Protein AF-A0A2A2JCQ8-F1 (afdb_monomer)

Radius of gyration: 40.43 Å; Cα contacts (8 Å, |Δi|>4): 822; chains: 1; bounding box: 128×100×104 Å

Sequence (746 aa):
MPPSSDPVNDPFYQKLFRLFSHFADVLPEGTLRPSQGEFLLDELLREAGRPTTSKKVSFPDDVSFRELLNLLEVLFPDRLELEPAAERVFERIIGHLIRKGFILYRQMYRKRGCLPQKKVSWSPGWCTIEPGTLTLYPLAKNSKHFQIPLNKEVAIEYCGYLDGRFICTVRNGNNRIDLAHFDDLAIKAFIRDIQLASEKSTREELAAYDLKRSMKNRHVDREVAQRQALEKEKQKLEKELESERQNLRDEEIVRGLATRMLEEEKQKSEQMEKVLYELQMKLEGRSSRREFRGEGDDGNEEDTEIEETLEEIPENEMDKEHQREEELRNYAYHLESSSYDADDEDGRSSPLVSQSVGMSIVQVQRTPSPSVGDESESFDFDDSRCSSRNRSISECYFAVKGAAVILPHSQSPPVGTRDSFSASEIQEHLPLMIKLLRQNDSLNMAVCLQTNVPEHIRYLVIVTTNQATEGNDKDARTLLIGMDYFEGNISIGVVLPLLWCSEVKLTGDGGVVVYGSARTPKKADNTLLFRPTSVQTMWFVFQFLHRELERTIREMTGRKMKEPSLATEHYMDRINSPVILCAQWQQSPLDEDEDYGLGADVVRQQGSPGENLSMQSEIRRELRHVMQSLDLEQVTSRDIKEALTQELGNVDAYKEFIEIEMLVILGQMEKPSQIFDYLYLGNEWNASNYDELMSNEVGYILNMTREVDNFFPQQFCYRKYLVSDEPSTQLLSHWNETTEFIKLAK

Secondary structure (DSSP, 8-state):
------TTT-HHHHHHHHHHHHHHTTSTTSPBPHHHHHHHHHHHHHHTTPPP-TTT-PPPSSB-HHHHHHHHHHH-S-HHHHHHHHHHHHHHHTS---EEEEEEEEEE---SSSSPPP-PPPEEEEEEEETTEEEEEESSTTPPPEEEE--TT-EEEEEEEETTEEEEEEEETTEEEEEEESSHHHHHHHHHHHHHHHHS-SHHHHHHHHHHHHT---SHHHHHHHHHHHHHHHHHHHHHHHHHHHHHHHHHHHHHHHHHHHHHHHHHHHHHHHHHHHHHHHHHHHHHHHSS-------------------PPPTTSHHHHHHHHHHHHHHHHHHTTS----------------PPP--EEEEEEPPPP--------------S----S----EEEEEEETTEEEEPPTT-PPP----------HHHHHHHHHHHHS-TTEEEEEEEEE--SSTTEEEEEEEEEE----TT-----EEEEEEEEEETTEEEEEEEEEGGGEEEEEE-TTS-EEEEEPTT-TT-S--EEEE-BSSHHHHHHHHHHHHHHHHHHHHHHTTS--PPPPHHHHHHHTT--S-HHHHHHTT--TTSS-TT----TTTTTS---HHHHHHHHHHHHHHHHHHHHHS-TTT--HHHHHHHHHHHHS--GGGHHHHHHHHHHHHHHH---EEEETTEEE--HHHHH-HHHHHHTT--EEEE--SS---S-TTTSEEEE----S-TT---GGGHHHHHHHHHHH-

pLDDT: mean 71.88, std 20.27, range [24.94, 95.56]

InterPro domains:
  IPR014876 DEK, C-terminal [PF08766] (616-666)
  IPR029021 Protein-tyrosine phosphatase-like [G3DSA:3.90.190.10] (665-746)
  IPR029021 Protein-tyrosine phosphatase-like [SSF52799] (661-744)
  IPR043587 Protein phosphatase Slingshot-like [PTHR45864] (359-746)
  IPR043588 Slingshot, N-terminal [PF23040] (429-587)

Mean predicted aligned error: 22.68 Å

Nearest PDB structures (foldseek):
  4d3p-assembly1_A  TM=9.490E-01  e=2.621E-03  Homo sapiens
  6apx-assembly1_A  TM=7.250E-01  e=1.379E-03  Escherichia coli K-12
  2ela-assembly1_A  TM=5.278E-01  e=2.419E-02  Homo sapiens
  8ym2-assembly1_A  TM=4.773E-01  e=2.419E-02  Mus musculus
  1rj2-assembly4_J  TM=4.193E-01  e=1.405E-02  Mus musculus

Organism: NCBI:txid2018661

Solvent-accessible surface area (backbone atoms only — not comparable to full-atom values): 44816 Å² total; per-residue (Å²): 133,85,95,83,70,62,68,84,73,36,73,68,49,47,50,53,48,52,56,48,46,73,61,7,74,78,38,99,82,62,30,26,48,37,50,38,51,51,42,53,50,35,53,36,31,47,61,56,74,41,81,58,71,87,80,81,78,84,64,54,83,66,37,43,71,66,58,56,47,55,49,47,50,67,76,39,81,48,63,85,52,46,53,62,14,50,50,53,51,39,36,35,67,76,62,42,36,74,45,75,48,82,37,33,34,31,70,57,74,84,72,92,62,102,64,82,77,77,86,62,69,78,38,60,25,41,37,38,34,31,43,21,33,38,37,36,38,48,72,54,91,92,53,75,64,48,75,43,73,30,46,83,74,52,46,75,44,78,70,49,78,55,96,86,25,30,35,35,38,43,33,42,90,88,48,38,36,38,38,34,27,83,45,64,67,60,42,54,51,51,51,55,49,52,49,50,18,16,74,22,39,42,66,66,52,40,49,54,49,53,53,56,54,26,69,46,81,72,74,57,70,63,58,51,53,51,48,56,52,50,52,54,50,48,56,50,51,54,54,51,52,53,51,51,52,51,51,52,52,54,50,51,51,50,52,58,46,52,54,50,52,53,50,52,52,48,53,51,50,55,51,50,52,52,51,52,51,53,52,50,52,52,50,54,53,50,57,67,61,69,77,72,76,81,87,85,84,89,81,90,84,86,90,81,90,81,90,85,83,87,81,84,84,73,87,76,57,63,67,58,48,57,58,49,52,54,53,51,52,59,52,52,62,62,64,69,76,76,76,86,84,86,84,90,79,89,86,84,89,76,80,88,72,86,76,74,82,78,74,41,83,46,79,45,72,57,77,82,77,89,78,83,84,84,93,76,90,78,92,82,92,77,95,77,90,86,92,84,83,84,74,76,58,61,50,43,26,48,36,43,79,50,37,35,36,54,55,78,95,80,71,85,79,78,94,72,84,94,74,92,67,84,80,40,71,55,71,72,46,47,65,59,55,56,70,75,48,58,94,65,44,45,70,50,37,37,34,37,34,66,70,94,50,83,83,46,49,37,30,49,33,35,32,40,40,53,65,86,54,93,90,53,93,82,63,64,44,53,34,40,34,34,33,41,35,43,90,94,43,77,32,33,42,46,71,45,55,50,85,48,45,73,49,72,45,78,44,84,59,46,28,43,35,39,35,40,49,88,84,55,97,83,59,88,78,56,47,39,64,43,41,40,57,11,43,52,54,32,49,53,53,49,57,50,52,47,53,54,45,51,52,51,50,60,70,42,69,90,53,79,89,74,76,83,50,76,68,55,53,58,52,59,76,50,56,65,40,58,67,75,61,31,50,64,56,62,47,58,92,64,74,85,54,76,79,62,70,89,50,82,54,72,75,64,66,65,55,58,79,65,53,52,53,51,51,51,50,50,49,53,53,50,52,51,52,52,60,72,75,49,65,45,68,74,33,35,46,51,55,55,49,53,56,47,32,71,77,73,38,92,52,78,92,43,32,71,57,50,55,53,48,48,55,52,48,54,56,62,67,56,73,57,48,71,79,46,102,88,39,72,51,61,56,67,51,47,67,63,32,65,68,61,35,56,75,68,66,60,58,63,46,80,40,75,37,61,83,62,76,79,74,53,75,88,81,37,52,74,48,80,40,83,37,67,101,47,96,84,54,78,60,72,84,48,46,67,63,54,51,51,51,54,59,71,71,100

Structure (mmCIF, N/CA/C/O backbone):
data_AF-A0A2A2JCQ8-F1
#
_entry.id   AF-A0A2A2JCQ8-F1
#
loop_
_atom_site.group_PDB
_atom_site.id
_atom_site.type_symbol
_atom_site.label_atom_id
_atom_site.label_alt_id
_atom_site.label_comp_id
_atom_site.label_asym_id
_atom_site.label_entity_id
_atom_site.label_seq_id
_atom_site.pdbx_PDB_ins_code
_atom_site.Cartn_x
_atom_site.Cartn_y
_atom_site.Cartn_z
_atom_site.occupancy
_atom_site.B_iso_or_equiv
_atom_site.auth_seq_id
_atom_site.auth_comp_id
_atom_site.auth_asym_id
_atom_site.auth_atom_id
_atom_site.pdbx_PDB_model_num
ATOM 1 N N . MET A 1 1 ? 33.258 11.830 4.762 1.00 34.09 1 MET A N 1
ATOM 2 C CA . MET A 1 1 ? 34.483 11.263 4.145 1.00 34.09 1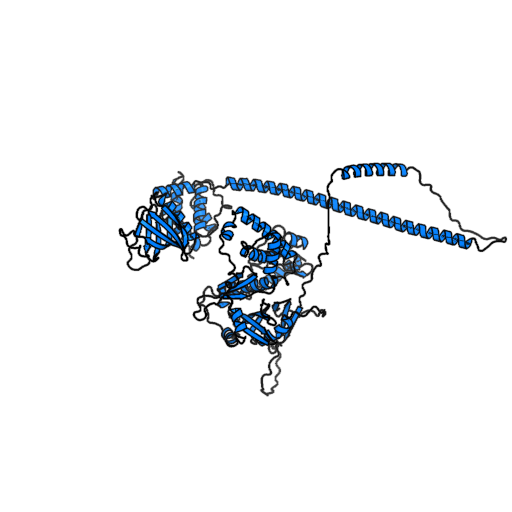 MET A CA 1
ATOM 3 C C . MET A 1 1 ? 35.393 12.410 3.701 1.00 34.09 1 MET A C 1
ATOM 5 O O . MET A 1 1 ? 34.854 13.492 3.496 1.00 34.09 1 MET A O 1
ATOM 9 N N . PRO A 1 2 ? 36.730 12.241 3.646 1.00 33.53 2 PRO A N 1
ATOM 10 C CA . PRO A 1 2 ? 37.662 13.352 3.433 1.00 33.53 2 PRO A CA 1
ATOM 11 C C . PRO A 1 2 ? 37.569 13.918 2.000 1.00 33.53 2 PRO A C 1
ATOM 13 O O . PRO A 1 2 ? 37.212 13.175 1.086 1.00 33.53 2 PRO A O 1
ATOM 16 N N . PRO A 1 3 ? 37.897 15.207 1.786 1.00 47.75 3 PRO A N 1
ATOM 17 C CA . PRO A 1 3 ? 37.820 15.859 0.486 1.00 47.75 3 PRO A CA 1
ATOM 18 C C . PRO A 1 3 ? 39.156 15.697 -0.247 1.00 47.75 3 PRO A C 1
ATOM 20 O O . PRO A 1 3 ? 40.089 16.461 -0.014 1.00 47.75 3 PRO A O 1
ATOM 23 N N . SER A 1 4 ? 39.295 14.690 -1.109 1.00 43.53 4 SER A N 1
ATOM 24 C CA . SER A 1 4 ? 40.471 14.600 -1.986 1.00 43.53 4 SER A CA 1
ATOM 25 C C . SER A 1 4 ? 40.246 13.676 -3.181 1.00 43.53 4 SER A C 1
ATOM 27 O O . SER A 1 4 ? 40.698 12.533 -3.201 1.00 43.53 4 SER A O 1
ATOM 29 N N . SER A 1 5 ? 39.591 14.190 -4.209 1.00 40.66 5 SER A N 1
ATOM 30 C CA . SER A 1 5 ? 39.789 13.730 -5.581 1.00 40.66 5 SER A CA 1
ATOM 31 C C . SER A 1 5 ? 39.313 14.849 -6.488 1.00 40.66 5 SER A C 1
ATOM 33 O O . SER A 1 5 ? 38.158 15.257 -6.389 1.00 40.66 5 SER A O 1
ATOM 35 N N . ASP A 1 6 ? 40.200 15.371 -7.331 1.00 50.09 6 ASP A N 1
ATOM 36 C CA . ASP A 1 6 ? 39.801 16.246 -8.430 1.00 50.09 6 ASP A CA 1
ATOM 37 C C . ASP A 1 6 ? 38.574 15.633 -9.130 1.00 50.09 6 ASP A C 1
ATOM 39 O O . ASP A 1 6 ? 38.663 14.476 -9.557 1.00 50.09 6 ASP A O 1
ATOM 43 N N . PRO A 1 7 ? 37.448 16.355 -9.287 1.00 53.78 7 PRO A N 1
ATOM 44 C CA . PRO A 1 7 ? 36.262 15.829 -9.971 1.00 53.78 7 PRO A CA 1
ATOM 45 C C . PRO A 1 7 ? 36.564 15.415 -11.422 1.00 53.78 7 PRO A C 1
ATOM 47 O O . PRO A 1 7 ? 35.850 14.611 -12.009 1.00 53.78 7 PRO A O 1
ATOM 50 N N . VAL A 1 8 ? 37.676 15.905 -11.981 1.00 56.22 8 VAL A N 1
ATOM 51 C CA . VAL A 1 8 ? 38.207 15.545 -13.303 1.00 56.22 8 VAL A CA 1
ATOM 52 C C . VAL A 1 8 ? 38.775 14.113 -13.352 1.00 56.22 8 VAL A C 1
ATOM 54 O O . VAL A 1 8 ? 38.764 13.481 -14.409 1.00 56.22 8 VAL A O 1
ATOM 57 N N . ASN A 1 9 ? 39.246 13.567 -12.226 1.00 62.19 9 ASN A N 1
ATOM 58 C CA . ASN A 1 9 ? 39.871 12.240 -12.150 1.00 62.19 9 ASN A CA 1
ATOM 59 C C . ASN A 1 9 ? 38.950 11.143 -11.595 1.00 62.19 9 ASN A C 1
ATOM 61 O O . ASN A 1 9 ? 39.367 9.987 -11.538 1.00 62.19 9 ASN A O 1
ATOM 65 N N . ASP A 1 10 ? 37.717 11.470 -11.206 1.00 80.19 10 ASP A N 1
ATOM 66 C CA . ASP A 1 10 ? 36.746 10.466 -10.771 1.00 80.19 10 ASP A CA 1
ATOM 67 C C . ASP A 1 10 ? 36.183 9.704 -11.992 1.00 80.19 10 ASP A C 1
ATOM 69 O O . ASP A 1 10 ? 35.574 10.324 -12.876 1.00 80.19 10 ASP A O 1
ATOM 73 N N . PRO A 1 11 ? 36.339 8.366 -12.069 1.00 80.75 11 PRO A N 1
ATOM 74 C CA . PRO A 1 11 ? 35.802 7.561 -13.167 1.00 80.75 11 PRO A CA 1
ATOM 75 C C . PRO A 1 11 ? 34.294 7.739 -13.385 1.00 80.75 11 PRO A C 1
ATOM 77 O O . PRO A 1 11 ? 33.818 7.613 -14.515 1.00 80.75 11 PRO A O 1
ATOM 80 N N . PHE A 1 12 ? 33.541 8.041 -12.325 1.00 84.56 12 PHE A N 1
ATOM 81 C CA . PHE A 1 12 ? 32.106 8.302 -12.399 1.00 84.56 12 PHE A CA 1
ATOM 82 C C . PHE A 1 12 ? 31.804 9.610 -13.146 1.00 84.56 12 PHE A C 1
ATOM 84 O O . PHE A 1 12 ? 31.069 9.601 -14.138 1.00 84.56 12 PHE A O 1
ATOM 91 N N . TYR A 1 13 ? 32.437 10.719 -12.749 1.00 82.62 13 TYR A N 1
ATOM 92 C CA . TYR A 1 13 ? 32.251 12.012 -13.415 1.00 82.62 13 TYR A CA 1
ATOM 93 C C . TYR A 1 13 ? 32.769 11.998 -14.855 1.00 82.62 13 TYR A C 1
ATOM 95 O O . TYR A 1 13 ? 32.162 12.615 -15.726 1.00 82.62 13 TYR A O 1
ATOM 103 N N . GLN A 1 14 ? 33.815 11.221 -15.153 1.00 84.06 14 GLN A N 1
ATOM 104 C CA . GLN A 1 14 ? 34.277 11.015 -16.530 1.00 84.06 14 GLN A CA 1
ATOM 105 C C . GLN A 1 14 ? 33.241 10.298 -17.408 1.00 84.06 14 GLN A C 1
ATOM 107 O O . GLN A 1 14 ? 33.081 10.650 -18.579 1.00 84.06 14 GLN A O 1
ATOM 112 N N . LYS A 1 15 ? 32.521 9.300 -16.874 1.00 86.38 15 LYS A N 1
ATOM 113 C CA . LYS A 1 15 ? 31.432 8.620 -17.598 1.00 86.38 15 LYS A CA 1
ATOM 114 C C . LYS A 1 15 ? 30.254 9.567 -17.846 1.00 86.38 15 LYS A C 1
ATOM 116 O O . LYS A 1 15 ? 29.764 9.627 -18.973 1.00 86.38 15 LYS A O 1
ATOM 121 N N . LEU A 1 16 ? 29.847 10.338 -16.835 1.00 86.56 16 LEU A N 1
ATOM 122 C CA . LEU A 1 16 ? 28.797 11.356 -16.973 1.00 86.56 16 LEU A CA 1
ATOM 123 C C . LEU A 1 16 ? 29.179 12.448 -17.976 1.00 86.56 16 LEU A C 1
ATOM 125 O O . LEU A 1 16 ? 28.362 12.828 -18.809 1.00 86.56 16 LEU A O 1
ATOM 129 N N . PHE A 1 17 ? 30.430 12.907 -17.948 1.00 87.50 17 PHE A N 1
ATOM 130 C CA . PHE A 1 17 ? 30.921 13.893 -18.903 1.00 87.50 17 PHE A CA 1
ATOM 131 C C . PHE A 1 17 ? 30.901 13.351 -20.334 1.00 87.50 17 PHE A C 1
ATOM 133 O O . PHE A 1 17 ? 30.440 14.031 -21.238 1.00 87.50 17 PHE A O 1
ATOM 140 N N . ARG A 1 18 ? 31.303 12.093 -20.553 1.00 86.69 18 ARG A N 1
ATOM 141 C CA . ARG A 1 18 ? 31.193 11.454 -21.877 1.00 86.69 18 ARG A CA 1
ATOM 142 C C . ARG A 1 18 ? 29.747 11.326 -22.356 1.00 86.69 18 ARG A C 1
ATOM 144 O O . ARG A 1 18 ? 29.497 11.497 -23.546 1.00 86.69 18 ARG A O 1
ATOM 151 N N . LEU A 1 19 ? 28.814 11.022 -21.452 1.00 88.19 19 LEU A N 1
ATOM 152 C CA . LEU A 1 19 ? 27.385 10.983 -21.764 1.00 88.19 19 LEU A CA 1
ATOM 153 C C . LEU A 1 19 ? 26.870 12.372 -22.172 1.00 88.19 19 LEU A C 1
ATOM 155 O O . LEU A 1 19 ? 26.129 12.486 -23.143 1.00 88.19 19 LEU A O 1
ATOM 159 N N . PHE A 1 20 ? 27.307 13.416 -21.465 1.00 88.75 20 PHE A N 1
ATOM 160 C CA . PHE A 1 20 ? 27.012 14.808 -21.795 1.00 88.75 20 PHE A CA 1
ATOM 161 C C . PHE A 1 20 ? 27.590 15.198 -23.164 1.00 88.75 20 PHE A C 1
ATOM 163 O O . PHE A 1 20 ? 26.840 15.617 -24.044 1.00 88.75 20 PHE A O 1
ATOM 170 N N . SER A 1 21 ? 28.893 14.990 -23.386 1.00 86.88 21 SER A N 1
ATOM 171 C CA . SER A 1 21 ? 29.575 15.335 -24.641 1.00 86.88 21 SER A CA 1
ATOM 172 C C . SER A 1 21 ? 28.934 14.663 -25.852 1.00 86.88 21 SER A C 1
ATOM 174 O O . SER A 1 21 ? 28.749 15.309 -26.874 1.00 86.88 21 SER A O 1
ATOM 176 N N . HIS A 1 22 ? 28.488 13.409 -25.713 1.00 87.00 22 HIS A N 1
ATOM 177 C CA . HIS A 1 22 ? 27.842 12.672 -26.801 1.00 87.00 22 HIS A CA 1
ATOM 178 C C . HIS A 1 22 ? 26.631 13.396 -27.413 1.00 87.00 22 HIS A C 1
ATOM 180 O O . HIS A 1 22 ? 26.388 13.275 -28.611 1.00 87.00 22 HIS A O 1
ATOM 186 N N . PHE A 1 23 ? 25.878 14.152 -26.609 1.00 85.69 23 PHE A N 1
ATOM 187 C CA . PHE A 1 23 ? 24.748 14.951 -27.091 1.00 85.69 23 PHE A CA 1
ATOM 188 C C . PHE A 1 23 ? 25.095 16.435 -27.285 1.00 85.69 23 PHE A C 1
ATOM 190 O O . PHE A 1 23 ? 24.426 17.100 -28.079 1.00 85.69 23 PHE A O 1
ATOM 197 N N . ALA A 1 24 ? 26.118 16.940 -26.589 1.00 81.94 24 ALA A N 1
ATOM 198 C CA . ALA A 1 24 ? 26.556 18.335 -26.644 1.00 81.94 24 ALA A CA 1
ATOM 199 C C . ALA A 1 24 ? 27.366 18.666 -27.906 1.00 81.94 24 ALA A C 1
ATOM 201 O O . ALA A 1 24 ? 27.336 19.805 -28.362 1.00 81.94 24 ALA A O 1
ATOM 202 N N . ASP A 1 25 ? 27.994 17.667 -28.539 1.00 68.94 25 ASP A N 1
ATOM 203 C CA . ASP A 1 25 ? 28.722 17.804 -29.815 1.00 68.94 25 ASP A CA 1
ATOM 204 C C . ASP A 1 25 ? 27.829 18.288 -30.987 1.00 68.94 25 ASP A C 1
ATOM 206 O O . ASP A 1 25 ? 28.308 18.558 -32.089 1.00 68.94 25 ASP A O 1
ATOM 210 N N . VAL A 1 26 ? 26.514 18.398 -30.766 1.00 66.44 26 VAL A N 1
ATOM 211 C CA . VAL A 1 26 ? 25.518 18.907 -31.719 1.00 66.44 26 VAL A CA 1
ATOM 212 C C . VAL A 1 26 ? 25.473 20.440 -31.743 1.00 66.44 26 VAL A C 1
ATOM 214 O O . VAL A 1 26 ? 25.108 21.019 -32.770 1.00 66.44 26 VAL A O 1
ATOM 217 N N . LEU A 1 27 ? 25.817 21.107 -30.636 1.00 66.56 27 LEU A N 1
ATOM 218 C CA . LEU A 1 27 ? 25.865 22.567 -30.544 1.00 66.56 27 LEU A CA 1
ATOM 219 C C . LEU A 1 27 ? 27.318 23.064 -30.659 1.00 66.56 27 LEU A C 1
ATOM 221 O O . LEU A 1 27 ? 28.212 22.478 -30.050 1.00 66.56 27 LEU A O 1
ATOM 225 N N . PRO A 1 28 ? 27.582 24.170 -31.387 1.00 62.62 28 PRO A N 1
ATOM 226 C CA . PRO A 1 28 ? 28.941 24.701 -31.560 1.00 62.62 28 PRO A CA 1
ATOM 227 C C . PRO A 1 28 ? 29.623 25.105 -30.245 1.00 62.62 28 PRO A C 1
ATOM 229 O O . PRO A 1 28 ? 30.847 25.192 -30.189 1.00 62.62 28 PRO A O 1
ATOM 232 N N . GLU A 1 29 ? 28.828 25.374 -29.209 1.00 67.06 29 GLU A N 1
ATOM 233 C CA . GLU A 1 29 ? 29.270 25.879 -27.907 1.00 67.06 29 GLU A CA 1
ATOM 234 C C . GLU A 1 29 ? 29.592 24.762 -26.898 1.00 67.06 29 GLU A C 1
ATOM 236 O O . GLU A 1 29 ? 30.098 25.039 -25.812 1.00 67.06 29 GLU A O 1
ATOM 241 N N . GLY A 1 30 ? 29.341 23.491 -27.247 1.00 72.69 30 GLY A N 1
ATOM 242 C CA . GLY A 1 30 ? 29.553 22.354 -26.345 1.00 72.69 30 GLY A CA 1
ATOM 243 C C . GLY A 1 30 ? 28.546 22.282 -25.188 1.00 72.69 30 GLY A C 1
ATOM 244 O O . GLY A 1 30 ? 28.854 21.712 -24.139 1.00 72.69 30 GLY A O 1
ATOM 245 N N . THR A 1 31 ? 27.359 22.865 -25.366 1.00 82.19 31 THR A N 1
ATOM 246 C CA . THR A 1 31 ? 26.221 22.860 -24.431 1.00 82.19 31 THR A CA 1
ATOM 247 C C . THR A 1 31 ? 25.132 21.883 -24.890 1.00 82.19 31 THR A C 1
ATOM 249 O O . THR A 1 31 ? 25.139 21.409 -26.027 1.00 82.19 31 THR A O 1
ATOM 252 N N . LEU A 1 32 ? 24.192 21.538 -24.004 1.00 83.75 32 LEU A N 1
ATOM 253 C CA . LEU A 1 32 ? 22.993 20.770 -24.358 1.00 83.75 32 LEU A CA 1
ATOM 254 C C . LEU A 1 32 ? 21.788 21.692 -24.543 1.00 83.75 32 LEU A C 1
ATOM 256 O O . LEU A 1 32 ? 21.608 22.637 -23.779 1.00 83.75 32 LEU A O 1
ATOM 260 N N . ARG A 1 33 ? 20.899 21.344 -25.481 1.00 83.69 33 ARG A N 1
ATOM 261 C CA . ARG A 1 33 ? 19.555 21.939 -25.535 1.00 83.69 33 ARG A CA 1
ATOM 262 C C . ARG A 1 33 ? 18.746 21.539 -24.292 1.00 83.69 33 ARG A C 1
ATOM 264 O O . ARG A 1 33 ? 18.935 20.420 -23.800 1.00 83.69 33 ARG A O 1
ATOM 271 N N . PRO A 1 34 ? 17.752 22.340 -23.871 1.00 80.69 34 PRO A N 1
ATOM 272 C CA . PRO A 1 34 ? 16.884 22.014 -22.738 1.00 80.69 34 PRO A CA 1
ATOM 273 C C . PRO A 1 34 ? 16.252 20.621 -22.861 1.00 80.69 34 PRO A C 1
ATOM 275 O O . PRO A 1 34 ? 16.351 19.812 -21.945 1.00 80.69 34 PRO A O 1
ATOM 278 N N . SER A 1 35 ? 15.728 20.277 -24.045 1.00 80.25 35 SER A N 1
ATOM 279 C CA . SER A 1 35 ? 15.111 18.968 -24.313 1.00 80.25 35 SER A CA 1
ATOM 280 C C . SER A 1 35 ? 16.086 17.790 -24.169 1.00 80.25 35 SER A C 1
ATOM 282 O O . SER A 1 35 ? 15.687 16.684 -23.811 1.00 80.25 35 SER A O 1
ATOM 284 N N . GLN A 1 36 ? 17.375 18.010 -24.453 1.00 85.44 36 GLN A N 1
ATOM 285 C CA . GLN A 1 36 ? 18.416 16.991 -24.313 1.00 85.44 36 GLN A CA 1
ATOM 286 C C . GLN A 1 36 ? 18.820 16.821 -22.843 1.00 85.44 36 GLN A C 1
ATOM 288 O O . GLN A 1 36 ? 19.046 15.691 -22.407 1.00 85.44 36 GLN A O 1
ATOM 293 N N . GLY A 1 37 ? 18.864 17.919 -22.078 1.00 84.75 37 GLY A N 1
ATOM 294 C CA . GLY A 1 37 ? 19.037 17.895 -20.624 1.00 84.75 37 GLY A CA 1
ATOM 295 C C . GLY A 1 37 ? 17.893 17.157 -19.924 1.00 84.75 37 GLY A C 1
ATOM 296 O O . GLY A 1 37 ? 18.143 16.245 -19.137 1.00 84.75 37 GLY A O 1
ATOM 297 N N . GLU A 1 38 ? 16.645 17.470 -20.286 1.00 82.62 38 GLU A N 1
ATOM 298 C CA . GLU A 1 38 ? 15.445 16.767 -19.807 1.00 82.62 38 GLU A CA 1
ATOM 299 C C . GLU A 1 38 ? 15.474 15.282 -20.167 1.00 82.62 38 GLU A C 1
ATOM 301 O O . GLU A 1 38 ? 15.212 14.432 -19.318 1.00 82.62 38 GLU A O 1
ATOM 306 N N . PHE A 1 39 ? 15.848 14.951 -21.406 1.00 86.12 39 PHE A N 1
ATOM 307 C CA . PHE A 1 39 ? 15.978 13.566 -21.844 1.00 86.12 39 PHE A CA 1
ATOM 308 C C . PHE A 1 39 ? 16.982 12.787 -20.988 1.00 86.12 39 PHE A C 1
ATOM 310 O O . PHE A 1 39 ? 16.655 11.706 -20.505 1.00 86.12 39 PHE A O 1
ATOM 317 N N . LEU A 1 40 ? 18.190 13.321 -20.781 1.00 87.44 40 LEU A N 1
ATOM 318 C CA . LEU A 1 40 ? 19.208 12.662 -19.958 1.00 87.44 40 LEU A CA 1
ATOM 319 C C . LEU A 1 40 ? 18.754 12.506 -18.505 1.00 87.44 40 LEU A C 1
ATOM 321 O O . LEU A 1 40 ? 18.961 11.447 -17.910 1.00 87.44 40 LEU A O 1
ATOM 325 N N . LEU A 1 41 ? 18.110 13.533 -17.951 1.00 87.06 41 LEU A N 1
ATOM 326 C CA . LEU A 1 41 ? 17.580 13.501 -16.595 1.00 87.06 41 LEU A CA 1
ATOM 327 C C . LEU A 1 41 ? 16.494 12.427 -16.432 1.00 87.06 41 LEU A C 1
ATOM 329 O O . LEU A 1 41 ? 16.546 11.637 -15.490 1.00 87.06 41 LEU A O 1
ATOM 333 N N . ASP A 1 42 ? 15.552 12.347 -17.370 1.00 84.69 42 ASP A N 1
ATOM 334 C CA . ASP A 1 42 ? 14.490 11.338 -17.373 1.00 84.69 42 ASP A CA 1
ATOM 335 C C . ASP A 1 42 ? 15.035 9.912 -17.513 1.00 84.69 42 ASP A C 1
ATOM 337 O O . ASP A 1 42 ? 14.509 8.980 -16.902 1.00 84.69 42 ASP A O 1
ATOM 341 N N . GLU A 1 43 ? 16.076 9.712 -18.325 1.00 85.88 43 GLU A N 1
ATOM 342 C CA . GLU A 1 43 ? 16.727 8.407 -18.471 1.00 85.88 43 GLU A CA 1
ATOM 343 C C . GLU A 1 43 ? 17.421 7.991 -17.161 1.00 85.88 43 GLU A C 1
ATOM 345 O O . GLU A 1 43 ? 17.265 6.847 -16.734 1.00 85.88 43 GLU A O 1
ATOM 350 N N . LEU A 1 44 ? 18.099 8.918 -16.472 1.00 87.31 44 LEU A N 1
ATOM 351 C CA . LEU A 1 44 ? 18.732 8.668 -15.170 1.00 87.31 44 LEU A CA 1
ATOM 352 C C . LEU A 1 44 ? 17.707 8.381 -14.064 1.00 87.31 44 LEU A C 1
ATOM 354 O O . LEU A 1 44 ? 17.853 7.405 -13.330 1.00 87.31 44 LEU A O 1
ATOM 358 N N . LEU A 1 45 ? 16.649 9.191 -13.960 1.00 83.75 45 LEU A N 1
ATOM 359 C CA . LEU A 1 45 ? 15.577 8.994 -12.979 1.00 83.75 45 LEU A CA 1
ATOM 360 C C . LEU A 1 45 ? 14.873 7.653 -13.177 1.00 83.75 45 LEU A C 1
ATOM 362 O O . LEU A 1 45 ? 14.645 6.930 -12.207 1.00 83.75 45 LEU A O 1
ATOM 366 N N . ARG A 1 46 ? 14.588 7.288 -14.432 1.00 83.94 46 ARG A N 1
ATOM 367 C CA . ARG A 1 46 ? 13.951 6.010 -14.751 1.00 83.94 46 ARG A CA 1
ATOM 368 C C . ARG A 1 46 ? 14.825 4.824 -14.352 1.00 83.94 46 ARG A C 1
ATOM 370 O O . ARG A 1 46 ? 14.313 3.877 -13.763 1.00 83.94 46 ARG A O 1
ATOM 377 N N . GLU A 1 47 ? 16.127 4.871 -14.633 1.00 83.12 47 GLU A N 1
ATOM 378 C CA . GLU A 1 47 ? 17.052 3.813 -14.206 1.00 83.12 47 GLU A CA 1
ATOM 379 C C . GLU A 1 47 ? 17.272 3.796 -12.687 1.00 83.12 47 GLU A C 1
ATOM 381 O O . GLU A 1 47 ? 17.619 2.753 -12.139 1.00 83.12 47 GLU A O 1
ATOM 386 N N . ALA A 1 48 ? 17.036 4.902 -11.984 1.00 81.12 48 ALA A N 1
ATOM 387 C CA . ALA A 1 48 ? 17.016 4.945 -10.522 1.00 81.12 48 ALA A CA 1
ATOM 388 C C . ALA A 1 48 ? 15.675 4.482 -9.910 1.00 81.12 48 ALA A C 1
ATOM 390 O O . ALA A 1 48 ? 15.533 4.483 -8.691 1.00 81.12 48 ALA A O 1
ATOM 391 N N . GLY A 1 49 ? 14.684 4.095 -10.726 1.00 74.75 49 GLY A N 1
ATOM 392 C CA . GLY A 1 49 ? 13.352 3.696 -10.255 1.00 74.75 49 GLY A CA 1
ATOM 393 C C . GLY A 1 49 ? 12.495 4.862 -9.748 1.00 74.75 49 GLY A C 1
ATOM 394 O O . GLY A 1 49 ? 11.501 4.640 -9.062 1.00 74.75 49 GLY A O 1
ATOM 395 N N . ARG A 1 50 ? 12.872 6.103 -10.072 1.00 75.69 50 ARG A N 1
ATOM 396 C CA . ARG A 1 50 ? 12.158 7.320 -9.675 1.00 75.69 50 ARG A CA 1
ATOM 397 C C . ARG A 1 50 ? 11.188 7.761 -10.778 1.00 75.69 50 ARG A C 1
ATOM 399 O O . ARG A 1 50 ? 11.467 7.552 -11.962 1.00 75.69 50 ARG A O 1
ATOM 406 N N . PRO A 1 51 ? 10.053 8.393 -10.428 1.00 67.81 51 PRO A N 1
ATOM 407 C CA . PRO A 1 51 ? 9.154 8.960 -11.425 1.00 67.81 51 PRO A CA 1
ATOM 408 C C . PRO A 1 51 ? 9.885 10.041 -12.236 1.00 67.81 51 PRO A C 1
ATOM 410 O O . PRO A 1 51 ? 10.553 10.908 -11.674 1.00 67.81 51 PRO A O 1
ATOM 413 N N . THR A 1 52 ? 9.758 9.987 -13.564 1.00 64.19 52 THR A N 1
ATOM 414 C CA . THR A 1 52 ? 10.326 10.987 -14.483 1.00 64.19 52 THR A CA 1
ATOM 415 C C . THR A 1 52 ? 9.787 12.377 -14.145 1.00 64.19 52 THR A C 1
ATOM 417 O O . THR A 1 52 ? 8.575 12.538 -13.959 1.00 64.19 52 THR A O 1
ATOM 420 N N . THR A 1 53 ? 10.660 13.382 -14.059 1.00 56.91 53 THR A N 1
ATOM 421 C CA . THR A 1 53 ? 10.324 14.744 -13.616 1.00 56.91 53 THR A CA 1
ATOM 422 C C . THR A 1 53 ? 9.628 15.538 -14.718 1.00 56.91 53 THR A C 1
ATOM 424 O O . THR A 1 53 ? 10.111 16.575 -15.152 1.00 56.91 53 THR A O 1
ATOM 427 N N . SER A 1 54 ? 8.440 15.113 -15.136 1.00 50.28 54 SER A N 1
ATOM 428 C CA . SER A 1 54 ? 7.633 15.814 -16.148 1.00 50.28 54 SER A CA 1
ATOM 429 C C . SER A 1 54 ? 7.034 17.153 -15.676 1.00 50.28 54 SER A C 1
ATOM 431 O O . SER A 1 54 ? 6.205 17.724 -16.378 1.00 50.28 54 SER A O 1
ATOM 433 N N . LYS A 1 55 ? 7.370 17.652 -14.472 1.00 53.94 55 LYS A N 1
ATOM 434 C CA . LYS A 1 55 ? 6.610 18.748 -13.834 1.00 53.94 55 LYS A CA 1
ATOM 435 C C . LYS A 1 55 ? 7.394 19.831 -13.074 1.00 53.94 55 LYS A C 1
ATOM 437 O O . LYS A 1 55 ? 6.735 20.751 -12.602 1.00 53.94 55 LYS A O 1
ATOM 442 N N . LYS A 1 56 ? 8.725 19.775 -12.888 1.00 52.72 56 LYS A N 1
ATOM 443 C CA . LYS A 1 56 ? 9.393 20.730 -11.957 1.00 52.72 56 LYS A CA 1
ATOM 444 C C . LYS A 1 56 ? 10.755 21.314 -12.347 1.00 52.72 56 LYS A C 1
ATOM 446 O O . LYS A 1 56 ? 11.180 22.242 -11.667 1.00 52.72 56 LYS A O 1
ATOM 451 N N . VAL A 1 57 ? 11.433 20.836 -13.391 1.00 60.69 57 VAL A N 1
ATOM 452 C CA . VAL A 1 57 ? 12.781 21.328 -13.722 1.00 60.69 57 VAL A CA 1
ATOM 453 C C . VAL A 1 57 ? 12.805 21.885 -15.139 1.00 60.69 57 VAL A C 1
ATOM 455 O O . VAL A 1 57 ? 12.786 21.124 -16.096 1.00 60.69 57 VAL A O 1
ATOM 458 N N . SER A 1 58 ? 12.831 23.214 -15.254 1.00 62.19 58 SER A N 1
ATOM 459 C CA . SER A 1 58 ? 13.096 23.910 -16.516 1.00 62.19 58 SER A CA 1
ATOM 460 C C . SER A 1 58 ? 14.595 24.138 -16.628 1.00 62.19 58 SER A C 1
ATOM 462 O O . SER A 1 58 ? 15.190 24.769 -15.754 1.00 62.19 58 SER A O 1
ATOM 464 N N . PHE A 1 59 ? 15.198 23.641 -17.700 1.00 70.25 59 PHE A N 1
ATOM 465 C CA . PHE A 1 59 ? 16.577 23.966 -18.034 1.00 70.25 59 PHE A CA 1
ATOM 466 C C . PHE A 1 59 ? 16.658 25.338 -18.738 1.00 70.25 59 PHE A C 1
ATOM 468 O O . PHE A 1 59 ? 15.714 25.702 -19.443 1.00 70.25 59 PHE A O 1
ATOM 475 N N . PRO A 1 60 ? 17.743 26.113 -18.545 1.00 68.69 60 PRO A N 1
ATOM 476 C CA . PRO A 1 60 ? 18.023 27.313 -19.338 1.00 68.69 60 PRO A CA 1
ATOM 477 C C . PRO A 1 60 ? 18.324 26.954 -20.803 1.00 68.69 60 PRO A C 1
ATOM 479 O O . PRO A 1 60 ? 18.644 25.802 -21.092 1.00 68.69 60 PRO A O 1
ATOM 482 N N . ASP A 1 61 ? 18.236 27.940 -21.707 1.00 67.00 61 ASP A N 1
ATOM 483 C CA . ASP A 1 61 ? 18.354 27.759 -23.168 1.00 67.00 61 ASP A CA 1
ATOM 484 C C . ASP A 1 61 ? 19.624 27.005 -23.609 1.00 67.00 61 ASP A C 1
ATOM 486 O O . ASP A 1 61 ? 19.578 26.264 -24.591 1.00 67.00 61 ASP A O 1
ATOM 490 N N . ASP A 1 62 ? 20.711 27.120 -22.840 1.00 76.62 62 ASP A N 1
ATOM 491 C CA . ASP A 1 62 ? 21.949 26.364 -23.010 1.00 76.62 62 ASP A CA 1
ATOM 492 C C . ASP A 1 62 ? 22.376 25.737 -21.678 1.00 76.62 62 ASP A C 1
ATOM 494 O O . ASP A 1 62 ? 22.693 26.439 -20.719 1.00 76.62 62 ASP A O 1
ATOM 498 N N . VAL A 1 63 ? 22.400 24.404 -21.613 1.00 80.31 63 VAL A N 1
ATOM 499 C CA . VAL A 1 63 ? 22.742 23.665 -20.390 1.00 80.31 63 VAL A CA 1
ATOM 500 C C . VAL A 1 63 ? 24.208 23.265 -20.414 1.00 80.31 63 VAL A C 1
ATOM 502 O O . VAL A 1 63 ? 24.638 22.439 -21.226 1.00 80.31 63 VAL A O 1
ATOM 505 N N . SER A 1 64 ? 24.982 23.809 -19.481 1.00 85.50 64 SER A N 1
ATOM 506 C CA . SER A 1 64 ? 26.363 23.396 -19.247 1.00 85.50 64 SER A CA 1
ATOM 507 C C . SER A 1 64 ? 26.440 22.099 -18.430 1.00 85.50 64 SER A C 1
ATOM 509 O O . SER A 1 64 ? 25.546 21.762 -17.648 1.00 85.50 64 SER A O 1
ATOM 511 N N . PHE A 1 65 ? 27.562 21.378 -18.538 1.00 85.38 65 PHE A N 1
ATOM 512 C CA . PHE A 1 65 ? 27.787 20.168 -17.736 1.00 85.38 65 PHE A CA 1
ATOM 513 C C . PHE A 1 65 ? 27.712 20.445 -16.227 1.00 85.38 65 PHE A C 1
ATOM 515 O O . PHE A 1 65 ? 27.228 19.615 -15.463 1.00 85.38 65 PHE A O 1
ATOM 522 N N . ARG A 1 66 ? 28.155 21.633 -15.797 1.00 82.94 66 ARG A N 1
ATOM 523 C CA . ARG A 1 66 ? 28.141 22.039 -14.388 1.00 82.94 66 ARG A CA 1
ATOM 524 C C . ARG A 1 66 ? 26.721 22.237 -13.859 1.00 82.94 66 ARG A C 1
ATOM 526 O O . ARG A 1 66 ? 26.445 21.854 -12.730 1.00 82.94 66 ARG A O 1
ATOM 533 N N . GLU A 1 67 ? 25.827 22.810 -14.658 1.00 82.19 67 GLU A N 1
ATOM 534 C CA . GLU A 1 67 ? 24.421 22.993 -14.274 1.00 82.19 67 GLU A CA 1
ATOM 535 C C . GLU A 1 67 ? 23.685 21.659 -14.194 1.00 82.19 67 GLU A C 1
ATOM 537 O O . GLU A 1 67 ? 22.970 21.418 -13.221 1.00 82.19 67 GLU A O 1
ATOM 542 N N . LEU A 1 68 ? 23.923 20.764 -15.159 1.00 84.44 68 LEU A N 1
ATOM 543 C CA . LEU A 1 68 ? 23.399 19.401 -15.104 1.00 84.44 68 LEU A CA 1
ATOM 544 C C . LEU A 1 68 ? 23.905 18.667 -13.854 1.00 84.44 68 LEU A C 1
ATOM 546 O O . LEU A 1 68 ? 23.123 18.008 -13.175 1.00 84.44 68 LEU A O 1
ATOM 550 N N . LEU A 1 69 ? 25.191 18.804 -13.523 1.00 84.94 69 LEU A N 1
ATOM 551 C CA . LEU A 1 69 ? 25.784 18.155 -12.357 1.00 84.94 69 LEU A CA 1
ATOM 552 C C . LEU A 1 69 ? 25.197 18.674 -11.041 1.00 84.94 69 LEU A C 1
ATOM 554 O O . LEU A 1 69 ? 24.770 17.870 -10.221 1.00 84.94 69 LEU A O 1
ATOM 558 N N . ASN A 1 70 ? 25.101 19.995 -10.873 1.00 83.50 70 ASN A N 1
ATOM 559 C CA . ASN A 1 70 ? 24.498 20.600 -9.683 1.00 83.50 70 ASN A CA 1
ATOM 560 C C . ASN A 1 70 ? 23.049 20.127 -9.489 1.00 83.50 70 ASN A C 1
ATOM 562 O O . ASN A 1 70 ? 22.622 19.840 -8.374 1.00 83.50 70 ASN A O 1
ATOM 566 N N . LEU A 1 71 ? 22.282 20.029 -10.578 1.00 83.56 71 LEU A N 1
ATOM 567 C CA . LEU A 1 71 ? 20.916 19.524 -10.524 1.00 83.56 71 LEU A CA 1
ATOM 568 C C . LEU A 1 71 ? 20.874 18.046 -10.111 1.00 83.56 71 LEU A C 1
ATOM 570 O O . LEU A 1 71 ? 20.041 17.664 -9.291 1.00 83.56 71 LEU A O 1
ATOM 574 N N . LEU A 1 72 ? 21.764 17.216 -10.658 1.00 83.56 72 LEU A N 1
ATOM 575 C CA . LEU A 1 72 ? 21.862 15.808 -10.278 1.00 83.56 72 LEU A CA 1
ATOM 576 C C . LEU A 1 72 ? 22.279 15.642 -8.813 1.00 83.56 72 LEU A C 1
ATOM 578 O O . LEU A 1 72 ? 21.734 14.769 -8.153 1.00 83.56 72 LEU A O 1
ATOM 582 N N . GLU A 1 73 ? 23.156 16.491 -8.278 1.00 81.81 73 GLU A N 1
ATOM 583 C CA . GLU A 1 73 ? 23.521 16.486 -6.852 1.00 81.81 73 GLU A CA 1
ATOM 584 C C . GLU A 1 73 ? 22.338 16.858 -5.942 1.00 81.81 73 GLU A C 1
ATOM 586 O O . GLU A 1 73 ? 22.182 16.290 -4.862 1.00 81.81 73 GLU A O 1
ATOM 591 N N . VAL A 1 74 ? 21.464 17.771 -6.381 1.00 82.50 74 VAL A N 1
ATOM 592 C CA . VAL A 1 74 ? 20.237 18.126 -5.643 1.00 82.50 74 VAL A CA 1
ATOM 593 C C . VAL A 1 74 ? 19.205 17.000 -5.704 1.00 82.50 74 VAL A C 1
ATOM 595 O O . VAL A 1 74 ? 18.565 16.682 -4.702 1.00 82.50 74 VAL A O 1
ATOM 598 N N . LEU A 1 75 ? 19.015 16.400 -6.881 1.00 80.25 75 LEU A N 1
ATOM 599 C CA . LEU A 1 75 ? 18.020 15.346 -7.077 1.00 80.25 75 LEU A CA 1
ATOM 600 C C . LEU A 1 75 ? 18.473 14.012 -6.479 1.00 80.25 75 LEU A C 1
ATOM 602 O O . LEU A 1 75 ? 17.639 13.260 -5.977 1.00 80.25 75 LEU A O 1
ATOM 606 N N . PHE A 1 76 ? 19.770 13.727 -6.487 1.00 82.12 76 PHE A N 1
ATOM 607 C CA . PHE A 1 76 ? 20.374 12.515 -5.948 1.00 82.12 76 PHE A CA 1
ATOM 608 C C . PHE A 1 76 ? 21.359 12.872 -4.826 1.00 82.12 76 PHE A C 1
ATOM 610 O O . PHE A 1 76 ? 22.569 12.906 -5.053 1.00 82.12 76 PHE A O 1
ATOM 617 N N . PRO A 1 77 ? 20.858 13.109 -3.598 1.00 75.62 77 PRO A N 1
ATOM 618 C CA . PRO A 1 77 ? 21.710 13.444 -2.459 1.00 75.62 77 PRO A CA 1
ATOM 619 C C . PRO A 1 77 ? 22.636 12.290 -2.038 1.00 75.62 77 PRO A C 1
ATOM 621 O O . PRO A 1 77 ? 23.644 12.532 -1.376 1.00 75.62 77 PRO A O 1
ATOM 624 N N . ASP A 1 78 ? 22.321 11.046 -2.427 1.00 77.69 78 ASP A N 1
ATOM 625 C CA . ASP A 1 78 ? 23.183 9.878 -2.230 1.00 77.69 78 ASP A CA 1
ATOM 626 C C . ASP A 1 78 ? 23.790 9.393 -3.559 1.00 77.69 78 ASP A C 1
ATOM 628 O O . ASP A 1 78 ? 23.091 8.999 -4.500 1.00 77.69 78 ASP A O 1
ATOM 632 N N . ARG A 1 79 ? 25.127 9.364 -3.614 1.00 78.75 79 ARG A N 1
ATOM 633 C CA . ARG A 1 79 ? 25.903 8.861 -4.756 1.00 78.75 79 ARG A CA 1
ATOM 634 C C . ARG A 1 79 ? 25.640 7.377 -5.028 1.00 78.75 79 ARG A C 1
ATOM 636 O O . ARG A 1 79 ? 25.723 6.961 -6.183 1.00 78.75 79 ARG A O 1
ATOM 643 N N . LEU A 1 80 ? 25.291 6.594 -4.002 1.00 80.19 80 LEU A N 1
ATOM 644 C CA . LEU A 1 80 ? 24.990 5.165 -4.139 1.00 80.19 80 LEU A CA 1
ATOM 645 C C . LEU A 1 80 ? 23.775 4.892 -5.038 1.00 80.19 80 LEU A C 1
ATOM 647 O O . LEU A 1 80 ? 23.656 3.791 -5.574 1.00 80.19 80 LEU A O 1
ATOM 651 N N . GLU A 1 81 ? 22.907 5.883 -5.245 1.00 80.69 81 GLU A N 1
ATOM 652 C CA . GLU A 1 81 ? 21.755 5.774 -6.142 1.00 80.69 81 GLU A CA 1
ATOM 653 C C . GLU A 1 81 ? 22.062 6.264 -7.563 1.00 80.69 81 GLU A C 1
ATOM 655 O O . GLU A 1 81 ? 21.649 5.641 -8.545 1.00 80.69 81 GLU A O 1
ATOM 660 N N . LEU A 1 82 ? 22.808 7.366 -7.686 1.00 85.31 82 LEU A N 1
ATOM 661 C CA . LEU A 1 82 ? 23.117 7.977 -8.980 1.00 85.31 82 LEU A CA 1
ATOM 662 C C . LEU A 1 82 ? 24.142 7.166 -9.781 1.00 85.31 82 LEU A C 1
ATOM 664 O O . LEU A 1 82 ? 24.022 7.053 -11.000 1.00 85.31 82 LEU A O 1
ATOM 668 N N . GLU A 1 83 ? 25.148 6.593 -9.119 1.00 86.50 83 GLU A N 1
ATOM 669 C CA . GLU A 1 83 ? 26.255 5.903 -9.788 1.00 86.50 83 GLU A CA 1
ATOM 670 C C . GLU A 1 83 ? 25.810 4.656 -10.584 1.00 86.50 83 GLU A C 1
ATOM 672 O O . GLU A 1 83 ? 26.134 4.579 -11.775 1.00 86.50 83 GLU A O 1
ATOM 677 N N . PRO A 1 84 ? 24.983 3.739 -10.038 1.00 86.06 84 PRO A N 1
ATOM 678 C CA . PRO A 1 84 ? 24.449 2.610 -10.804 1.00 86.06 84 PRO A CA 1
ATOM 679 C C . PRO A 1 84 ? 23.516 3.029 -11.950 1.00 86.06 84 PRO A C 1
ATOM 681 O O . PRO A 1 84 ? 23.510 2.399 -13.010 1.00 86.06 84 PRO A O 1
ATOM 684 N N . ALA A 1 85 ? 22.719 4.085 -11.758 1.00 86.12 85 ALA A N 1
ATOM 685 C CA . ALA A 1 85 ? 21.824 4.603 -12.791 1.00 86.12 85 ALA A CA 1
ATOM 686 C C . ALA A 1 85 ? 22.617 5.219 -13.954 1.00 86.12 85 ALA A C 1
ATOM 688 O O . ALA A 1 85 ? 22.388 4.872 -15.115 1.00 86.12 85 ALA A O 1
ATOM 689 N N . ALA A 1 86 ? 23.610 6.055 -13.645 1.00 87.88 86 ALA A N 1
ATOM 690 C CA . ALA A 1 86 ? 24.512 6.641 -14.629 1.00 87.88 86 ALA A CA 1
ATOM 691 C C . ALA A 1 86 ? 25.296 5.575 -15.399 1.00 87.88 86 ALA A C 1
ATOM 693 O O . ALA A 1 86 ? 25.467 5.698 -16.610 1.00 87.88 86 ALA A O 1
ATOM 694 N N . GLU A 1 87 ? 25.732 4.505 -14.731 1.00 89.12 87 GLU A N 1
ATOM 695 C CA . GLU A 1 87 ? 26.412 3.394 -15.392 1.00 89.12 87 GLU A CA 1
ATOM 696 C C . GLU A 1 87 ? 25.501 2.658 -16.383 1.00 89.12 87 GLU A C 1
ATOM 698 O O . GLU A 1 87 ? 25.917 2.401 -17.514 1.00 89.12 87 GLU A O 1
ATOM 703 N N . ARG A 1 88 ? 24.240 2.390 -16.019 1.00 86.62 88 ARG A N 1
ATOM 704 C CA . ARG A 1 88 ? 23.263 1.768 -16.930 1.00 86.62 88 ARG A CA 1
ATOM 705 C C . ARG A 1 88 ? 22.952 2.643 -18.141 1.00 86.62 88 ARG A C 1
ATOM 707 O O . ARG A 1 88 ? 22.955 2.146 -19.268 1.00 86.62 88 ARG A O 1
ATOM 714 N N . VAL A 1 89 ? 22.738 3.943 -17.933 1.00 89.12 89 VAL A N 1
ATOM 715 C CA . VAL A 1 89 ? 22.502 4.889 -19.036 1.00 89.12 89 VAL A CA 1
ATOM 716 C C . VAL A 1 89 ? 23.742 4.998 -19.929 1.00 89.12 89 VAL A C 1
ATOM 718 O O . VAL A 1 89 ? 23.626 4.975 -21.154 1.00 89.12 89 VAL A O 1
ATOM 721 N N . PHE A 1 90 ? 24.941 5.036 -19.343 1.00 91.06 90 PHE A N 1
ATOM 722 C CA . PHE A 1 90 ? 26.198 5.049 -20.089 1.00 91.06 90 PHE A CA 1
ATOM 723 C C . PHE A 1 90 ? 26.372 3.787 -20.947 1.00 91.06 90 PHE A C 1
ATOM 725 O O . PHE A 1 90 ? 26.682 3.889 -22.134 1.00 91.06 90 PHE A O 1
ATOM 732 N N . GLU A 1 91 ? 26.136 2.595 -20.392 1.00 89.00 91 GLU A N 1
ATOM 733 C CA . GLU A 1 91 ? 26.176 1.342 -21.155 1.00 89.00 91 GLU A CA 1
ATOM 734 C C . GLU A 1 91 ? 25.155 1.331 -22.303 1.00 89.00 91 GLU A C 1
ATOM 736 O O . GLU A 1 91 ? 25.457 0.830 -23.387 1.00 89.00 91 GLU A O 1
ATOM 741 N N . ARG A 1 92 ? 23.968 1.917 -22.104 1.00 89.19 92 ARG A N 1
ATOM 742 C CA . ARG A 1 92 ? 22.918 1.962 -23.127 1.00 89.19 92 ARG A CA 1
ATOM 743 C C . ARG A 1 92 ? 23.216 2.933 -24.262 1.00 89.19 92 ARG A C 1
ATOM 745 O O . ARG A 1 92 ? 23.022 2.570 -25.423 1.00 89.19 92 ARG A O 1
ATOM 752 N N . ILE A 1 93 ? 23.634 4.151 -23.933 1.00 88.88 93 ILE A N 1
ATOM 753 C CA . ILE A 1 93 ? 23.834 5.230 -24.907 1.00 88.88 93 ILE A CA 1
ATOM 754 C C . ILE A 1 93 ? 25.221 5.132 -25.548 1.00 88.88 93 ILE A C 1
ATOM 756 O O . ILE A 1 93 ? 25.338 5.103 -26.766 1.00 88.88 93 ILE A O 1
ATOM 760 N N . ILE A 1 94 ? 26.278 5.010 -24.740 1.00 87.81 94 ILE A N 1
ATOM 761 C CA . ILE A 1 94 ? 27.666 4.973 -25.228 1.00 87.81 94 ILE A CA 1
ATOM 762 C C . ILE A 1 94 ? 28.105 3.537 -25.523 1.00 87.81 94 ILE A C 1
ATOM 764 O O . ILE A 1 94 ? 28.737 3.262 -26.545 1.00 87.81 94 ILE A O 1
ATOM 768 N N . GLY A 1 95 ? 27.755 2.593 -24.647 1.00 86.12 95 GLY A N 1
ATOM 769 C CA . GLY A 1 95 ? 28.062 1.172 -24.839 1.00 86.12 95 GLY A CA 1
ATOM 770 C C . GLY A 1 95 ? 27.199 0.485 -25.905 1.00 86.12 95 GLY A C 1
ATOM 771 O O . GLY A 1 95 ? 27.544 -0.612 -26.336 1.00 86.12 95 GLY A O 1
ATOM 772 N N . HIS A 1 96 ? 26.121 1.135 -26.368 1.00 88.44 96 HIS A N 1
ATOM 773 C CA . HIS A 1 96 ? 25.131 0.591 -27.307 1.00 88.44 96 HIS A CA 1
ATOM 774 C C . HIS A 1 96 ? 24.513 -0.741 -26.842 1.00 88.44 96 HIS A C 1
ATOM 776 O O . HIS A 1 96 ? 24.074 -1.549 -27.659 1.00 88.44 96 HIS A O 1
ATOM 782 N N . LEU A 1 97 ? 24.477 -0.988 -25.530 1.00 89.62 97 LEU A N 1
ATOM 783 C CA . LEU A 1 97 ? 23.871 -2.178 -24.951 1.00 89.62 97 LEU A CA 1
ATOM 784 C C . LEU A 1 97 ? 22.396 -1.901 -24.661 1.00 89.62 97 LEU A C 1
ATOM 786 O O . LEU A 1 97 ? 22.066 -1.194 -23.714 1.00 89.62 97 LEU A O 1
ATOM 790 N N . ILE A 1 98 ? 21.493 -2.463 -25.461 1.00 88.50 98 ILE A N 1
ATOM 791 C CA . ILE A 1 98 ? 20.058 -2.179 -25.341 1.00 88.50 98 ILE A CA 1
ATOM 792 C C . ILE A 1 98 ? 19.497 -2.763 -24.041 1.00 88.50 98 ILE A C 1
ATOM 794 O O . ILE A 1 98 ? 18.778 -2.078 -23.317 1.00 88.50 98 ILE A O 1
ATOM 798 N N . ARG A 1 99 ? 19.849 -4.016 -23.729 1.00 89.12 99 ARG A N 1
ATOM 799 C CA . ARG A 1 99 ? 19.445 -4.692 -22.489 1.00 89.12 99 ARG A CA 1
ATOM 800 C C . ARG A 1 99 ? 20.432 -5.790 -22.114 1.00 89.12 99 ARG A C 1
ATOM 802 O O . ARG A 1 99 ? 20.944 -6.498 -22.980 1.00 89.12 99 ARG A O 1
ATOM 809 N N . LYS A 1 100 ? 20.616 -5.993 -20.808 1.00 90.75 100 LYS A N 1
ATOM 810 C CA . LYS A 1 100 ? 21.197 -7.208 -20.224 1.00 90.75 100 LYS A CA 1
ATOM 811 C C . LYS A 1 100 ? 20.291 -7.746 -19.118 1.00 90.75 100 LYS A C 1
ATOM 813 O O . LYS A 1 100 ? 19.714 -6.957 -18.376 1.00 90.75 100 LYS A O 1
ATOM 818 N N . GLY A 1 101 ? 20.151 -9.063 -19.000 1.00 90.00 101 GLY A N 1
ATOM 819 C CA . GLY A 1 101 ? 19.349 -9.650 -17.926 1.00 90.00 101 GLY A CA 1
ATOM 820 C C . GLY A 1 101 ? 19.170 -11.158 -18.022 1.00 90.00 101 GLY A C 1
ATOM 821 O O . GLY A 1 101 ? 19.538 -11.789 -19.012 1.00 90.00 101 GLY A O 1
ATOM 822 N N . PHE A 1 102 ? 18.593 -11.734 -16.974 1.00 91.94 102 PHE A N 1
ATOM 823 C CA . PHE A 1 102 ? 18.266 -13.153 -16.919 1.00 91.94 102 PHE A CA 1
ATOM 824 C C . PHE A 1 102 ? 17.082 -13.489 -17.832 1.00 91.94 102 PHE A C 1
ATOM 826 O O . PHE A 1 102 ? 16.097 -12.753 -17.880 1.00 91.94 102 PHE A O 1
ATOM 833 N N . ILE A 1 103 ? 17.160 -14.623 -18.528 1.00 92.31 103 ILE A N 1
ATOM 834 C CA . ILE A 1 103 ? 16.048 -15.159 -19.311 1.00 92.31 103 ILE A CA 1
ATOM 835 C C . ILE A 1 103 ? 16.129 -16.685 -19.393 1.00 92.31 103 ILE A C 1
ATOM 837 O O . ILE A 1 103 ? 17.212 -17.280 -19.389 1.00 92.31 103 ILE A O 1
ATOM 841 N N . LEU A 1 104 ? 14.976 -17.340 -19.494 1.00 90.81 104 LEU A N 1
ATOM 842 C CA . LEU A 1 104 ? 14.911 -18.749 -19.861 1.00 90.81 104 LEU A CA 1
ATOM 843 C C . LEU A 1 104 ? 14.838 -18.855 -21.376 1.00 90.81 104 LEU A C 1
ATOM 845 O O . LEU A 1 104 ? 14.152 -18.073 -22.027 1.00 90.81 104 LEU A O 1
ATOM 849 N N . TYR A 1 105 ? 15.520 -19.832 -21.954 1.00 89.62 105 TYR A N 1
ATOM 850 C CA . TYR A 1 105 ? 15.465 -20.048 -23.391 1.00 89.62 105 TYR A CA 1
ATOM 851 C C . TYR A 1 105 ? 15.429 -21.535 -23.738 1.00 89.62 105 TYR A C 1
ATOM 853 O O . TYR A 1 105 ? 15.881 -22.393 -22.975 1.00 89.62 105 TYR A O 1
ATOM 861 N N . ARG A 1 106 ? 14.901 -21.848 -24.920 1.00 86.44 106 ARG A N 1
ATOM 862 C CA . ARG A 1 106 ? 15.023 -23.167 -25.546 1.00 86.44 106 ARG A CA 1
ATOM 863 C C . ARG A 1 106 ? 15.180 -23.013 -27.053 1.00 86.44 106 ARG A C 1
ATOM 865 O O . ARG A 1 106 ? 14.451 -22.264 -27.700 1.00 86.44 106 ARG A O 1
ATOM 872 N N . GLN A 1 107 ? 16.141 -23.734 -27.620 1.00 77.00 107 GLN A N 1
ATOM 873 C CA . GLN A 1 107 ? 16.394 -23.711 -29.057 1.00 77.00 107 GLN A CA 1
ATOM 874 C C . GLN A 1 107 ? 15.605 -24.821 -29.751 1.00 77.00 107 GLN A C 1
ATOM 876 O O . GLN A 1 107 ? 15.699 -25.989 -29.374 1.00 77.00 107 GLN A O 1
ATOM 881 N N . MET A 1 108 ? 14.851 -24.468 -30.792 1.00 67.38 108 MET A N 1
ATOM 882 C CA . MET A 1 108 ? 14.074 -25.429 -31.570 1.00 67.38 108 MET A CA 1
ATOM 883 C C . MET A 1 108 ? 14.832 -25.801 -32.847 1.00 67.38 108 MET A C 1
ATOM 885 O O . MET A 1 108 ? 14.942 -24.997 -33.770 1.00 67.38 108 MET A O 1
ATOM 889 N N . TYR A 1 109 ? 15.332 -27.036 -32.939 1.00 59.31 109 TYR A N 1
ATOM 890 C CA . TYR A 1 109 ? 15.938 -27.547 -34.174 1.00 59.31 109 TYR A CA 1
ATOM 891 C C . TYR A 1 109 ? 14.886 -28.255 -35.039 1.00 59.31 109 TYR A C 1
ATOM 893 O O . TYR A 1 109 ? 14.247 -29.217 -34.606 1.00 59.31 109 TYR A O 1
ATOM 901 N N . ARG A 1 110 ? 14.740 -27.847 -36.306 1.00 50.69 110 ARG A N 1
ATOM 902 C CA . ARG A 1 110 ? 14.051 -28.671 -37.314 1.00 50.69 110 ARG A CA 1
ATOM 903 C C . ARG A 1 110 ? 14.966 -29.837 -37.707 1.00 50.69 110 ARG A C 1
ATOM 905 O O . ARG A 1 110 ? 15.905 -29.653 -38.477 1.00 50.69 110 ARG A O 1
ATOM 912 N N . LYS A 1 111 ? 14.690 -31.054 -37.225 1.00 44.44 111 LYS A N 1
ATOM 913 C CA . LYS A 1 111 ? 15.229 -32.267 -37.866 1.00 44.44 111 LYS A CA 1
ATOM 914 C C . LYS A 1 111 ? 14.572 -32.406 -39.244 1.00 44.44 111 LYS A C 1
ATOM 916 O O . LYS A 1 111 ? 13.349 -32.410 -39.335 1.00 44.44 111 LYS A O 1
ATOM 921 N N . ARG A 1 112 ? 15.362 -32.544 -40.315 1.00 45.28 112 ARG A N 1
ATOM 922 C CA . ARG A 1 112 ? 14.850 -33.066 -41.594 1.00 45.28 112 ARG A CA 1
ATOM 923 C C . ARG A 1 112 ? 14.615 -34.568 -41.402 1.00 45.28 112 ARG A C 1
ATOM 925 O O . ARG A 1 112 ? 15.580 -35.322 -41.341 1.00 45.28 112 ARG A O 1
ATOM 932 N N . GLY A 1 113 ? 13.365 -34.987 -41.217 1.00 52.12 113 GLY A N 1
ATOM 933 C CA . GLY A 1 113 ? 12.986 -36.398 -41.082 1.00 52.12 113 GLY A CA 1
ATOM 934 C C . GLY A 1 113 ? 11.675 -36.601 -40.318 1.00 52.12 113 GLY A C 1
ATOM 935 O O . GLY A 1 113 ? 11.280 -35.755 -39.523 1.00 52.12 113 GLY A O 1
ATOM 936 N N . CYS A 1 114 ? 11.021 -37.740 -40.549 1.00 48.12 114 CYS A N 1
ATOM 937 C CA . CYS A 1 114 ? 9.668 -38.083 -40.089 1.00 48.12 114 CYS A CA 1
ATOM 938 C C . CYS A 1 114 ? 9.551 -38.425 -38.584 1.00 48.12 114 CYS A C 1
ATOM 940 O O . CYS A 1 114 ? 8.646 -39.158 -38.196 1.00 48.12 114 CYS A O 1
ATOM 942 N N . LEU A 1 115 ? 10.471 -37.954 -37.733 1.00 45.94 115 LEU A N 1
ATOM 943 C CA . LEU A 1 115 ? 10.473 -38.237 -36.290 1.00 45.94 115 LEU A CA 1
ATOM 944 C C . LEU A 1 115 ? 10.065 -36.992 -35.484 1.00 45.94 115 LEU A C 1
ATOM 946 O O . LEU A 1 115 ? 10.517 -35.892 -35.814 1.00 45.94 115 LEU A O 1
ATOM 950 N N . PRO A 1 116 ? 9.261 -37.146 -34.413 1.00 45.78 116 PRO A N 1
ATOM 951 C CA . PRO A 1 116 ? 8.764 -36.027 -33.619 1.00 45.78 116 PRO A CA 1
ATOM 952 C C . PRO A 1 116 ? 9.907 -35.220 -32.983 1.00 45.78 116 PRO A C 1
ATOM 954 O O . PRO A 1 116 ? 10.931 -35.768 -32.560 1.00 45.78 116 PRO A O 1
ATOM 957 N N . GLN A 1 117 ? 9.731 -33.895 -32.938 1.00 51.38 117 GLN A N 1
ATOM 958 C CA . GLN A 1 117 ? 10.677 -32.951 -32.339 1.00 51.38 117 GLN A CA 1
ATOM 959 C C . GLN A 1 117 ? 10.979 -33.352 -30.886 1.00 51.38 117 GLN A C 1
ATOM 961 O O . GLN A 1 117 ? 10.073 -33.520 -30.073 1.00 51.38 117 GLN A O 1
ATOM 966 N N . LYS A 1 118 ? 12.264 -33.500 -30.543 1.00 46.53 118 LYS A N 1
ATOM 967 C CA . LYS A 1 118 ? 12.696 -33.729 -29.156 1.00 46.53 118 LYS A CA 1
ATOM 968 C C . LYS A 1 118 ? 12.290 -32.493 -28.339 1.00 46.53 118 LYS A C 1
ATOM 970 O O . LYS A 1 118 ? 12.745 -31.402 -28.672 1.00 46.53 118 LYS A O 1
ATOM 975 N N . LYS A 1 119 ? 11.452 -32.645 -27.302 1.00 48.38 119 LYS A N 1
ATOM 976 C CA . LYS A 1 119 ? 11.164 -31.583 -26.315 1.00 48.38 119 LYS A CA 1
ATOM 977 C C . LYS A 1 119 ? 12.498 -31.103 -25.732 1.00 48.38 119 LYS A C 1
ATOM 979 O O . LYS A 1 119 ? 13.134 -31.834 -24.978 1.00 48.38 119 LYS A O 1
ATOM 984 N N . VAL A 1 120 ? 12.949 -29.915 -26.130 1.00 63.53 120 VAL A N 1
ATOM 985 C CA . VAL A 1 120 ? 14.138 -29.275 -25.555 1.00 63.53 120 VAL A CA 1
ATOM 986 C C . VAL A 1 120 ? 13.703 -28.601 -24.259 1.00 63.53 120 VAL A C 1
ATOM 988 O O . VAL A 1 120 ? 12.789 -27.776 -24.264 1.00 63.53 120 VAL A O 1
ATOM 991 N N . SER A 1 121 ? 14.310 -29.006 -23.145 1.00 73.56 121 SER A N 1
ATOM 992 C CA . SER A 1 121 ? 14.055 -28.434 -21.823 1.00 73.56 121 SER A CA 1
ATOM 993 C C . SER A 1 121 ? 14.494 -26.971 -21.770 1.00 73.56 121 SER A C 1
ATOM 995 O O . SER A 1 121 ? 15.529 -26.606 -22.333 1.00 73.56 121 SER A O 1
ATOM 997 N N . TRP A 1 122 ? 13.725 -26.144 -21.063 1.00 85.38 122 TRP A N 1
ATOM 998 C CA . TRP A 1 122 ? 14.099 -24.764 -20.767 1.00 85.38 122 TRP A CA 1
ATOM 999 C C . TRP A 1 122 ? 15.450 -24.706 -20.063 1.00 85.38 122 TRP A C 1
ATOM 1001 O O . TRP A 1 122 ? 15.705 -25.470 -19.132 1.00 85.38 122 TRP A O 1
ATOM 1011 N N . SER A 1 123 ? 16.307 -23.799 -20.516 1.00 84.94 123 SER A N 1
ATOM 1012 C CA . SER A 1 123 ? 17.634 -23.581 -19.952 1.00 84.94 123 SER A CA 1
ATOM 1013 C C . SER A 1 123 ? 17.758 -22.137 -19.461 1.00 84.94 123 SER A C 1
ATOM 1015 O O . SER A 1 123 ? 17.373 -21.220 -20.188 1.00 84.94 123 SER A O 1
ATOM 1017 N N . PRO A 1 124 ? 18.282 -21.904 -18.246 1.00 90.38 124 PRO A N 1
ATOM 1018 C CA . PRO A 1 124 ? 18.576 -20.561 -17.767 1.00 90.38 124 PRO A CA 1
ATOM 1019 C C . PRO A 1 124 ? 19.799 -19.980 -18.477 1.00 90.38 124 PRO A C 1
ATOM 1021 O O . PRO A 1 124 ? 20.811 -20.662 -18.688 1.00 90.38 124 PRO A O 1
ATOM 1024 N N . GLY A 1 125 ? 19.713 -18.702 -18.831 1.00 89.44 125 GLY A N 1
ATOM 1025 C CA . GLY A 1 125 ? 20.795 -17.963 -19.462 1.00 89.44 125 GLY A CA 1
ATOM 1026 C C . GLY A 1 125 ? 20.787 -16.488 -19.090 1.00 89.44 125 GLY A C 1
ATOM 1027 O O . GLY A 1 125 ? 19.775 -15.928 -18.674 1.00 89.44 125 GLY A O 1
ATOM 1028 N N . TRP A 1 126 ? 21.940 -15.857 -19.258 1.00 91.06 126 TRP A N 1
ATOM 1029 C CA . TRP A 1 126 ? 22.049 -14.408 -19.290 1.00 91.06 126 TRP A CA 1
ATOM 1030 C C . TRP A 1 126 ? 21.936 -13.941 -20.741 1.00 91.06 126 TRP A C 1
ATOM 1032 O O . TRP A 1 126 ? 22.597 -14.495 -21.614 1.00 91.06 126 TRP A O 1
ATOM 1042 N N . CYS A 1 127 ? 21.094 -12.954 -21.016 1.00 92.38 127 CYS A N 1
ATOM 1043 C CA . CYS A 1 127 ? 20.883 -12.390 -22.344 1.00 92.38 127 CYS A CA 1
ATOM 1044 C C . CYS A 1 127 ? 21.499 -11.000 -22.420 1.00 92.38 127 CYS A C 1
ATOM 1046 O O . CYS A 1 127 ? 21.291 -10.191 -21.516 1.00 92.38 127 CYS A O 1
ATOM 1048 N N . THR A 1 128 ? 22.193 -10.705 -23.515 1.00 92.56 128 THR A N 1
ATOM 1049 C CA . THR A 1 128 ? 22.578 -9.347 -23.902 1.00 92.56 128 THR A CA 1
ATOM 1050 C C . THR A 1 128 ? 22.024 -9.037 -25.287 1.00 92.56 128 THR A C 1
ATOM 1052 O O . THR A 1 128 ? 22.063 -9.871 -26.193 1.00 92.56 128 THR A O 1
ATOM 1055 N N . ILE A 1 129 ? 21.452 -7.846 -25.435 1.00 92.12 129 ILE A N 1
ATOM 1056 C CA . ILE A 1 129 ? 20.874 -7.358 -26.684 1.00 92.12 129 ILE A CA 1
ATOM 1057 C C . ILE A 1 129 ? 21.692 -6.154 -27.129 1.00 92.12 129 ILE A C 1
ATOM 1059 O O . ILE A 1 129 ? 21.743 -5.137 -26.437 1.00 92.12 129 ILE A O 1
ATOM 1063 N N . GLU A 1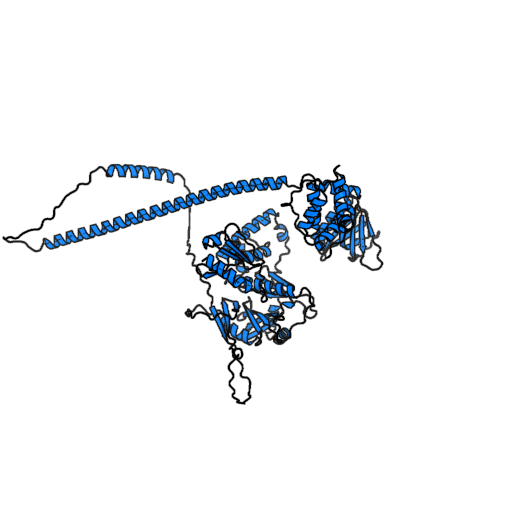 130 ? 22.307 -6.282 -28.293 1.00 92.38 130 GLU A N 1
ATOM 1064 C CA . GLU A 1 130 ? 23.064 -5.244 -28.983 1.00 92.38 130 GLU A CA 1
ATOM 1065 C C . GLU A 1 130 ? 22.405 -4.975 -30.348 1.00 92.38 130 GLU A C 1
ATOM 1067 O O . GLU A 1 130 ? 21.647 -5.820 -30.840 1.00 92.38 130 GLU A O 1
ATOM 1072 N N . PRO A 1 131 ? 22.678 -3.826 -30.994 1.00 90.69 131 PRO A N 1
ATOM 1073 C CA . PRO A 1 131 ? 22.249 -3.564 -32.362 1.00 90.69 131 PRO A CA 1
ATOM 1074 C C . PRO A 1 131 ? 22.529 -4.757 -33.273 1.00 90.69 131 PRO A C 1
ATOM 1076 O O . PRO A 1 131 ? 23.669 -5.209 -33.404 1.00 90.69 131 PRO A O 1
ATOM 1079 N N . GLY A 1 132 ? 21.468 -5.304 -33.859 1.00 86.44 132 GLY A N 1
ATOM 1080 C CA . GLY A 1 132 ? 21.562 -6.400 -34.811 1.00 86.44 132 GLY A CA 1
ATOM 1081 C C . GLY A 1 132 ? 21.992 -7.756 -34.241 1.00 86.44 132 GLY A C 1
ATOM 1082 O O . GLY A 1 132 ? 22.154 -8.695 -35.021 1.00 86.44 132 GLY A O 1
ATOM 1083 N N . THR A 1 133 ? 22.174 -7.909 -32.922 1.00 90.50 133 THR A N 1
ATOM 1084 C CA . THR A 1 133 ? 22.617 -9.179 -32.318 1.00 90.50 133 THR A CA 1
ATOM 1085 C C . THR A 1 133 ? 22.009 -9.418 -30.936 1.00 90.50 133 THR A C 1
ATOM 1087 O O . THR A 1 133 ? 22.112 -8.596 -30.032 1.00 90.50 133 THR A O 1
ATOM 1090 N N . LEU A 1 134 ? 21.449 -10.609 -30.734 1.00 91.19 134 LEU A N 1
ATOM 1091 C CA . LEU A 1 134 ? 21.064 -11.130 -29.425 1.00 91.19 134 LEU A CA 1
ATOM 1092 C C . LEU A 1 134 ? 22.046 -12.227 -29.015 1.00 91.19 134 LEU A C 1
ATOM 1094 O O . LEU A 1 134 ? 22.143 -13.253 -29.689 1.00 91.19 134 LEU A O 1
ATOM 1098 N N . THR A 1 135 ? 22.768 -12.030 -27.913 1.00 90.62 135 THR A N 1
ATOM 1099 C CA . THR A 1 135 ? 23.712 -13.016 -27.375 1.00 90.62 135 THR A CA 1
ATOM 1100 C C . THR A 1 135 ? 23.154 -13.637 -26.105 1.00 90.62 135 THR A C 1
ATOM 1102 O O . THR A 1 135 ? 22.717 -12.942 -25.191 1.00 90.62 135 THR A O 1
ATOM 1105 N N . LEU A 1 136 ? 23.193 -14.963 -26.028 1.00 89.81 136 LEU A N 1
ATOM 1106 C CA . LEU A 1 136 ? 22.761 -15.721 -24.864 1.00 89.81 136 LEU A CA 1
ATOM 1107 C C . LEU A 1 136 ? 23.933 -16.514 -24.292 1.00 89.81 136 LEU A C 1
ATOM 1109 O O . LEU A 1 136 ? 24.623 -17.257 -24.995 1.00 89.81 136 LEU A O 1
ATOM 1113 N N . TYR A 1 137 ? 24.134 -16.347 -22.990 1.00 89.44 137 TYR A N 1
ATOM 1114 C CA . TYR A 1 137 ? 25.161 -16.983 -22.181 1.00 89.44 137 TYR A CA 1
ATOM 1115 C C . TYR A 1 137 ? 24.489 -18.034 -21.293 1.00 89.44 137 TYR A C 1
ATOM 1117 O O . TYR A 1 137 ? 23.850 -17.684 -20.298 1.00 89.44 137 TYR A O 1
ATOM 1125 N N . PRO A 1 138 ? 24.580 -19.326 -21.638 1.00 86.62 138 PRO A N 1
ATOM 1126 C CA . PRO A 1 138 ? 24.009 -20.382 -20.812 1.00 86.62 138 PRO A CA 1
ATOM 1127 C C . PRO A 1 138 ? 24.672 -20.412 -19.428 1.00 86.62 138 PRO A C 1
ATOM 1129 O O . PRO A 1 138 ? 25.895 -20.338 -19.332 1.00 86.62 138 PRO A O 1
ATOM 1132 N N . LEU A 1 139 ? 23.890 -20.602 -18.360 1.00 82.62 139 LEU A N 1
ATOM 1133 C CA . LEU A 1 139 ? 24.438 -20.741 -16.998 1.00 82.62 139 LEU A CA 1
ATOM 1134 C C . LEU A 1 139 ? 25.039 -22.136 -16.719 1.00 82.62 139 LEU A C 1
ATOM 1136 O O . LEU A 1 139 ? 25.670 -22.353 -15.685 1.00 82.62 139 LEU A O 1
ATOM 1140 N N . ALA A 1 140 ? 24.853 -23.102 -17.624 1.00 76.38 140 ALA A N 1
ATOM 1141 C CA . ALA A 1 140 ? 25.389 -24.453 -17.483 1.00 76.38 140 ALA A CA 1
ATOM 1142 C C . ALA A 1 140 ? 26.904 -24.505 -17.768 1.00 76.38 140 ALA A C 1
ATOM 1144 O O . ALA A 1 140 ? 27.371 -24.007 -18.797 1.00 76.38 140 ALA A O 1
ATOM 1145 N N . LYS A 1 141 ? 27.669 -25.173 -16.887 1.00 54.44 141 LYS A N 1
ATOM 1146 C CA . LYS A 1 141 ? 29.128 -25.359 -17.025 1.00 54.44 141 LYS A CA 1
ATOM 1147 C C . LYS A 1 141 ? 29.477 -25.947 -18.407 1.00 54.44 141 LYS A C 1
ATOM 1149 O O . LYS A 1 141 ? 28.882 -26.939 -18.816 1.00 54.44 141 LYS A O 1
ATOM 1154 N N . ASN A 1 142 ? 30.458 -25.351 -19.094 1.00 59.09 142 ASN A N 1
ATOM 1155 C CA . ASN A 1 142 ? 30.994 -25.737 -20.418 1.00 59.09 142 ASN A CA 1
ATOM 1156 C C . ASN A 1 142 ? 30.111 -25.471 -21.655 1.00 59.09 142 ASN A C 1
ATOM 1158 O O . ASN A 1 142 ? 30.385 -26.010 -22.729 1.00 59.09 142 ASN A O 1
ATOM 1162 N N . SER A 1 143 ? 29.089 -24.622 -21.556 1.00 69.94 143 SER A N 1
ATOM 1163 C CA . SER A 1 143 ? 28.268 -24.258 -22.718 1.00 69.94 143 SER A CA 1
ATOM 1164 C C . SER A 1 143 ? 28.844 -23.044 -23.455 1.00 69.94 143 SER A C 1
ATOM 1166 O O . SER A 1 143 ? 29.217 -22.052 -22.832 1.00 69.94 143 SER A O 1
ATOM 1168 N N . LYS A 1 144 ? 28.912 -23.099 -24.791 1.00 74.25 144 LYS A N 1
ATOM 1169 C CA . LYS A 1 144 ? 29.306 -21.937 -25.603 1.00 74.25 144 LYS A CA 1
ATOM 1170 C C . LYS A 1 144 ? 28.171 -20.911 -25.612 1.00 74.25 144 LYS A C 1
ATOM 1172 O O . LYS A 1 144 ? 27.006 -21.294 -25.707 1.00 74.25 144 LYS A O 1
ATOM 1177 N N . HIS A 1 145 ? 28.518 -19.627 -25.538 1.00 80.81 145 HIS A N 1
ATOM 1178 C CA . HIS A 1 145 ? 27.557 -18.567 -25.824 1.00 80.81 145 HIS A CA 1
ATOM 1179 C C . HIS A 1 145 ? 27.092 -18.698 -27.275 1.00 80.81 145 HIS A C 1
ATOM 1181 O O . HIS A 1 145 ? 27.847 -19.147 -28.142 1.00 80.81 145 HIS A O 1
ATOM 1187 N N . PHE A 1 146 ? 25.848 -18.327 -27.533 1.00 81.75 146 PHE A N 1
ATOM 1188 C CA . PHE A 1 146 ? 25.295 -18.363 -28.876 1.00 81.75 146 PHE A CA 1
ATOM 1189 C C . PHE A 1 146 ? 24.703 -17.008 -29.227 1.00 81.75 146 PHE A C 1
ATOM 1191 O O . PHE A 1 146 ? 24.132 -16.319 -28.384 1.00 81.75 146 PHE A O 1
ATOM 1198 N N . GLN A 1 147 ? 24.890 -16.632 -30.486 1.00 84.88 147 GLN A N 1
ATOM 1199 C CA . GLN A 1 147 ? 24.484 -15.348 -31.027 1.00 84.88 147 GLN A CA 1
ATOM 1200 C C . GLN A 1 147 ? 23.418 -15.572 -32.086 1.00 84.88 147 GLN A C 1
ATOM 1202 O O . GLN A 1 147 ? 23.543 -16.448 -32.945 1.00 84.88 147 GLN A O 1
ATOM 1207 N N . ILE A 1 148 ? 22.361 -14.781 -32.003 1.00 84.31 148 ILE A N 1
ATOM 1208 C CA . ILE A 1 148 ? 21.270 -14.756 -32.959 1.00 84.31 148 ILE A CA 1
ATOM 1209 C C . ILE A 1 148 ? 21.341 -13.393 -33.640 1.00 84.31 148 ILE A C 1
ATOM 1211 O O . ILE A 1 148 ? 21.163 -12.381 -32.960 1.00 84.31 148 ILE A O 1
ATOM 1215 N N . PRO A 1 149 ? 21.617 -13.337 -34.954 1.00 85.56 149 PRO A N 1
ATOM 1216 C CA . PRO A 1 149 ? 21.539 -12.075 -35.667 1.00 85.56 149 PRO A CA 1
ATOM 1217 C C . PRO A 1 149 ? 20.095 -11.573 -35.596 1.00 85.56 149 PRO A C 1
ATOM 1219 O O . PRO A 1 149 ? 19.156 -12.364 -35.698 1.00 85.56 149 PRO A O 1
ATOM 1222 N N . LEU A 1 150 ? 19.909 -10.275 -35.418 1.00 85.62 150 LEU A N 1
ATOM 1223 C CA . LEU A 1 150 ? 18.619 -9.605 -35.484 1.00 85.62 150 LEU A CA 1
ATOM 1224 C C . LEU A 1 150 ? 18.626 -8.721 -36.731 1.00 85.62 150 LEU A C 1
ATOM 1226 O O . LEU A 1 150 ? 19.339 -7.730 -36.801 1.00 85.62 150 LEU A O 1
ATOM 1230 N N . ASN A 1 151 ? 17.872 -9.111 -37.751 1.00 84.25 151 ASN A N 1
ATOM 1231 C CA . ASN A 1 151 ? 17.673 -8.320 -38.963 1.00 84.25 151 ASN A CA 1
ATOM 1232 C C . ASN A 1 151 ? 16.234 -7.783 -39.001 1.00 84.25 151 ASN A C 1
ATOM 1234 O O . ASN A 1 151 ? 15.392 -8.157 -38.189 1.00 84.25 151 ASN A O 1
ATOM 1238 N N . LYS A 1 152 ? 15.922 -6.945 -39.990 1.00 78.44 152 LYS A N 1
ATOM 1239 C CA . LYS A 1 152 ? 14.574 -6.375 -40.172 1.00 78.44 152 LYS A CA 1
ATOM 1240 C C . LYS A 1 152 ? 13.494 -7.422 -40.508 1.00 78.44 152 LYS A C 1
ATOM 1242 O O . LYS A 1 152 ? 12.320 -7.085 -40.564 1.00 78.44 152 LYS A O 1
ATOM 1247 N N . GLU A 1 153 ? 13.884 -8.679 -40.727 1.00 79.31 153 GLU A N 1
ATOM 1248 C CA . GLU A 1 153 ? 12.999 -9.814 -41.026 1.00 79.31 153 GLU A CA 1
ATOM 1249 C C . GLU A 1 153 ? 12.705 -10.685 -39.789 1.00 79.31 153 GLU A C 1
ATOM 1251 O O . GLU A 1 153 ? 12.045 -11.721 -39.903 1.00 79.31 153 GLU A O 1
ATOM 1256 N N . VAL A 1 154 ? 13.194 -10.300 -38.602 1.00 84.56 154 VAL A N 1
ATOM 1257 C CA . VAL A 1 154 ? 12.918 -11.027 -37.358 1.00 84.56 154 VAL A CA 1
ATOM 1258 C C . VAL A 1 154 ? 11.423 -10.964 -37.056 1.00 84.56 154 VAL A C 1
ATOM 1260 O O . VAL A 1 154 ? 10.864 -9.900 -36.801 1.00 84.56 154 VAL A O 1
ATOM 1263 N N . ALA A 1 155 ? 10.780 -12.127 -37.019 1.00 83.62 155 ALA A N 1
ATOM 1264 C CA . ALA A 1 155 ? 9.410 -12.255 -36.548 1.00 83.62 155 ALA A CA 1
ATOM 1265 C C . ALA A 1 155 ? 9.419 -12.582 -35.052 1.00 83.62 155 ALA A C 1
ATOM 1267 O O . ALA A 1 155 ? 10.028 -13.569 -34.626 1.00 83.62 155 ALA A O 1
ATOM 1268 N N . ILE A 1 156 ? 8.733 -11.755 -34.267 1.00 88.19 156 ILE A N 1
ATOM 1269 C CA . ILE A 1 156 ? 8.595 -11.916 -32.819 1.00 88.19 156 ILE A CA 1
ATOM 1270 C C . ILE A 1 156 ? 7.131 -12.199 -32.524 1.00 88.19 156 ILE A C 1
ATOM 1272 O O . ILE A 1 156 ? 6.252 -11.425 -32.893 1.00 88.19 156 ILE A O 1
ATOM 1276 N N . GLU A 1 157 ? 6.878 -13.326 -31.878 1.00 86.50 157 GLU A N 1
ATOM 1277 C CA . GLU A 1 157 ? 5.539 -13.820 -31.592 1.00 86.50 157 GLU A CA 1
ATOM 1278 C C . GLU A 1 157 ? 5.410 -14.005 -30.081 1.00 86.50 157 GLU A C 1
ATOM 1280 O O . GLU A 1 157 ? 6.056 -14.874 -29.490 1.00 86.50 157 GLU A O 1
ATOM 1285 N N . TYR A 1 158 ? 4.611 -13.153 -29.441 1.00 87.69 158 TYR A N 1
ATOM 1286 C CA . TYR A 1 158 ? 4.296 -13.287 -28.023 1.00 87.69 158 TYR A CA 1
ATOM 1287 C C . TYR A 1 158 ? 3.211 -14.350 -27.853 1.00 87.69 158 TYR A C 1
ATOM 1289 O O . TYR A 1 158 ? 2.106 -14.203 -28.368 1.00 87.69 158 TYR A O 1
ATOM 1297 N N . CYS A 1 159 ? 3.537 -15.432 -27.149 1.00 79.19 159 CYS A N 1
ATOM 1298 C CA . CYS A 1 159 ? 2.659 -16.590 -26.990 1.00 79.19 159 CYS A CA 1
ATOM 1299 C C . CYS A 1 159 ? 1.813 -16.531 -25.706 1.00 79.19 159 CYS A C 1
ATOM 1301 O O . CYS A 1 159 ? 1.050 -17.458 -25.453 1.00 79.19 159 CYS A O 1
ATOM 1303 N N . GLY A 1 160 ? 1.943 -15.475 -24.895 1.00 78.56 160 GLY A N 1
ATOM 1304 C CA . GLY A 1 160 ? 1.242 -15.355 -23.616 1.00 78.56 160 GLY A CA 1
ATOM 1305 C C . GLY A 1 160 ? 1.808 -16.264 -22.521 1.00 78.56 160 GLY A C 1
ATOM 1306 O O . GLY A 1 160 ? 2.962 -16.705 -22.583 1.00 78.56 160 GLY A O 1
ATOM 1307 N N . TYR A 1 161 ? 0.991 -16.510 -21.496 1.00 83.50 161 TYR A N 1
ATOM 1308 C CA . TYR A 1 161 ? 1.336 -17.337 -20.341 1.00 83.50 161 TYR A CA 1
ATOM 1309 C C . TYR A 1 161 ? 1.089 -18.824 -20.622 1.00 83.50 161 TYR A C 1
ATOM 1311 O O . TYR A 1 161 ? -0.031 -19.234 -20.915 1.00 83.50 161 TYR A O 1
ATOM 1319 N N . LEU A 1 162 ? 2.138 -19.638 -20.529 1.00 77.19 162 LEU A N 1
ATOM 1320 C CA . LEU A 1 162 ? 2.134 -21.071 -20.826 1.00 77.19 162 LEU A CA 1
ATOM 1321 C C . LEU A 1 162 ? 3.135 -21.784 -19.908 1.00 77.19 162 LEU A C 1
ATOM 1323 O O . LEU A 1 162 ? 4.299 -21.395 -19.833 1.00 77.19 162 LEU A O 1
ATOM 1327 N N . ASP A 1 163 ? 2.707 -22.869 -19.254 1.00 73.06 163 ASP A N 1
ATOM 1328 C CA . ASP A 1 163 ? 3.571 -23.702 -18.391 1.00 73.06 163 ASP A CA 1
ATOM 1329 C C . ASP A 1 163 ? 4.289 -22.891 -17.289 1.00 73.06 163 ASP A C 1
ATOM 1331 O O . ASP A 1 163 ? 5.504 -22.998 -17.089 1.00 73.06 163 ASP A O 1
ATOM 1335 N N . GLY A 1 164 ? 3.541 -22.010 -16.613 1.00 77.75 164 GLY A N 1
ATOM 1336 C CA . GLY A 1 164 ? 4.049 -21.214 -15.495 1.00 77.75 164 GLY A CA 1
ATOM 1337 C C . GLY A 1 164 ? 4.893 -19.994 -15.886 1.00 77.75 164 GLY A C 1
ATOM 1338 O O . GLY A 1 164 ? 5.552 -19.412 -15.024 1.00 77.75 164 GLY A O 1
ATOM 1339 N N . ARG A 1 165 ? 4.982 -19.652 -17.181 1.00 85.25 165 ARG A N 1
ATOM 1340 C CA . ARG A 1 165 ? 5.928 -18.652 -17.708 1.00 85.25 165 ARG A CA 1
ATOM 1341 C C . ARG A 1 165 ? 5.326 -17.876 -18.873 1.00 85.25 165 ARG A C 1
ATOM 1343 O O . ARG A 1 165 ? 4.547 -18.422 -19.648 1.00 85.25 165 ARG A O 1
ATOM 1350 N N . PHE A 1 166 ? 5.755 -16.636 -19.065 1.00 88.12 166 PHE A N 1
ATOM 1351 C CA . PHE A 1 166 ? 5.420 -15.860 -20.255 1.00 88.12 166 PHE A CA 1
ATOM 1352 C C . PHE A 1 166 ? 6.430 -16.135 -21.361 1.00 88.12 166 PHE A C 1
ATOM 1354 O O . PHE A 1 166 ? 7.635 -16.000 -21.141 1.00 88.12 166 PHE A O 1
ATOM 1361 N N . ILE A 1 167 ? 5.948 -16.533 -22.539 1.00 88.56 167 ILE A N 1
ATOM 1362 C CA . ILE A 1 167 ? 6.789 -17.035 -23.631 1.00 88.56 167 ILE A CA 1
ATOM 1363 C C . ILE A 1 167 ? 6.757 -16.086 -24.832 1.00 88.56 167 ILE A C 1
ATOM 1365 O O . ILE A 1 167 ? 5.707 -15.620 -25.269 1.00 88.56 167 ILE A O 1
ATOM 1369 N N . CYS A 1 168 ? 7.928 -15.870 -25.421 1.00 91.19 168 CYS A N 1
ATOM 1370 C CA . CYS A 1 168 ? 8.140 -15.150 -26.664 1.00 91.19 168 CYS A CA 1
ATOM 1371 C C . CYS A 1 168 ? 8.934 -16.023 -27.640 1.00 91.19 168 CYS A C 1
ATOM 1373 O O . CYS A 1 168 ? 10.024 -16.486 -27.316 1.00 91.19 168 CYS A O 1
ATOM 1375 N N . THR A 1 169 ? 8.420 -16.238 -28.846 1.00 89.31 169 THR A N 1
ATOM 1376 C CA . THR A 1 169 ? 9.163 -16.907 -29.917 1.00 89.31 169 THR A CA 1
ATOM 1377 C C . THR A 1 169 ? 9.839 -15.863 -30.800 1.00 89.31 169 THR A C 1
ATOM 1379 O O . THR A 1 169 ? 9.165 -15.042 -31.417 1.00 89.31 169 THR A O 1
ATOM 1382 N N . VAL A 1 170 ? 11.163 -15.938 -30.926 1.00 88.62 170 VAL A N 1
ATOM 1383 C CA . VAL A 1 170 ? 11.951 -15.124 -31.859 1.00 88.62 170 VAL A CA 1
ATOM 1384 C C . VAL A 1 170 ? 12.385 -16.000 -33.030 1.00 88.62 170 VAL A C 1
ATOM 1386 O O . VAL A 1 170 ? 13.022 -17.047 -32.858 1.00 88.62 170 VAL A O 1
ATOM 1389 N N . ARG A 1 171 ? 12.022 -15.585 -34.244 1.00 85.50 171 ARG A N 1
ATOM 1390 C CA . ARG A 1 171 ? 12.294 -16.310 -35.487 1.00 85.50 171 ARG A CA 1
ATOM 1391 C C . ARG A 1 171 ? 13.104 -15.429 -36.428 1.00 85.50 171 ARG A C 1
ATOM 1393 O O . ARG A 1 171 ? 12.625 -14.386 -36.854 1.00 85.50 171 ARG A O 1
ATOM 1400 N N . ASN A 1 172 ? 14.299 -15.887 -36.791 1.00 81.88 172 ASN A N 1
ATOM 1401 C CA . ASN A 1 172 ? 15.099 -15.286 -37.855 1.00 81.88 172 ASN A CA 1
ATOM 1402 C C . ASN A 1 172 ? 15.518 -16.366 -38.861 1.00 81.88 172 ASN A C 1
ATOM 1404 O O . ASN A 1 172 ? 16.353 -17.227 -38.562 1.00 81.88 172 ASN A O 1
ATOM 1408 N N . GLY A 1 173 ? 14.898 -16.354 -40.043 1.00 77.44 173 GLY A N 1
ATOM 1409 C CA . GLY A 1 173 ? 15.091 -17.378 -41.068 1.00 77.44 173 GLY A CA 1
ATOM 1410 C C . GLY A 1 173 ? 14.833 -18.791 -40.530 1.00 77.44 173 GLY A C 1
ATOM 1411 O O . GLY A 1 173 ? 13.732 -19.118 -40.086 1.00 77.44 173 GLY A O 1
ATOM 1412 N N . ASN A 1 174 ? 15.866 -19.639 -40.549 1.00 70.69 174 ASN A N 1
ATOM 1413 C CA . ASN A 1 174 ? 15.798 -21.019 -40.050 1.00 70.69 174 ASN A CA 1
ATOM 1414 C C . ASN A 1 174 ? 16.033 -21.153 -38.536 1.00 70.69 174 ASN A C 1
ATOM 1416 O O . ASN A 1 174 ? 15.835 -22.241 -37.989 1.00 70.69 174 ASN A O 1
ATOM 1420 N N . ASN A 1 175 ? 16.449 -20.081 -37.859 1.00 75.12 175 ASN A N 1
ATOM 1421 C CA . ASN A 1 175 ? 16.710 -20.088 -36.427 1.00 75.12 175 ASN A CA 1
ATOM 1422 C C . ASN A 1 175 ? 15.441 -19.691 -35.673 1.00 75.12 175 ASN A C 1
ATOM 1424 O O . ASN A 1 175 ? 14.933 -18.580 -35.821 1.00 75.12 175 ASN A O 1
ATOM 1428 N N . ARG A 1 176 ? 14.936 -20.614 -34.851 1.00 84.12 176 ARG A N 1
ATOM 1429 C CA . ARG A 1 176 ? 13.816 -20.380 -33.939 1.00 84.12 176 ARG A CA 1
ATOM 1430 C C . ARG A 1 176 ? 14.283 -20.594 -32.506 1.00 84.12 176 ARG A C 1
ATOM 1432 O O . ARG A 1 176 ? 14.754 -21.684 -32.163 1.00 84.12 176 ARG A O 1
ATOM 1439 N N . ILE A 1 177 ? 14.111 -19.569 -31.684 1.00 87.75 177 ILE A N 1
ATOM 1440 C CA . ILE A 1 177 ? 14.325 -19.640 -30.245 1.00 87.75 177 ILE A CA 1
ATOM 1441 C C . ILE A 1 177 ? 13.052 -19.224 -29.528 1.00 87.75 177 ILE A C 1
ATOM 1443 O O . ILE A 1 177 ? 12.407 -18.255 -29.919 1.00 87.75 177 ILE A O 1
ATOM 1447 N N . ASP A 1 178 ? 12.714 -19.951 -28.474 1.00 89.31 178 ASP A N 1
ATOM 1448 C CA . ASP A 1 178 ? 11.692 -19.496 -27.550 1.00 89.31 178 ASP A CA 1
ATOM 1449 C C . ASP A 1 178 ? 12.412 -18.943 -26.316 1.00 89.31 178 ASP A C 1
ATOM 1451 O O . ASP A 1 178 ? 13.302 -19.592 -25.758 1.00 89.31 178 ASP A O 1
ATOM 1455 N N . LEU A 1 179 ? 12.036 -17.735 -25.926 1.00 91.12 179 LEU A N 1
ATOM 1456 C CA . LEU A 1 179 ? 12.462 -17.017 -24.738 1.00 91.12 179 LEU A CA 1
ATOM 1457 C C . LEU A 1 179 ? 11.310 -17.018 -23.736 1.00 91.12 179 LEU A C 1
ATOM 1459 O O . LEU A 1 179 ? 10.149 -16.961 -24.134 1.00 91.12 179 LEU A O 1
ATOM 1463 N N . ALA A 1 180 ? 11.611 -17.075 -22.447 1.00 90.50 180 ALA A N 1
ATOM 1464 C CA . ALA A 1 180 ? 10.602 -17.028 -21.407 1.00 90.50 180 ALA A CA 1
ATOM 1465 C C . ALA A 1 180 ? 11.077 -16.284 -20.162 1.00 90.50 180 ALA A C 1
ATOM 1467 O O . ALA A 1 180 ? 12.260 -16.306 -19.810 1.00 90.50 180 ALA A O 1
ATOM 1468 N N . HIS A 1 181 ? 10.123 -15.665 -19.475 1.00 91.94 181 HIS A N 1
ATOM 1469 C CA . HIS A 1 181 ? 10.324 -15.017 -18.185 1.00 91.94 181 HIS A CA 1
ATOM 1470 C C . HIS A 1 181 ? 9.143 -15.329 -17.252 1.00 91.94 181 HIS A C 1
ATOM 1472 O O . HIS A 1 181 ? 8.057 -15.671 -17.716 1.00 91.94 181 HIS A O 1
ATOM 1478 N N . PHE A 1 182 ? 9.352 -15.243 -15.939 1.00 89.69 182 PHE A N 1
ATOM 1479 C CA . PHE A 1 182 ? 8.287 -15.461 -14.944 1.00 89.69 182 PHE A CA 1
ATOM 1480 C C . PHE A 1 182 ? 7.392 -14.230 -14.741 1.00 89.69 182 PHE A C 1
ATOM 1482 O O . PHE A 1 182 ? 6.284 -14.349 -14.243 1.00 89.69 182 PHE A O 1
ATOM 1489 N N . ASP A 1 183 ? 7.880 -13.067 -15.164 1.00 87.56 183 ASP A N 1
ATOM 1490 C CA . ASP A 1 183 ? 7.206 -11.766 -15.102 1.00 87.56 183 ASP A CA 1
ATOM 1491 C C . ASP A 1 183 ? 6.878 -11.268 -16.521 1.00 87.56 183 ASP A C 1
ATOM 1493 O O . ASP A 1 183 ? 7.748 -11.256 -17.403 1.00 87.56 183 ASP A O 1
ATOM 1497 N N . ASP A 1 184 ? 5.619 -10.874 -16.715 1.00 86.81 184 ASP A N 1
ATOM 1498 C CA . ASP A 1 184 ? 5.053 -10.378 -17.967 1.00 86.81 184 ASP A CA 1
ATOM 1499 C C . ASP A 1 184 ? 5.674 -9.044 -18.405 1.00 86.81 184 ASP A C 1
ATOM 1501 O O . ASP A 1 184 ? 5.971 -8.827 -19.584 1.00 86.81 184 ASP A O 1
ATOM 1505 N N . LEU A 1 185 ? 5.933 -8.144 -17.455 1.00 85.19 185 LEU A N 1
ATOM 1506 C CA . LEU A 1 185 ? 6.510 -6.834 -17.750 1.00 85.19 185 LEU A CA 1
ATOM 1507 C C . LEU A 1 185 ? 7.939 -6.984 -18.261 1.00 85.19 185 LEU A C 1
ATOM 1509 O O . LEU A 1 185 ? 8.318 -6.368 -19.263 1.00 85.19 185 LEU A O 1
ATOM 1513 N N . ALA A 1 186 ? 8.713 -7.855 -17.618 1.00 85.62 186 ALA A N 1
ATOM 1514 C CA . ALA A 1 186 ? 10.065 -8.170 -18.037 1.00 85.62 186 ALA A CA 1
ATOM 1515 C C . ALA A 1 186 ? 10.105 -8.777 -19.449 1.00 85.62 186 ALA A C 1
ATOM 1517 O O . ALA A 1 186 ? 10.869 -8.287 -20.284 1.00 85.62 186 ALA A O 1
ATOM 1518 N N . ILE A 1 187 ? 9.273 -9.780 -19.779 1.00 89.62 187 ILE A N 1
ATOM 1519 C CA . ILE A 1 187 ? 9.290 -10.354 -21.140 1.00 89.62 187 ILE A CA 1
ATOM 1520 C C . ILE A 1 187 ? 8.827 -9.342 -22.194 1.00 89.62 187 ILE A C 1
ATOM 1522 O O . ILE A 1 187 ? 9.421 -9.273 -23.269 1.00 89.62 187 ILE A O 1
ATOM 1526 N N . LYS A 1 188 ? 7.829 -8.503 -21.885 1.00 88.88 188 LYS A N 1
ATOM 1527 C CA . LYS A 1 188 ? 7.384 -7.417 -22.770 1.00 88.88 188 LYS A CA 1
ATOM 1528 C C . LYS A 1 188 ? 8.493 -6.390 -22.991 1.00 88.88 188 LYS A C 1
ATOM 1530 O O . LYS A 1 188 ? 8.662 -5.904 -24.108 1.00 88.88 188 LYS A O 1
ATOM 1535 N N . ALA A 1 189 ? 9.290 -6.091 -21.966 1.00 86.75 189 ALA A N 1
ATOM 1536 C CA . ALA A 1 189 ? 10.462 -5.233 -22.097 1.00 86.75 189 ALA A CA 1
ATOM 1537 C C . ALA A 1 189 ? 11.536 -5.863 -23.000 1.00 86.75 189 ALA A C 1
ATOM 1539 O O . ALA A 1 189 ? 12.032 -5.189 -23.900 1.00 86.75 189 ALA A O 1
ATOM 1540 N N . PHE A 1 190 ? 11.826 -7.159 -22.838 1.00 90.25 190 PHE A N 1
ATOM 1541 C CA . PHE A 1 190 ? 12.706 -7.890 -23.756 1.00 90.25 190 PHE A CA 1
ATOM 1542 C C . PHE A 1 190 ? 12.179 -7.863 -25.198 1.00 90.25 190 PHE A C 1
ATOM 1544 O O . PHE A 1 190 ? 12.954 -7.607 -26.109 1.00 90.25 190 PHE A O 1
ATOM 1551 N N . ILE A 1 191 ? 10.878 -8.062 -25.427 1.00 90.50 191 ILE A N 1
ATOM 1552 C CA . ILE A 1 191 ? 10.274 -8.009 -26.770 1.00 90.50 191 ILE A CA 1
ATOM 1553 C C . ILE A 1 191 ? 10.504 -6.651 -27.431 1.00 90.50 191 ILE A C 1
ATOM 1555 O O . ILE A 1 191 ? 11.007 -6.607 -28.553 1.00 90.50 191 ILE A O 1
ATOM 1559 N N . ARG A 1 192 ? 10.180 -5.555 -26.733 1.00 90.12 192 ARG A N 1
ATOM 1560 C CA . ARG A 1 192 ? 10.374 -4.191 -27.252 1.00 90.12 192 ARG A CA 1
ATOM 1561 C C . ARG A 1 192 ? 11.833 -3.918 -27.608 1.00 90.12 192 ARG A C 1
ATOM 1563 O O . ARG A 1 192 ? 12.117 -3.313 -28.636 1.00 90.12 192 ARG A O 1
ATOM 1570 N N . ASP A 1 193 ? 12.756 -4.408 -26.793 1.00 90.75 193 ASP A N 1
ATOM 1571 C CA . ASP A 1 193 ? 14.182 -4.173 -26.999 1.00 90.75 193 ASP A CA 1
ATOM 1572 C C . ASP A 1 193 ? 14.773 -5.034 -28.119 1.00 90.75 193 ASP A C 1
ATOM 1574 O O . ASP A 1 193 ? 15.638 -4.566 -28.857 1.00 90.75 193 ASP A O 1
ATOM 1578 N N . ILE A 1 194 ? 14.270 -6.257 -28.313 1.00 90.62 194 ILE A N 1
ATOM 1579 C CA . ILE A 1 194 ? 14.613 -7.091 -29.475 1.00 90.62 194 ILE A CA 1
ATOM 1580 C C . ILE A 1 194 ? 14.074 -6.450 -30.760 1.00 90.62 194 ILE A C 1
ATOM 1582 O O . ILE A 1 194 ? 14.782 -6.426 -31.766 1.00 90.62 194 ILE A O 1
ATOM 1586 N N . GLN A 1 195 ? 12.859 -5.889 -30.730 1.00 90.69 195 GLN A N 1
ATOM 1587 C CA . GLN A 1 195 ? 12.305 -5.123 -31.854 1.00 90.69 195 GLN A CA 1
ATOM 1588 C C . GLN A 1 195 ? 13.198 -3.926 -32.183 1.00 90.69 195 GLN A C 1
ATOM 1590 O O . GLN A 1 195 ? 13.640 -3.794 -33.324 1.00 90.69 195 GLN A O 1
ATOM 1595 N N . LEU A 1 196 ? 13.560 -3.119 -31.182 1.00 89.19 196 LEU A N 1
ATOM 1596 C CA . LEU A 1 196 ? 14.453 -1.976 -31.367 1.00 89.19 196 LEU A CA 1
ATOM 1597 C C . LEU A 1 196 ? 15.805 -2.392 -31.964 1.00 89.19 196 LEU A C 1
ATOM 1599 O O . LEU A 1 196 ? 16.268 -1.772 -32.919 1.00 89.19 196 LEU A O 1
ATOM 1603 N N . ALA A 1 197 ? 16.406 -3.467 -31.450 1.00 90.31 197 ALA A N 1
ATOM 1604 C CA . ALA A 1 197 ? 17.669 -4.013 -31.946 1.00 90.31 197 ALA A CA 1
ATOM 1605 C C . ALA A 1 197 ? 17.581 -4.548 -33.386 1.00 90.31 197 ALA A C 1
ATOM 1607 O O . ALA A 1 197 ? 18.580 -4.549 -34.104 1.00 90.31 197 ALA A O 1
ATOM 1608 N N . SER A 1 198 ? 16.398 -5.010 -33.806 1.00 88.94 198 SER A N 1
ATOM 1609 C CA . SER A 1 198 ? 16.135 -5.476 -35.172 1.00 88.94 198 SER A CA 1
ATOM 1610 C C . SER A 1 198 ? 15.908 -4.324 -36.159 1.00 88.94 198 SER A C 1
ATOM 1612 O O . SER A 1 198 ? 16.357 -4.386 -37.304 1.00 88.94 198 SER A O 1
ATOM 1614 N N . GLU A 1 199 ? 15.253 -3.247 -35.713 1.00 87.88 199 GLU A N 1
ATOM 1615 C CA . GLU A 1 199 ? 14.995 -2.050 -36.517 1.00 87.88 199 GLU A CA 1
ATOM 1616 C C . GLU A 1 199 ? 16.237 -1.164 -36.663 1.00 87.88 199 GLU A C 1
ATOM 1618 O O . GLU A 1 199 ? 16.444 -0.565 -37.724 1.00 87.88 199 GLU A O 1
ATOM 1623 N N . LYS A 1 200 ? 17.026 -1.059 -35.585 1.00 90.94 200 LYS A N 1
ATOM 1624 C CA . LYS A 1 200 ? 18.290 -0.317 -35.475 1.00 90.94 200 LYS A CA 1
ATOM 1625 C C . LYS A 1 200 ? 19.423 -1.323 -35.339 1.00 90.94 200 LYS A C 1
ATOM 1627 O O . LYS A 1 200 ? 19.921 -1.610 -34.254 1.00 90.94 200 LYS A O 1
ATOM 1632 N N . SER A 1 201 ? 19.768 -1.903 -36.478 1.00 86.62 201 SER A N 1
ATOM 1633 C CA . SER A 1 201 ? 20.676 -3.044 -36.581 1.00 86.62 201 SER A CA 1
ATOM 1634 C C . SER A 1 201 ? 22.151 -2.664 -36.443 1.00 86.62 201 SER A C 1
ATOM 1636 O O . SER A 1 201 ? 22.977 -3.521 -36.142 1.00 86.62 201 SER A O 1
ATOM 1638 N N . THR A 1 202 ? 22.497 -1.387 -36.631 1.00 89.38 202 THR A N 1
ATOM 1639 C CA . THR A 1 202 ? 23.863 -0.878 -36.447 1.00 89.38 202 THR A CA 1
ATOM 1640 C C . THR A 1 202 ? 23.953 0.076 -35.259 1.00 89.38 202 THR A C 1
ATOM 1642 O O . THR A 1 202 ? 22.973 0.707 -34.857 1.00 89.38 202 THR A O 1
ATOM 1645 N N . ARG A 1 203 ? 25.161 0.208 -34.697 1.00 89.19 203 ARG A N 1
ATOM 1646 C CA . ARG A 1 203 ? 25.438 1.171 -33.617 1.00 89.19 203 ARG A CA 1
ATOM 1647 C C . ARG A 1 203 ? 25.123 2.607 -34.047 1.00 89.19 203 ARG A C 1
ATOM 1649 O O . ARG A 1 203 ? 24.515 3.346 -33.286 1.00 89.19 203 ARG A O 1
ATOM 1656 N N . GLU A 1 204 ? 25.444 2.955 -35.291 1.00 87.62 204 GLU A N 1
ATOM 1657 C CA . GLU A 1 204 ? 25.158 4.266 -35.887 1.00 87.62 204 GLU A CA 1
ATOM 1658 C C . GLU A 1 204 ? 23.649 4.538 -36.008 1.00 87.62 204 GLU A C 1
ATOM 1660 O O . GLU A 1 204 ? 23.189 5.625 -35.662 1.00 87.62 204 GLU A O 1
ATOM 1665 N N . GLU A 1 205 ? 22.856 3.548 -36.441 1.00 87.94 205 GLU A N 1
ATOM 1666 C CA . GLU A 1 205 ? 21.393 3.668 -36.523 1.00 87.94 205 GLU A CA 1
ATOM 1667 C C . GLU A 1 205 ? 20.756 3.865 -35.138 1.00 87.94 205 GLU A C 1
ATOM 1669 O O . GLU A 1 205 ? 19.799 4.634 -35.006 1.00 87.94 205 GLU A O 1
ATOM 1674 N N . LEU A 1 206 ? 21.277 3.179 -34.113 1.00 89.06 206 LEU A N 1
ATOM 1675 C CA . LEU A 1 206 ? 20.807 3.310 -32.734 1.00 89.06 206 LEU A CA 1
ATOM 1676 C C . LEU A 1 206 ? 21.183 4.674 -32.138 1.00 89.06 206 LEU A C 1
ATOM 1678 O O . LEU A 1 206 ? 20.319 5.345 -31.578 1.00 89.06 206 LEU A O 1
ATOM 1682 N N . ALA A 1 207 ? 22.424 5.127 -32.338 1.00 87.56 207 ALA A N 1
ATOM 1683 C CA . ALA A 1 207 ? 22.876 6.446 -31.897 1.00 87.56 207 ALA A CA 1
ATOM 1684 C C . ALA A 1 207 ? 22.063 7.575 -32.556 1.00 87.56 207 ALA A C 1
ATOM 1686 O O . ALA A 1 207 ? 21.598 8.491 -31.880 1.00 87.56 207 ALA A O 1
ATOM 1687 N N . ALA A 1 208 ? 21.793 7.480 -33.864 1.00 87.44 208 ALA A N 1
ATOM 1688 C CA . ALA A 1 208 ? 20.944 8.439 -34.571 1.00 87.44 208 ALA A CA 1
ATOM 1689 C C . ALA A 1 208 ? 19.487 8.422 -34.069 1.00 87.44 208 ALA A C 1
ATOM 1691 O O . ALA A 1 208 ? 18.822 9.462 -34.032 1.00 87.44 208 ALA A O 1
ATOM 1692 N N . TYR A 1 209 ? 18.975 7.251 -33.677 1.00 88.19 209 TYR A N 1
ATOM 1693 C CA . TYR A 1 209 ? 17.652 7.119 -33.070 1.00 88.19 209 TYR A CA 1
ATOM 1694 C C . TYR A 1 209 ? 17.582 7.798 -31.695 1.00 88.19 209 TYR A C 1
ATOM 1696 O O . TYR A 1 209 ? 16.654 8.575 -31.455 1.00 88.19 209 TYR A O 1
ATOM 1704 N N . ASP A 1 210 ? 18.566 7.555 -30.829 1.00 86.94 210 ASP A N 1
ATOM 1705 C CA . ASP A 1 210 ? 18.630 8.143 -29.488 1.00 86.94 210 ASP A CA 1
ATOM 1706 C C . ASP A 1 210 ? 18.836 9.669 -29.562 1.00 86.94 210 ASP A C 1
ATOM 1708 O O . ASP A 1 210 ? 18.141 10.421 -28.875 1.00 86.94 210 ASP A O 1
ATOM 1712 N N . LEU A 1 211 ? 19.664 10.150 -30.497 1.00 86.00 211 LEU A N 1
ATOM 1713 C CA . LEU A 1 211 ? 19.825 11.578 -30.788 1.00 86.00 211 LEU A CA 1
ATOM 1714 C C . LEU A 1 211 ? 18.519 12.224 -31.278 1.00 86.00 211 LEU A C 1
ATOM 1716 O O . LEU A 1 211 ? 18.117 13.289 -30.816 1.00 86.00 211 LEU A O 1
ATOM 1720 N N . LYS A 1 212 ? 17.791 11.570 -32.189 1.00 86.38 212 LYS A N 1
ATOM 1721 C CA . LYS A 1 212 ? 16.483 12.068 -32.640 1.00 86.38 212 LYS A CA 1
ATOM 1722 C C . LYS A 1 212 ? 15.458 12.088 -31.505 1.00 86.38 212 LYS A C 1
ATOM 1724 O O . LYS A 1 212 ? 14.562 12.928 -31.514 1.00 86.38 212 LYS A O 1
ATOM 1729 N N . ARG A 1 213 ? 15.552 11.158 -30.551 1.00 85.00 213 ARG A N 1
ATOM 1730 C CA . ARG A 1 213 ? 14.660 11.073 -29.389 1.00 85.00 213 ARG A CA 1
ATOM 1731 C C . ARG A 1 213 ? 14.942 12.179 -28.371 1.00 85.00 213 ARG A C 1
ATOM 1733 O O . ARG A 1 213 ? 13.974 12.714 -27.841 1.00 85.00 213 ARG A O 1
ATOM 1740 N N . SER A 1 214 ? 16.203 12.552 -28.152 1.00 84.06 214 SER A N 1
ATOM 1741 C CA . SER A 1 214 ? 16.582 13.646 -27.242 1.00 84.06 214 SER A CA 1
ATOM 1742 C C . SER A 1 214 ? 16.225 15.042 -27.775 1.00 84.06 214 SER A C 1
ATOM 1744 O O . SER A 1 214 ? 16.043 15.984 -27.008 1.00 84.06 214 SER A O 1
ATOM 1746 N N . MET A 1 215 ? 16.057 15.178 -29.093 1.00 79.25 215 MET A N 1
ATOM 1747 C CA . MET A 1 215 ? 15.606 16.420 -29.738 1.00 79.25 215 MET A CA 1
ATOM 1748 C C . MET A 1 215 ? 14.079 16.553 -29.853 1.00 79.25 215 MET A C 1
ATOM 1750 O O . MET A 1 215 ? 13.586 17.582 -30.312 1.00 79.25 215 MET A O 1
ATOM 1754 N N . LYS A 1 216 ? 13.304 15.520 -29.499 1.00 70.75 216 LYS A N 1
ATOM 1755 C CA . LYS A 1 216 ? 11.839 15.607 -29.522 1.00 70.75 216 LYS A CA 1
ATOM 1756 C C . LYS A 1 216 ? 11.340 16.256 -28.235 1.00 70.75 216 LYS A C 1
ATOM 1758 O O . LYS A 1 216 ? 11.423 15.633 -27.181 1.00 70.75 216 LYS A O 1
ATOM 1763 N N . ASN A 1 217 ? 10.683 17.409 -28.351 1.00 58.94 217 ASN A N 1
ATOM 1764 C CA . ASN A 1 217 ? 9.761 17.880 -27.317 1.00 58.94 217 ASN A CA 1
ATOM 1765 C C . ASN A 1 217 ? 8.634 16.844 -27.195 1.00 58.94 217 ASN A C 1
ATOM 1767 O O . ASN A 1 217 ? 7.806 16.689 -28.098 1.00 58.94 217 ASN A O 1
ATOM 1771 N N . ARG A 1 218 ? 8.642 16.044 -26.127 1.00 54.03 218 ARG A N 1
ATOM 1772 C CA . ARG A 1 218 ? 7.577 15.067 -25.881 1.00 54.03 218 ARG A CA 1
ATOM 1773 C C . ARG A 1 218 ? 6.301 15.823 -25.541 1.00 54.03 218 ARG A C 1
ATOM 1775 O O . ARG A 1 218 ? 6.302 16.465 -24.516 1.00 54.03 218 ARG A O 1
ATOM 1782 N N . HIS A 1 219 ? 5.248 15.713 -26.354 1.00 49.03 219 HIS A N 1
ATOM 1783 C CA . HIS A 1 219 ? 3.811 15.785 -26.001 1.00 49.03 219 HIS A CA 1
ATOM 1784 C C . HIS A 1 219 ? 3.282 16.818 -24.965 1.00 49.03 219 HIS A C 1
ATOM 1786 O O . HIS A 1 219 ? 2.120 16.722 -24.580 1.00 49.03 219 HIS A O 1
ATOM 1792 N N . VAL A 1 220 ? 4.058 17.827 -24.570 1.00 49.28 220 VAL A N 1
ATOM 1793 C CA . VAL A 1 220 ? 3.745 18.777 -23.492 1.00 49.28 220 VAL A CA 1
ATOM 1794 C C . VAL A 1 220 ? 2.611 19.727 -23.889 1.00 49.28 220 VAL A C 1
ATOM 1796 O O . VAL A 1 220 ? 1.743 20.011 -23.072 1.00 49.28 220 VAL A O 1
ATOM 1799 N N . ASP A 1 221 ? 2.505 20.124 -25.159 1.00 50.69 221 ASP A N 1
ATOM 1800 C CA . ASP A 1 221 ? 1.517 21.135 -25.571 1.00 50.69 221 ASP A CA 1
ATOM 1801 C C . ASP A 1 221 ? 0.059 20.645 -25.533 1.00 50.69 221 ASP A C 1
ATOM 1803 O O . ASP A 1 221 ? -0.856 21.432 -25.295 1.00 50.69 221 ASP A O 1
ATOM 1807 N N . ARG A 1 222 ? -0.194 19.345 -25.744 1.00 49.78 222 ARG A N 1
ATOM 1808 C CA . ARG A 1 222 ? -1.569 18.817 -25.850 1.00 49.78 222 ARG A CA 1
ATOM 1809 C C . ARG A 1 222 ? -2.205 18.575 -24.482 1.00 49.78 222 ARG A C 1
ATOM 1811 O O . ARG A 1 222 ? -3.373 18.906 -24.298 1.00 49.78 222 ARG A O 1
ATOM 1818 N N . GLU A 1 223 ? -1.434 18.051 -23.531 1.00 48.00 223 GLU A N 1
ATOM 1819 C CA . GLU A 1 223 ? -1.889 17.866 -22.147 1.00 48.00 223 GLU A CA 1
ATOM 1820 C C . GLU A 1 223 ? -1.975 19.200 -21.400 1.00 48.00 223 GLU A C 1
ATOM 1822 O O . GLU A 1 223 ? -2.924 19.415 -20.649 1.00 48.00 223 GLU A O 1
ATOM 1827 N N . VAL A 1 224 ? -1.048 20.136 -21.645 1.00 54.72 224 VAL A N 1
ATOM 1828 C CA . VAL A 1 224 ? -1.113 21.486 -21.060 1.00 54.72 224 VAL A CA 1
ATOM 1829 C C . VAL A 1 224 ? -2.322 22.258 -21.594 1.00 54.72 224 VAL A C 1
ATOM 1831 O O . VAL A 1 224 ? -3.044 22.865 -20.804 1.00 54.72 224 VAL A O 1
ATOM 1834 N N . ALA A 1 225 ? -2.614 22.180 -22.897 1.00 60.22 225 ALA A N 1
ATOM 1835 C CA . ALA A 1 225 ? -3.806 22.805 -23.473 1.00 60.22 225 ALA A CA 1
ATOM 1836 C C . ALA A 1 225 ? -5.114 22.183 -22.950 1.00 60.22 225 ALA A C 1
ATOM 1838 O O . ALA A 1 225 ? -6.049 22.910 -22.616 1.00 60.22 225 ALA A O 1
ATOM 1839 N N . GLN A 1 226 ? -5.180 20.851 -22.827 1.00 61.50 226 GLN A N 1
ATOM 1840 C CA . GLN A 1 226 ? -6.340 20.171 -22.236 1.00 61.50 226 GLN A CA 1
ATOM 1841 C C . GLN A 1 226 ? -6.531 20.541 -20.766 1.00 61.50 226 GLN A C 1
ATOM 1843 O O . GLN A 1 226 ? -7.655 20.770 -20.327 1.00 61.50 226 GLN A O 1
ATOM 1848 N N . ARG A 1 227 ? -5.440 20.670 -20.011 1.00 60.38 227 ARG A N 1
ATOM 1849 C CA . ARG A 1 227 ? -5.495 21.047 -18.601 1.00 60.38 227 ARG A CA 1
ATOM 1850 C C . ARG A 1 227 ? -5.947 22.492 -18.402 1.00 60.38 227 ARG A C 1
ATOM 1852 O O . ARG A 1 227 ? -6.782 22.740 -17.544 1.00 60.38 227 ARG A O 1
ATOM 1859 N N . GLN A 1 228 ? -5.476 23.425 -19.229 1.00 68.00 228 GLN A N 1
ATOM 1860 C CA . GLN A 1 228 ? -5.948 24.815 -19.203 1.00 68.00 228 GLN A CA 1
ATOM 1861 C C . GLN A 1 228 ? -7.426 24.944 -19.598 1.00 68.00 228 GLN A C 1
ATOM 1863 O O . GLN A 1 228 ? -8.119 25.827 -19.096 1.00 68.00 228 GLN A O 1
ATOM 1868 N N . ALA A 1 229 ? -7.918 24.078 -20.489 1.00 76.12 229 ALA A N 1
ATOM 1869 C CA . ALA A 1 229 ? -9.336 24.021 -20.829 1.00 76.12 229 ALA A CA 1
ATOM 1870 C C . ALA A 1 229 ? -10.178 23.512 -19.645 1.00 76.12 229 ALA A C 1
ATOM 1872 O O . ALA A 1 229 ? -11.146 24.170 -19.271 1.00 76.12 229 ALA A O 1
ATOM 1873 N N . LEU A 1 230 ? -9.752 22.418 -19.004 1.00 76.81 230 LEU A N 1
ATOM 1874 C CA . LEU A 1 230 ? -10.419 21.856 -17.823 1.00 76.81 230 LEU A CA 1
ATOM 1875 C C . LEU A 1 230 ? -10.407 22.814 -16.625 1.00 76.81 230 LEU A C 1
ATOM 1877 O O . LEU A 1 230 ? -11.381 22.897 -15.887 1.00 76.81 230 LEU A O 1
ATOM 1881 N N . GLU A 1 231 ? -9.332 23.576 -16.435 1.00 73.00 231 GLU A N 1
ATOM 1882 C CA . GLU A 1 231 ? -9.226 24.530 -15.328 1.00 73.00 231 GLU A CA 1
ATOM 1883 C C . GLU A 1 231 ? -10.138 25.752 -15.523 1.00 73.00 231 GLU A C 1
ATOM 1885 O O . GLU A 1 231 ? -10.740 26.233 -14.564 1.00 73.00 231 GLU A O 1
ATOM 1890 N N . LYS A 1 232 ? -10.341 26.200 -16.771 1.00 86.19 232 LYS A N 1
ATOM 1891 C CA . LYS A 1 232 ? -11.359 27.215 -17.099 1.00 86.19 232 LYS A CA 1
ATOM 1892 C C . LYS A 1 232 ? -12.781 26.702 -16.891 1.00 86.19 232 LYS A C 1
ATOM 1894 O O . LYS A 1 232 ? -13.639 27.453 -16.435 1.00 86.19 232 LYS A O 1
ATOM 1899 N N . GLU A 1 233 ? -13.035 25.446 -17.242 1.00 87.25 233 GLU A N 1
ATOM 1900 C CA . GLU A 1 233 ? -14.342 24.819 -17.048 1.00 87.25 233 GLU A CA 1
ATOM 1901 C C . GLU A 1 233 ? -14.656 24.640 -15.560 1.00 87.25 233 GLU A C 1
ATOM 1903 O O . GLU A 1 233 ? -15.732 25.031 -15.113 1.00 87.25 233 GLU A O 1
ATOM 1908 N N . LYS A 1 234 ? -13.675 24.192 -14.768 1.00 83.25 234 LYS A N 1
ATOM 1909 C CA . LYS A 1 234 ? -13.770 24.125 -13.307 1.00 83.25 234 LYS A CA 1
ATOM 1910 C C . LYS A 1 234 ? -14.124 25.484 -12.697 1.00 83.25 234 LYS A C 1
ATOM 1912 O O . LYS A 1 234 ? -15.071 25.566 -11.928 1.00 83.25 234 LYS A O 1
ATOM 1917 N N . GLN A 1 235 ? -13.423 26.555 -13.077 1.00 86.62 235 GLN A N 1
ATOM 1918 C CA . GLN A 1 235 ? -13.714 27.905 -12.570 1.00 86.62 235 GLN A CA 1
ATOM 1919 C C . GLN A 1 235 ? -15.119 28.393 -12.944 1.00 86.62 235 GLN A C 1
ATOM 1921 O O . GLN A 1 235 ? -15.756 29.118 -12.179 1.00 86.62 235 GLN A O 1
ATOM 1926 N N . LYS A 1 236 ? -15.614 28.013 -14.128 1.00 93.56 236 LYS A N 1
ATOM 1927 C CA . LYS A 1 236 ? -16.981 28.330 -14.547 1.00 93.56 236 LYS A CA 1
ATOM 1928 C C . LYS A 1 236 ? -18.003 27.607 -13.663 1.00 93.56 236 LYS A C 1
ATOM 1930 O O . LYS A 1 236 ? -18.920 28.259 -13.176 1.00 93.56 236 LYS A O 1
ATOM 1935 N N . LEU A 1 237 ? -17.810 26.306 -13.436 1.00 86.00 237 LEU A N 1
ATOM 1936 C CA . LEU A 1 237 ? -18.690 25.485 -12.599 1.00 86.00 237 LEU A CA 1
ATOM 1937 C C . LEU A 1 237 ? -18.664 25.922 -11.130 1.00 86.00 237 LEU A C 1
ATOM 1939 O O . LEU A 1 237 ? -19.711 25.987 -10.502 1.00 86.00 237 LEU A O 1
ATOM 1943 N N . GLU A 1 238 ? -17.502 26.301 -10.594 1.00 83.00 238 GLU A N 1
ATOM 1944 C CA . GLU A 1 238 ? -17.393 26.848 -9.233 1.00 83.00 238 GLU A CA 1
ATOM 1945 C C . GLU A 1 238 ? -18.202 28.142 -9.076 1.00 83.00 238 GLU A C 1
ATOM 1947 O O . GLU A 1 238 ? -18.879 28.334 -8.069 1.00 83.00 238 GLU A O 1
ATOM 1952 N N . LYS A 1 239 ? -18.192 29.016 -10.090 1.00 91.56 239 LYS A N 1
ATOM 1953 C CA . LYS A 1 239 ? -18.987 30.250 -10.075 1.00 91.56 239 LYS A CA 1
ATOM 1954 C C . LYS A 1 239 ? -20.492 29.983 -10.179 1.00 91.56 239 LYS A C 1
ATOM 1956 O O . LYS A 1 239 ? -21.283 30.719 -9.595 1.00 91.56 239 LYS A O 1
ATOM 1961 N N . GLU A 1 240 ? -20.879 28.966 -10.941 1.00 92.31 240 GLU A N 1
ATOM 1962 C CA . GLU A 1 240 ? -22.273 28.542 -11.092 1.00 92.31 240 GLU A CA 1
ATOM 1963 C C . GLU A 1 240 ? -22.804 27.925 -9.792 1.00 92.31 240 GLU A C 1
ATOM 1965 O O . GLU A 1 240 ? -23.848 28.349 -9.301 1.00 92.31 240 GLU A O 1
ATOM 1970 N N . LEU A 1 241 ? -22.018 27.049 -9.159 1.00 87.50 241 LEU A N 1
ATOM 1971 C CA . LEU A 1 241 ? -22.329 26.464 -7.855 1.00 87.50 241 LEU A CA 1
ATOM 1972 C C . LEU A 1 241 ? -22.460 27.529 -6.754 1.00 87.50 241 LEU A C 1
ATOM 1974 O O . LEU A 1 241 ? -23.359 27.452 -5.922 1.00 87.50 241 LEU A O 1
ATOM 1978 N N . GLU A 1 242 ? -21.587 28.540 -6.739 1.00 86.56 242 GLU A N 1
ATOM 1979 C CA . GLU A 1 242 ? -21.676 29.633 -5.762 1.00 86.56 242 GLU A CA 1
ATOM 1980 C C . GLU A 1 242 ? -22.941 30.483 -5.970 1.00 86.56 242 GLU A C 1
ATOM 1982 O O . GLU A 1 242 ? -23.586 30.889 -5.004 1.00 86.56 242 GLU A O 1
ATOM 1987 N N . SER A 1 243 ? -23.347 30.702 -7.227 1.00 90.62 243 SER A N 1
ATOM 1988 C CA . SER A 1 243 ? -24.612 31.376 -7.541 1.00 90.62 243 SER A CA 1
ATOM 1989 C C . SER A 1 243 ? -25.822 30.566 -7.075 1.00 90.62 243 SER A C 1
ATOM 1991 O O . SER A 1 243 ? -26.773 31.141 -6.554 1.00 90.62 243 SER A O 1
ATOM 1993 N N . GLU A 1 244 ? -25.801 29.247 -7.256 1.00 88.75 244 GLU A N 1
ATOM 1994 C CA . GLU A 1 244 ? -26.882 28.365 -6.812 1.00 88.75 244 GLU A CA 1
ATOM 1995 C C . GLU A 1 244 ? -26.974 28.320 -5.282 1.00 88.75 244 GLU A C 1
ATOM 1997 O O . GLU A 1 244 ? -28.058 28.453 -4.716 1.00 88.75 244 GLU A O 1
ATOM 2002 N N . ARG A 1 245 ? -25.828 28.249 -4.594 1.00 86.50 245 ARG A N 1
ATOM 2003 C CA . ARG A 1 245 ? -25.762 28.358 -3.131 1.00 86.50 245 ARG A CA 1
ATOM 2004 C C . ARG A 1 245 ? -26.332 29.677 -2.623 1.00 86.50 245 ARG A C 1
ATOM 2006 O O . ARG A 1 245 ? -27.022 29.674 -1.608 1.00 86.50 245 ARG A O 1
ATOM 2013 N N . GLN A 1 246 ? -26.056 30.789 -3.303 1.00 86.88 246 GLN A N 1
ATOM 2014 C CA . GLN A 1 246 ? -26.628 32.083 -2.937 1.00 86.88 246 GLN A CA 1
ATOM 2015 C C . GLN A 1 246 ? -28.153 32.085 -3.110 1.00 86.88 246 GLN A C 1
ATOM 2017 O O . GLN A 1 246 ? -28.860 32.491 -2.193 1.00 86.88 246 GLN A O 1
ATOM 2022 N N . ASN A 1 247 ? -28.658 31.549 -4.223 1.00 88.50 247 ASN A N 1
ATOM 2023 C CA . ASN A 1 247 ? -30.097 31.453 -4.470 1.00 88.50 247 ASN A CA 1
ATOM 2024 C C . ASN A 1 247 ? -30.810 30.591 -3.415 1.00 88.50 247 ASN A C 1
ATOM 2026 O O . ASN A 1 247 ? -31.882 30.965 -2.949 1.00 88.50 247 ASN A O 1
ATOM 2030 N N . LEU A 1 248 ? -30.206 29.474 -2.993 1.00 84.56 248 LEU A N 1
ATOM 2031 C CA . LEU A 1 248 ? -30.764 28.620 -1.939 1.00 84.56 248 LEU A CA 1
ATOM 2032 C C . LEU A 1 248 ? -30.803 29.324 -0.577 1.00 84.56 248 LEU A C 1
ATOM 2034 O O . LEU A 1 248 ? -31.785 29.185 0.150 1.00 84.56 248 LEU A O 1
ATOM 2038 N N . ARG A 1 249 ? -29.775 30.114 -0.233 1.00 84.12 249 ARG A N 1
ATOM 2039 C CA . ARG A 1 249 ? -29.800 30.939 0.990 1.00 84.12 249 ARG A CA 1
ATOM 2040 C C . ARG A 1 249 ? -30.905 31.986 0.925 1.00 84.12 249 ARG A C 1
ATOM 2042 O O . ARG A 1 249 ? -31.607 32.186 1.912 1.00 84.12 249 ARG A O 1
ATOM 2049 N N . ASP A 1 250 ? -31.068 32.637 -0.222 1.00 88.69 250 ASP A N 1
ATOM 2050 C CA . ASP A 1 250 ? -32.115 33.637 -0.418 1.00 88.69 250 ASP A CA 1
ATOM 2051 C C . ASP A 1 250 ? -33.511 32.990 -0.316 1.00 88.69 250 ASP A C 1
ATOM 2053 O O . ASP A 1 250 ? -34.404 33.539 0.332 1.00 88.69 250 ASP A O 1
ATOM 2057 N N . GLU A 1 251 ? -33.688 31.778 -0.850 1.00 88.12 251 GLU A N 1
ATOM 2058 C CA . GLU A 1 251 ? -34.921 31.000 -0.704 1.00 88.12 251 GLU A CA 1
ATOM 2059 C C . GLU A 1 251 ? -35.195 30.606 0.758 1.00 88.12 251 GLU A C 1
ATOM 2061 O O . GLU A 1 251 ? -36.324 30.726 1.240 1.00 88.12 251 GLU A O 1
ATOM 2066 N N . GLU A 1 252 ? -34.172 30.189 1.504 1.00 84.31 252 GLU A N 1
ATOM 2067 C CA . GLU A 1 252 ? -34.292 29.854 2.925 1.00 84.31 252 GLU A CA 1
ATOM 2068 C C . GLU A 1 252 ? -34.645 31.084 3.779 1.00 84.31 252 GLU A C 1
ATOM 2070 O O . GLU A 1 252 ? -35.493 31.000 4.673 1.00 84.31 252 GLU A O 1
ATOM 2075 N N . ILE A 1 253 ? -34.084 32.255 3.454 1.00 87.44 253 ILE A N 1
ATOM 2076 C CA . ILE A 1 253 ? -34.451 33.537 4.074 1.00 87.44 253 ILE A CA 1
ATOM 2077 C C . ILE A 1 253 ? -35.928 33.851 3.823 1.00 87.44 253 ILE A C 1
ATOM 2079 O O . ILE A 1 253 ? -36.639 34.243 4.755 1.00 87.44 253 ILE A O 1
ATOM 2083 N N . VAL A 1 254 ? -36.409 33.661 2.591 1.00 90.50 254 VAL A N 1
ATOM 2084 C CA . VAL A 1 254 ? -37.818 33.883 2.235 1.00 90.50 254 VAL A CA 1
ATOM 2085 C C . VAL A 1 254 ? -38.729 32.913 2.987 1.00 90.50 254 VAL A C 1
ATOM 2087 O O . VAL A 1 254 ? -39.714 33.351 3.585 1.00 90.50 254 VAL A O 1
ATOM 2090 N N . ARG A 1 255 ? -38.382 31.621 3.056 1.00 85.31 255 ARG A N 1
ATOM 2091 C CA . ARG A 1 255 ? -39.132 30.629 3.847 1.00 85.31 255 ARG A CA 1
ATOM 2092 C C . ARG A 1 255 ? -39.171 31.006 5.331 1.00 85.31 255 ARG A C 1
ATOM 2094 O O . ARG A 1 255 ? -40.234 30.956 5.943 1.00 85.31 255 ARG A O 1
ATOM 2101 N N . GLY A 1 256 ? -38.048 31.448 5.899 1.00 85.31 256 GLY A N 1
ATOM 2102 C CA . GLY A 1 256 ? -37.960 31.907 7.289 1.00 85.31 256 GLY A CA 1
ATOM 2103 C C . GLY A 1 256 ? -38.707 33.219 7.575 1.00 85.31 256 GLY A C 1
ATOM 2104 O O . GLY A 1 256 ? -39.118 33.477 8.707 1.00 85.31 256 GLY A O 1
ATOM 2105 N N . LEU A 1 257 ? -38.887 34.086 6.578 1.00 88.25 257 LEU A N 1
ATOM 2106 C CA . LEU A 1 257 ? -39.758 35.261 6.684 1.00 88.25 257 LEU A CA 1
ATOM 2107 C C . LEU A 1 257 ? -41.233 34.857 6.642 1.00 88.25 257 LEU A C 1
ATOM 2109 O O . LEU A 1 257 ? -41.998 35.302 7.495 1.00 88.25 257 LEU A O 1
ATOM 2113 N N . ALA A 1 258 ? -41.615 33.975 5.716 1.00 85.31 258 ALA A N 1
ATOM 2114 C CA . ALA A 1 258 ? -42.988 33.499 5.580 1.00 85.31 258 ALA A CA 1
ATOM 2115 C C . ALA A 1 258 ? -43.486 32.784 6.847 1.00 85.31 258 ALA A C 1
ATOM 2117 O O . ALA A 1 258 ? -44.594 33.052 7.308 1.00 85.31 258 ALA A O 1
ATOM 2118 N N . THR A 1 259 ? -42.657 31.934 7.464 1.00 83.69 259 THR A N 1
ATOM 2119 C CA . THR A 1 259 ? -43.014 31.255 8.722 1.00 83.69 259 THR A CA 1
ATOM 2120 C C . THR A 1 259 ? -43.201 32.232 9.879 1.00 83.69 259 THR A C 1
ATOM 2122 O O . THR A 1 259 ? -44.142 32.080 10.653 1.00 83.69 259 THR A O 1
ATOM 2125 N N . ARG A 1 260 ? -42.356 33.268 9.981 1.00 86.12 260 ARG A N 1
ATOM 2126 C CA . ARG A 1 260 ? -42.508 34.320 10.999 1.00 86.12 260 ARG A CA 1
ATOM 2127 C C . ARG A 1 260 ? -43.773 35.143 10.795 1.00 86.12 260 ARG A C 1
ATOM 2129 O O . ARG A 1 260 ? -44.491 35.364 11.759 1.00 86.12 260 ARG A O 1
ATOM 2136 N N . MET A 1 261 ? -44.072 35.545 9.560 1.00 88.12 261 MET A N 1
ATOM 2137 C CA . MET A 1 261 ? -45.309 36.271 9.253 1.00 88.12 261 MET A CA 1
ATOM 2138 C C . MET A 1 261 ? -46.552 35.445 9.593 1.00 88.12 261 MET A C 1
ATOM 2140 O O . MET A 1 261 ? -47.504 35.978 10.153 1.00 88.12 261 MET A O 1
ATOM 2144 N N . LEU A 1 262 ? -46.526 34.142 9.301 1.00 88.69 262 LEU A N 1
ATOM 2145 C CA . LEU A 1 262 ? -47.634 33.239 9.605 1.00 88.69 262 LEU A CA 1
ATOM 2146 C C . LEU A 1 262 ? -47.824 33.042 11.118 1.00 88.69 262 LEU A C 1
ATOM 2148 O O . LEU A 1 262 ? -48.953 32.989 11.598 1.00 88.69 262 LEU A O 1
ATOM 2152 N N . GLU A 1 263 ? -46.733 32.987 11.883 1.00 83.62 263 GLU A N 1
ATOM 2153 C CA . GLU A 1 263 ? -46.789 32.932 13.347 1.00 83.62 263 GLU A CA 1
ATOM 2154 C C . GLU A 1 263 ? -47.284 34.257 13.954 1.00 83.62 263 GLU A C 1
ATOM 2156 O O . GLU A 1 263 ? -48.089 34.244 14.882 1.00 83.62 263 GLU A O 1
ATOM 2161 N N . GLU A 1 264 ? -46.877 35.408 13.407 1.00 88.75 264 GLU A N 1
ATOM 2162 C CA . GLU A 1 264 ? -47.395 36.720 13.819 1.00 88.75 264 GLU A CA 1
ATOM 2163 C C . GLU A 1 264 ? -48.901 36.862 13.536 1.00 88.75 264 GLU A C 1
ATOM 2165 O O . GLU A 1 264 ? -49.650 37.332 14.395 1.00 88.75 264 GLU A O 1
ATOM 2170 N N . GLU A 1 265 ? -49.362 36.427 12.360 1.00 86.62 265 GLU A N 1
ATOM 2171 C CA . GLU A 1 265 ? -50.786 36.338 11.998 1.00 86.62 265 GLU A CA 1
ATOM 2172 C C . GLU A 1 265 ? -51.560 35.448 12.978 1.00 86.62 265 GLU A C 1
ATOM 2174 O O . GLU A 1 265 ? -52.598 35.848 13.513 1.00 86.62 265 GLU A O 1
ATOM 2179 N N . LYS A 1 266 ? -51.022 34.263 13.281 1.00 84.94 266 LYS A N 1
ATOM 2180 C CA . LYS A 1 266 ? -51.624 33.328 14.232 1.00 84.94 266 LYS A CA 1
ATOM 2181 C C . LYS A 1 266 ? -51.724 33.932 15.634 1.00 84.94 266 LYS A C 1
ATOM 2183 O O . LYS A 1 266 ? -52.781 33.855 16.254 1.00 84.94 266 LYS A O 1
ATOM 2188 N N . GLN A 1 267 ? -50.672 34.590 16.120 1.00 87.62 267 GLN A N 1
ATOM 2189 C CA . GLN A 1 267 ? -50.687 35.255 17.426 1.00 87.62 267 GLN A CA 1
ATOM 2190 C C . GLN A 1 267 ? -51.715 36.387 17.488 1.00 87.62 267 GLN A C 1
ATOM 2192 O O . GLN A 1 267 ? -52.413 36.524 18.495 1.00 87.62 267 GLN A O 1
ATOM 2197 N N . LYS A 1 268 ? -51.855 37.180 16.419 1.00 85.19 268 LYS A N 1
ATOM 2198 C CA . LYS A 1 268 ? -52.914 38.197 16.321 1.00 85.19 268 LYS A CA 1
ATOM 2199 C C . LYS A 1 268 ? -54.305 37.563 16.342 1.00 85.19 268 LYS A C 1
ATOM 2201 O O . LYS A 1 268 ? -55.188 38.071 17.032 1.00 85.19 268 LYS A O 1
ATOM 2206 N N . SER A 1 269 ? -54.493 36.443 15.643 1.00 80.94 269 SER A N 1
ATOM 2207 C CA . SER A 1 269 ? -55.752 35.691 15.644 1.00 80.94 269 SER A CA 1
ATOM 2208 C C . SER A 1 269 ? -56.107 35.172 17.043 1.00 80.94 269 SER A C 1
ATOM 2210 O O . SER A 1 269 ? -57.206 35.431 17.532 1.00 80.94 269 SER A O 1
ATOM 2212 N N . GLU A 1 270 ? -55.153 34.559 17.750 1.00 87.75 270 GLU A N 1
ATOM 2213 C CA . GLU A 1 270 ? -55.342 34.082 19.127 1.00 87.75 270 GLU A CA 1
ATOM 2214 C C . GLU A 1 270 ? -55.638 35.227 20.112 1.00 87.75 270 GLU A C 1
ATOM 2216 O O . GLU A 1 270 ? -56.434 35.077 21.043 1.00 87.75 270 GLU A O 1
ATOM 2221 N N . GLN A 1 271 ? -55.006 36.393 19.934 1.00 85.31 271 GLN A N 1
ATOM 2222 C CA . GLN A 1 271 ? -55.316 37.587 20.726 1.00 85.31 271 GLN A CA 1
ATOM 2223 C C . GLN A 1 271 ? -56.744 38.073 20.464 1.00 85.31 271 GLN A C 1
ATOM 2225 O O . GLN A 1 271 ? -57.470 38.377 21.411 1.00 85.31 271 GLN A O 1
ATOM 2230 N N . MET A 1 272 ? -57.168 38.104 19.202 1.00 85.06 272 MET A N 1
ATOM 2231 C CA . MET A 1 272 ? -58.519 38.509 18.828 1.00 85.06 272 MET A CA 1
ATOM 2232 C C . MET A 1 272 ? -59.577 37.533 19.357 1.00 85.06 272 MET A C 1
ATOM 2234 O O . MET A 1 272 ? -60.616 37.970 19.848 1.00 85.06 272 MET A O 1
ATOM 2238 N N . GLU A 1 273 ? -59.298 36.230 19.357 1.00 84.06 273 GLU A N 1
ATOM 2239 C CA . GLU A 1 273 ? -60.181 35.215 19.938 1.00 84.06 273 GLU A CA 1
ATOM 2240 C C . GLU A 1 273 ? -60.346 35.397 21.457 1.00 84.06 273 GLU A C 1
ATOM 2242 O O . GLU A 1 273 ? -61.464 35.340 21.974 1.00 84.06 273 GLU A O 1
ATOM 2247 N N . LYS A 1 274 ? -59.265 35.725 22.179 1.00 84.69 274 LYS A N 1
ATOM 2248 C CA . LYS A 1 274 ? -59.339 36.066 23.613 1.00 84.69 274 LYS A CA 1
ATOM 2249 C C . LYS A 1 274 ? -60.182 37.313 23.867 1.00 84.69 274 LYS A C 1
ATOM 2251 O O . LYS A 1 274 ? -60.985 37.325 24.799 1.00 84.69 274 LYS A O 1
ATOM 2256 N N . VAL A 1 275 ? -60.029 38.346 23.038 1.00 85.56 275 VAL A N 1
ATOM 2257 C CA . VAL A 1 275 ? -60.837 39.572 23.137 1.00 85.56 275 VAL A CA 1
ATOM 2258 C C . VAL A 1 275 ? -62.313 39.273 22.860 1.00 85.56 275 VAL A C 1
ATOM 2260 O O . VAL A 1 275 ? -63.179 39.738 23.602 1.00 85.56 275 VAL A O 1
ATOM 2263 N N . LEU A 1 276 ? -62.618 38.452 21.850 1.00 80.75 276 LEU A N 1
ATOM 2264 C CA . LEU A 1 276 ? -63.985 38.008 21.557 1.00 80.75 276 LEU A CA 1
ATOM 2265 C C . LEU A 1 276 ? -64.593 37.227 22.727 1.00 80.75 276 LEU A C 1
ATOM 2267 O O . LEU A 1 276 ? -65.739 37.487 23.102 1.00 80.75 276 LEU A O 1
ATOM 2271 N N . TYR A 1 277 ? -63.819 36.336 23.346 1.00 81.06 277 TYR A N 1
ATOM 2272 C CA . TYR A 1 277 ? -64.244 35.583 24.523 1.00 81.06 277 TYR A CA 1
ATOM 2273 C C . TYR A 1 277 ? -64.533 36.498 25.726 1.00 81.06 277 TYR A C 1
ATOM 2275 O O . TYR A 1 277 ? -65.576 36.376 26.372 1.00 81.06 277 TYR A O 1
ATOM 2283 N N . GLU A 1 278 ? -63.665 37.476 26.010 1.00 80.62 278 GLU A N 1
ATOM 2284 C CA . GLU A 1 278 ? -63.912 38.466 27.068 1.00 80.62 278 GLU A CA 1
ATOM 2285 C C . GLU A 1 278 ? -65.153 39.325 26.799 1.00 80.62 278 GLU A C 1
ATOM 2287 O O . GLU A 1 278 ? -65.917 39.628 27.724 1.00 80.62 278 GLU A O 1
ATOM 2292 N N . LEU A 1 279 ? -65.367 39.734 25.546 1.00 77.94 279 LEU A N 1
ATOM 2293 C CA . LEU A 1 279 ? -66.542 40.507 25.153 1.00 77.94 279 LEU A CA 1
ATOM 2294 C C . LEU A 1 279 ? -67.828 39.688 25.313 1.00 77.94 279 LEU A C 1
ATOM 2296 O O . LEU A 1 279 ? -68.802 40.214 25.854 1.00 77.94 279 LEU A O 1
ATOM 2300 N N . GLN A 1 280 ? -67.823 38.405 24.932 1.00 76.19 280 GLN A N 1
ATOM 2301 C CA . GLN A 1 280 ? -68.940 37.483 25.167 1.00 76.19 280 GLN A CA 1
ATOM 2302 C C . GLN A 1 280 ? -69.237 37.321 26.663 1.00 76.19 280 GLN A C 1
ATOM 2304 O O . GLN A 1 280 ? -70.383 37.507 27.076 1.00 76.19 280 GLN A O 1
ATOM 2309 N N . MET A 1 281 ? -68.215 37.100 27.495 1.00 74.31 281 MET A N 1
ATOM 2310 C CA . MET A 1 281 ? -68.376 37.003 28.953 1.00 74.31 281 MET A CA 1
ATOM 2311 C C . MET A 1 281 ? -68.946 38.290 29.570 1.00 74.31 281 MET A C 1
ATOM 2313 O O . MET A 1 281 ? -69.801 38.235 30.457 1.00 74.31 281 MET A O 1
ATOM 2317 N N . LYS A 1 282 ? -68.523 39.471 29.099 1.00 75.62 282 LYS A N 1
ATOM 2318 C CA . LYS A 1 282 ? -69.071 40.765 29.550 1.00 75.62 282 LYS A CA 1
ATOM 2319 C C . LYS A 1 282 ? -70.527 40.966 29.110 1.00 75.62 282 LYS A C 1
ATOM 2321 O O . LYS A 1 282 ? -71.298 41.594 29.841 1.00 75.62 282 LYS A O 1
ATOM 2326 N N . LEU A 1 283 ? -70.919 40.432 27.954 1.00 69.25 283 LEU A N 1
ATOM 2327 C CA . LEU A 1 283 ? -72.297 40.465 27.450 1.00 69.25 283 LEU A CA 1
ATOM 2328 C C . LEU A 1 283 ? -73.220 39.526 28.243 1.00 69.25 283 LEU A C 1
ATOM 2330 O O . LEU A 1 283 ? -74.303 39.942 28.659 1.00 69.25 283 LEU A O 1
ATOM 2334 N N . GLU A 1 284 ? -72.771 38.307 28.542 1.00 64.25 284 GLU A N 1
ATOM 2335 C CA . GLU A 1 284 ? -73.493 37.349 29.395 1.00 64.25 284 GLU A CA 1
ATOM 2336 C C . GLU A 1 284 ? -73.577 37.825 30.857 1.00 64.25 284 GLU A C 1
ATOM 2338 O O . GLU A 1 284 ? -74.624 37.710 31.507 1.00 64.25 284 GLU A O 1
ATOM 2343 N N . GLY A 1 285 ? -72.517 38.470 31.357 1.00 58.47 285 GLY A N 1
ATOM 2344 C CA . GLY A 1 285 ? -72.494 39.121 32.667 1.00 58.47 285 GLY A CA 1
ATOM 2345 C C . GLY A 1 285 ? -73.432 40.331 32.769 1.00 58.47 285 GLY A C 1
ATOM 2346 O O . GLY A 1 285 ? -74.042 40.552 33.817 1.00 58.47 285 GLY A O 1
ATOM 2347 N N . ARG A 1 286 ? -73.620 41.100 31.684 1.00 54.16 286 ARG A N 1
ATOM 2348 C CA . ARG A 1 286 ? -74.617 42.189 31.622 1.00 54.16 286 ARG A CA 1
ATOM 2349 C C . ARG A 1 286 ? -76.055 41.674 31.503 1.00 54.16 286 ARG A C 1
ATOM 2351 O O . ARG A 1 286 ? -76.938 42.295 32.094 1.00 54.16 286 ARG A O 1
ATOM 2358 N N . SER A 1 287 ? -76.294 40.548 30.827 1.00 49.78 287 SER A N 1
ATOM 2359 C CA . SER A 1 287 ? -77.614 39.890 30.812 1.00 49.78 287 SER A CA 1
ATOM 2360 C C . SER A 1 287 ? -77.993 39.344 32.191 1.00 49.78 287 SER A C 1
ATOM 2362 O O . SER A 1 287 ? -79.101 39.585 32.658 1.00 49.78 287 SER A O 1
ATOM 2364 N N . SER A 1 288 ? -77.039 38.756 32.920 1.00 48.12 288 SER A N 1
ATOM 2365 C CA . SER A 1 288 ? -77.269 38.250 34.285 1.00 48.12 288 SER A CA 1
ATOM 2366 C C . SER A 1 288 ? -77.436 39.359 35.341 1.00 48.12 288 SER A C 1
ATOM 2368 O O . SER A 1 288 ? -78.002 39.121 36.406 1.00 48.12 288 SER A O 1
ATOM 2370 N N . ARG A 1 289 ? -76.983 40.594 35.064 1.00 47.81 289 ARG A N 1
ATOM 2371 C CA . ARG A 1 289 ? -77.142 41.760 35.962 1.00 47.81 289 ARG A CA 1
ATOM 2372 C C . ARG A 1 289 ? -78.383 42.613 35.662 1.00 47.81 289 ARG A C 1
ATOM 2374 O O . ARG A 1 289 ? -78.736 43.457 36.480 1.00 47.81 289 ARG A O 1
ATOM 2381 N N . ARG A 1 290 ? -79.060 42.398 34.526 1.00 45.84 290 ARG A N 1
ATOM 2382 C CA . ARG A 1 290 ? -80.318 43.084 34.166 1.00 45.84 290 ARG A CA 1
ATOM 2383 C C . ARG A 1 290 ? -81.587 42.354 34.624 1.00 45.84 290 ARG A C 1
ATOM 2385 O O . ARG A 1 290 ? -82.647 42.965 34.599 1.00 45.84 290 ARG A O 1
ATOM 2392 N N . GLU A 1 291 ? -81.487 41.122 35.122 1.00 48.06 291 GLU A N 1
ATOM 2393 C CA . GLU A 1 291 ? -82.643 40.360 35.634 1.00 48.06 291 GLU A CA 1
ATOM 2394 C C . GLU A 1 291 ? -82.792 40.363 37.170 1.00 48.06 291 GLU A C 1
ATOM 2396 O O . GLU A 1 291 ? -83.688 39.712 37.702 1.00 48.06 291 GLU A O 1
ATOM 2401 N N . PHE A 1 292 ? -81.980 41.130 37.915 1.00 41.59 292 PHE A N 1
ATOM 2402 C CA . PHE A 1 292 ? -82.082 41.176 39.384 1.00 41.59 292 PHE A CA 1
ATOM 2403 C C . PHE A 1 292 ? -81.863 42.571 40.001 1.00 41.59 292 PHE A C 1
ATOM 2405 O O . PHE A 1 292 ? -80.966 42.762 40.817 1.00 41.59 292 PHE A O 1
ATOM 2412 N N . ARG A 1 293 ? -82.692 43.553 39.614 1.00 38.81 293 ARG A N 1
ATOM 2413 C CA . ARG A 1 293 ? -83.333 44.548 40.512 1.00 38.81 293 ARG A CA 1
ATOM 2414 C C . ARG A 1 293 ? -84.075 45.614 39.704 1.00 38.81 293 ARG A C 1
ATOM 2416 O O . ARG A 1 293 ? -83.463 46.482 39.089 1.00 38.81 293 ARG A O 1
ATOM 2423 N N . GLY A 1 294 ? -85.401 45.542 39.761 1.00 36.38 294 GLY A N 1
ATOM 2424 C CA . GLY A 1 294 ? -86.281 46.683 39.548 1.00 36.38 294 GLY A CA 1
ATOM 2425 C C . GLY A 1 294 ? -86.515 47.457 40.851 1.00 36.38 294 GLY A C 1
ATOM 2426 O O . GLY A 1 294 ? -86.353 46.904 41.937 1.00 36.38 294 GLY A O 1
ATOM 2427 N N . GLU A 1 295 ? -86.944 48.705 40.659 1.00 36.94 295 GLU A N 1
ATOM 2428 C CA . GLU A 1 295 ? -87.660 49.606 41.579 1.00 36.94 295 GLU A CA 1
ATOM 2429 C C . GLU A 1 295 ? -86.896 50.281 42.742 1.00 36.94 295 GLU A C 1
ATOM 2431 O O . GLU A 1 295 ? -86.399 49.630 43.655 1.00 36.94 295 GLU A O 1
ATOM 2436 N N . GLY A 1 296 ? -86.949 51.626 42.747 1.00 34.59 296 GLY A N 1
ATOM 2437 C CA . GLY A 1 296 ? -87.092 52.430 43.971 1.00 34.59 296 GLY A CA 1
ATOM 2438 C C . GLY A 1 296 ? -85.928 53.338 44.395 1.00 34.59 296 GLY A C 1
ATOM 2439 O O . GLY A 1 296 ? -85.054 52.890 45.120 1.00 34.59 296 GLY A O 1
ATOM 2440 N N . ASP A 1 297 ? -86.038 54.615 44.010 1.00 33.06 297 ASP A N 1
ATOM 2441 C CA . ASP A 1 297 ? -85.949 55.831 44.854 1.00 33.06 297 ASP A CA 1
ATOM 2442 C C . ASP A 1 297 ? -84.628 56.325 45.511 1.00 33.06 297 ASP A C 1
ATOM 2444 O O . ASP A 1 297 ? -83.901 55.583 46.161 1.00 33.06 297 ASP A O 1
ATOM 2448 N N . ASP A 1 298 ? -84.423 57.639 45.318 1.00 38.09 298 ASP A N 1
ATOM 2449 C CA . ASP A 1 298 ? -83.620 58.699 45.967 1.00 38.09 298 ASP A CA 1
ATOM 2450 C C . ASP A 1 298 ? -82.315 58.440 46.767 1.00 38.09 298 ASP A C 1
ATOM 2452 O O . ASP A 1 298 ? -82.277 57.718 47.761 1.00 38.09 298 ASP A O 1
ATOM 2456 N N . GLY A 1 299 ? -81.293 59.262 46.454 1.00 34.97 299 GLY A N 1
ATOM 2457 C CA . GLY A 1 299 ? -80.347 59.812 47.444 1.00 34.97 299 GLY A CA 1
ATOM 2458 C C . GLY A 1 299 ? -78.842 59.694 47.138 1.00 34.97 299 GLY A C 1
ATOM 2459 O O . GLY A 1 299 ? -78.282 58.615 47.257 1.00 34.97 299 GLY A O 1
ATOM 2460 N N . ASN A 1 300 ? -78.220 60.838 46.804 1.00 35.38 300 ASN A N 1
ATOM 2461 C CA . ASN A 1 300 ? -76.808 61.273 46.938 1.00 35.38 300 ASN A CA 1
ATOM 2462 C C . ASN A 1 300 ? -75.674 60.247 47.199 1.00 35.38 300 ASN A C 1
ATOM 2464 O O . ASN A 1 300 ? -75.673 59.603 48.240 1.00 35.38 300 ASN A O 1
ATOM 2468 N N . GLU A 1 301 ? -74.614 60.267 46.372 1.00 35.78 301 GLU A N 1
ATOM 2469 C CA . GLU A 1 301 ? -73.253 60.772 46.710 1.00 35.78 301 GLU A CA 1
ATOM 2470 C C . GLU A 1 301 ? -72.219 60.473 45.590 1.00 35.78 301 GLU A C 1
ATOM 2472 O O . GLU A 1 301 ? -72.136 59.363 45.078 1.00 35.78 301 GLU A O 1
ATOM 2477 N N . GLU A 1 302 ? -71.506 61.543 45.217 1.00 38.38 302 GLU A N 1
ATOM 2478 C CA . GLU A 1 302 ? -70.143 61.747 44.674 1.00 38.38 302 GLU A CA 1
ATOM 2479 C C . GLU A 1 302 ? -69.374 60.702 43.813 1.00 38.38 302 GLU A C 1
ATOM 2481 O O . GLU A 1 302 ? -69.112 59.568 44.202 1.00 38.38 302 GLU A O 1
ATOM 2486 N N . ASP A 1 303 ? -68.905 61.236 42.671 1.00 38.91 303 ASP A N 1
ATOM 2487 C CA . ASP A 1 303 ? -67.608 61.109 41.980 1.00 38.91 303 ASP A CA 1
ATOM 2488 C C . ASP A 1 303 ? -67.019 59.745 41.566 1.00 38.91 303 ASP A C 1
ATOM 2490 O O . ASP A 1 303 ? -66.539 58.949 42.369 1.00 38.91 303 ASP A O 1
ATOM 2494 N N . THR A 1 304 ? -66.851 59.567 40.247 1.00 33.97 304 THR A N 1
ATOM 2495 C CA . THR A 1 304 ? -65.516 59.505 39.600 1.00 33.97 304 THR A CA 1
ATOM 2496 C C . THR A 1 304 ? -65.638 59.534 38.068 1.00 33.97 304 THR A C 1
ATOM 2498 O O . THR A 1 304 ? -66.382 58.761 37.468 1.00 33.97 304 THR A O 1
ATOM 2501 N N . GLU A 1 305 ? -64.908 60.459 37.440 1.00 43.19 305 GLU A N 1
ATOM 2502 C CA . GLU A 1 305 ? -64.763 60.633 35.989 1.00 43.19 305 GLU A CA 1
ATOM 2503 C C . GLU A 1 305 ? -64.071 59.429 35.327 1.00 43.19 305 GLU A C 1
ATOM 2505 O O . GLU A 1 305 ? -63.037 58.975 35.817 1.00 43.19 305 GLU A O 1
ATOM 2510 N N . ILE A 1 306 ? -64.570 58.980 34.167 1.00 36.81 306 ILE A N 1
ATOM 2511 C CA . ILE A 1 306 ? -63.740 58.379 33.109 1.00 36.81 306 ILE A CA 1
ATOM 2512 C C . ILE A 1 306 ? -64.232 58.930 31.765 1.00 36.81 306 ILE A C 1
ATOM 2514 O O . ILE A 1 306 ? -65.375 58.722 31.364 1.00 36.81 306 ILE A O 1
ATOM 2518 N N . GLU A 1 307 ? -63.346 59.676 31.115 1.00 36.31 307 GLU A N 1
ATOM 2519 C CA . GLU A 1 307 ? -63.481 60.312 29.808 1.00 36.31 307 GLU A CA 1
ATOM 2520 C C . GLU A 1 307 ? -63.414 59.240 28.697 1.00 36.31 307 GLU A C 1
ATOM 2522 O O . GLU A 1 307 ? -62.408 58.548 28.550 1.00 36.31 307 GLU A O 1
ATOM 2527 N N . GLU A 1 308 ? -64.502 59.060 27.940 1.00 40.28 308 GLU A N 1
ATOM 2528 C CA . GLU A 1 308 ? -64.564 58.213 26.739 1.00 40.28 308 GLU A CA 1
ATOM 2529 C C . GLU A 1 308 ? -64.289 59.097 25.509 1.00 40.28 308 GLU A C 1
ATOM 2531 O O . GLU A 1 308 ? -65.150 59.865 25.076 1.00 40.28 308 GLU A O 1
ATOM 2536 N N . THR A 1 309 ? -63.086 59.012 24.940 1.00 32.44 309 THR A N 1
ATOM 2537 C CA . THR A 1 309 ? -62.768 59.578 23.622 1.00 32.44 309 THR A CA 1
ATOM 2538 C C . THR A 1 309 ? -62.855 58.488 22.554 1.00 32.44 309 THR A C 1
ATOM 2540 O O . THR A 1 309 ? -62.08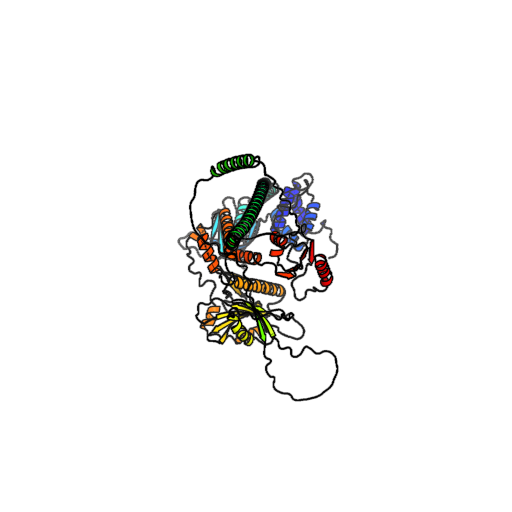2 57.534 22.529 1.00 32.44 309 THR A O 1
ATOM 2543 N N . LEU A 1 310 ? -63.843 58.637 21.671 1.00 41.34 310 LEU A N 1
ATOM 2544 C CA . LEU A 1 310 ? -63.976 57.918 20.404 1.00 41.34 310 LEU A CA 1
ATOM 2545 C C . LEU A 1 310 ? -62.995 58.513 19.381 1.00 41.34 310 LEU A C 1
ATOM 2547 O O . LEU A 1 310 ? -63.090 59.701 19.080 1.00 41.34 310 LEU A O 1
ATOM 2551 N N . GLU A 1 311 ? -62.116 57.694 18.801 1.00 38.31 311 GLU A N 1
ATOM 2552 C CA . GLU A 1 311 ? -61.434 58.006 17.537 1.00 38.31 311 GLU A CA 1
ATOM 2553 C C . GLU A 1 311 ? -61.948 57.065 16.435 1.00 38.31 311 GLU A C 1
ATOM 2555 O O . GLU A 1 311 ? -61.803 55.844 16.509 1.00 38.31 311 GLU A O 1
ATOM 2560 N N . GLU A 1 312 ? -62.589 57.654 15.422 1.00 45.91 312 GLU A N 1
ATOM 2561 C CA . GLU A 1 312 ? -62.946 57.017 14.152 1.00 45.91 312 GLU A CA 1
ATOM 2562 C C . GLU A 1 312 ? -61.679 56.792 13.307 1.00 45.91 312 GLU A C 1
ATOM 2564 O O . GLU A 1 312 ? -60.901 57.722 13.084 1.00 45.91 312 GLU A O 1
ATOM 2569 N N . ILE A 1 313 ? -61.481 55.573 12.793 1.00 39.03 313 ILE A N 1
ATOM 2570 C CA . ILE A 1 313 ? -60.413 55.260 11.829 1.00 39.03 313 ILE A CA 1
ATOM 2571 C C . ILE A 1 313 ? -60.956 55.504 10.404 1.00 39.03 313 ILE A C 1
ATOM 2573 O O . ILE A 1 313 ? -62.026 54.986 10.079 1.00 39.03 313 ILE A O 1
ATOM 2577 N N . PRO A 1 314 ? -60.271 56.291 9.548 1.00 41.28 314 PRO A N 1
ATOM 2578 C CA . PRO A 1 314 ? -60.826 56.766 8.279 1.00 41.28 314 PRO A CA 1
ATOM 2579 C C . PRO A 1 314 ? -60.717 55.740 7.135 1.00 41.28 314 PRO A C 1
ATOM 2581 O O . PRO A 1 314 ? -59.722 55.029 7.018 1.00 41.28 314 PRO A O 1
ATOM 2584 N N . GLU A 1 315 ? -61.706 55.757 6.229 1.00 45.56 315 GLU A N 1
ATOM 2585 C CA . GLU A 1 315 ? -61.953 54.875 5.059 1.00 45.56 315 GLU A CA 1
ATOM 2586 C C . GLU A 1 315 ? -60.819 54.760 4.004 1.00 45.56 315 GLU A C 1
ATOM 2588 O O . GLU A 1 315 ? -61.013 54.181 2.941 1.00 45.56 315 GLU A O 1
ATOM 2593 N N . ASN A 1 316 ? -59.614 55.271 4.265 1.00 48.25 316 ASN A N 1
ATOM 2594 C CA . ASN A 1 316 ? -58.527 55.380 3.283 1.00 48.25 316 ASN A CA 1
ATOM 2595 C C . ASN A 1 316 ? -57.496 54.226 3.313 1.00 48.25 316 ASN A C 1
ATOM 2597 O O . ASN A 1 316 ? -56.500 54.286 2.584 1.00 48.25 316 ASN A O 1
ATOM 2601 N N . GLU A 1 317 ? -57.688 53.198 4.149 1.00 44.97 317 GLU A N 1
ATOM 2602 C CA . GLU A 1 317 ? -56.814 52.008 4.183 1.00 44.97 317 GLU A CA 1
ATOM 2603 C C . GLU A 1 317 ? -57.331 50.832 3.341 1.00 44.97 317 GLU A C 1
ATOM 2605 O O . GLU A 1 317 ? -56.515 50.110 2.768 1.00 44.97 317 GLU A O 1
ATOM 2610 N N . MET A 1 318 ? -58.648 50.697 3.145 1.00 42.00 318 MET A N 1
ATOM 2611 C CA . MET A 1 318 ? -59.215 49.590 2.360 1.00 42.00 318 MET A CA 1
ATOM 2612 C C . MET A 1 318 ? -58.847 49.646 0.867 1.00 42.00 318 MET A C 1
ATOM 2614 O O . MET A 1 318 ? -58.562 48.613 0.262 1.00 42.00 318 MET A O 1
ATOM 2618 N N . ASP A 1 319 ? -58.768 50.842 0.275 1.00 45.62 319 ASP A N 1
ATOM 2619 C CA . ASP A 1 319 ? -58.441 50.990 -1.153 1.00 45.62 319 ASP A CA 1
ATOM 2620 C C . ASP A 1 319 ? -56.970 50.653 -1.469 1.00 45.62 319 ASP A C 1
ATOM 2622 O O . ASP A 1 319 ? -56.647 50.241 -2.583 1.00 45.62 319 ASP A O 1
ATOM 2626 N N . LYS A 1 320 ? -56.059 50.768 -0.489 1.00 46.94 320 LYS A N 1
ATOM 2627 C CA . LYS A 1 320 ? -54.639 50.403 -0.664 1.00 46.94 320 LYS A CA 1
ATOM 2628 C C . LYS A 1 320 ? -54.398 48.903 -0.543 1.00 46.94 320 LYS A C 1
ATOM 2630 O O . LYS A 1 320 ? -53.431 48.391 -1.110 1.00 46.94 320 LYS A O 1
ATOM 2635 N N . GLU A 1 321 ? -55.255 48.213 0.197 1.00 48.34 321 GLU A N 1
ATOM 2636 C CA . GLU A 1 321 ? -55.159 46.774 0.413 1.00 48.34 321 GLU A CA 1
ATOM 2637 C C . GLU A 1 321 ? -55.660 46.006 -0.815 1.00 48.34 321 GLU A C 1
ATOM 2639 O O . GLU A 1 321 ? -54.977 45.102 -1.296 1.00 48.34 321 GLU A O 1
ATOM 2644 N N . HIS A 1 322 ? -56.750 46.473 -1.434 1.00 47.62 322 HIS A N 1
ATOM 2645 C CA . HIS A 1 322 ? -57.263 45.885 -2.674 1.00 47.62 322 HIS A CA 1
ATOM 2646 C C . HIS A 1 322 ? -56.283 46.015 -3.848 1.00 47.62 322 HIS A C 1
ATOM 2648 O O . HIS A 1 322 ? -56.135 45.092 -4.648 1.00 47.62 322 HIS A O 1
ATOM 2654 N N . GLN A 1 323 ? -55.536 47.121 -3.911 1.00 42.72 323 GLN A N 1
ATOM 2655 C CA . GLN A 1 323 ? -54.527 47.332 -4.950 1.00 42.72 323 GLN A CA 1
ATOM 2656 C C . GLN A 1 323 ? -53.281 46.443 -4.754 1.00 42.72 323 GLN A C 1
ATOM 2658 O O . GLN A 1 323 ? -52.674 46.016 -5.734 1.00 42.72 323 GLN A O 1
ATOM 2663 N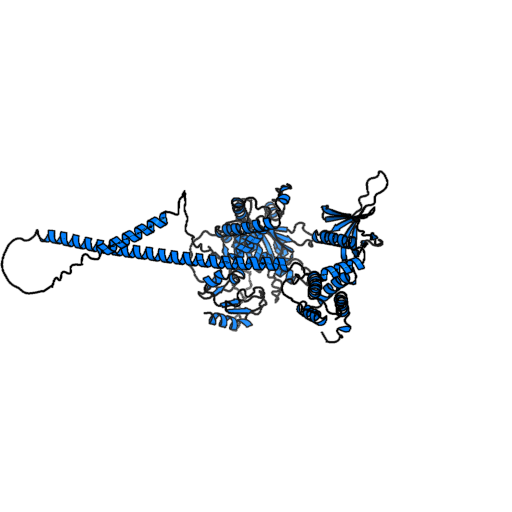 N . ARG A 1 324 ? -52.939 46.088 -3.503 1.00 49.03 324 ARG A N 1
ATOM 2664 C CA . ARG A 1 324 ? -51.873 45.114 -3.188 1.00 49.03 324 ARG A CA 1
ATOM 2665 C C . ARG A 1 324 ? -52.293 43.669 -3.445 1.00 49.03 324 ARG A C 1
ATOM 2667 O O . ARG A 1 324 ? -51.473 42.883 -3.915 1.00 49.03 324 ARG A O 1
ATOM 2674 N N . GLU A 1 325 ? -53.546 43.309 -3.170 1.00 48.94 325 GLU A N 1
ATOM 2675 C CA . GLU A 1 325 ? -54.066 41.970 -3.482 1.00 48.94 325 GLU A CA 1
ATOM 2676 C C . GLU A 1 325 ? -54.114 41.704 -4.994 1.00 48.94 325 GLU A C 1
ATOM 2678 O O . GLU A 1 325 ? -53.838 40.586 -5.436 1.00 48.94 325 GLU A O 1
ATOM 2683 N N . GLU A 1 326 ? -54.413 42.725 -5.802 1.00 44.91 326 GLU A N 1
ATOM 2684 C CA . GLU A 1 326 ? -54.448 42.607 -7.264 1.00 44.91 326 GLU A CA 1
ATOM 2685 C C . GLU A 1 326 ? -53.034 42.455 -7.869 1.00 44.91 326 GLU A C 1
ATOM 2687 O O . GLU A 1 326 ? -52.830 41.656 -8.789 1.00 44.91 326 GLU A O 1
ATOM 2692 N N . GLU A 1 327 ? -52.025 43.127 -7.297 1.00 49.47 327 GLU A N 1
ATOM 2693 C CA . GLU A 1 327 ? -50.608 42.948 -7.661 1.00 49.47 327 GLU A CA 1
ATOM 2694 C C . GLU A 1 327 ? -50.076 41.554 -7.280 1.00 49.47 327 GLU A C 1
ATOM 2696 O O . GLU A 1 327 ? -49.367 40.925 -8.070 1.00 49.47 327 GLU A O 1
ATOM 2701 N N . LEU A 1 328 ? -50.470 41.024 -6.116 1.00 47.47 328 LEU A N 1
ATOM 2702 C CA . LEU A 1 328 ? -50.092 39.680 -5.662 1.00 47.47 328 LEU A CA 1
ATOM 2703 C C . LEU A 1 328 ? -50.764 38.570 -6.486 1.00 47.47 328 LEU A C 1
ATOM 2705 O O . LEU A 1 328 ? -50.118 37.570 -6.811 1.00 47.47 328 LEU A O 1
ATOM 2709 N N . ARG A 1 329 ? -52.025 38.755 -6.904 1.00 45.09 329 ARG A N 1
ATOM 2710 C CA . ARG A 1 329 ? -52.717 37.815 -7.807 1.00 45.09 329 ARG A CA 1
ATOM 2711 C C . ARG A 1 329 ? -52.089 37.763 -9.199 1.00 45.09 329 ARG A C 1
ATOM 2713 O O . ARG A 1 329 ? -51.954 36.674 -9.752 1.00 45.09 329 ARG A O 1
ATOM 2720 N N . ASN A 1 330 ? -51.660 38.901 -9.746 1.00 41.50 330 ASN A N 1
ATOM 2721 C CA . ASN A 1 330 ? -50.964 38.935 -11.038 1.00 41.50 330 ASN A CA 1
ATOM 2722 C C . ASN A 1 330 ? -49.564 38.301 -10.977 1.00 41.50 330 ASN A C 1
ATOM 2724 O O . ASN A 1 330 ? -49.107 37.734 -11.969 1.00 41.50 330 ASN A O 1
ATOM 2728 N N . TYR A 1 331 ? -48.897 38.345 -9.820 1.00 42.31 331 TYR A N 1
ATOM 2729 C CA . TYR A 1 331 ? -47.608 37.680 -9.623 1.00 42.31 331 TYR A CA 1
ATOM 2730 C C . TYR A 1 331 ? -47.753 36.150 -9.515 1.00 42.31 331 TYR A C 1
ATOM 2732 O O . TYR A 1 331 ? -46.972 35.412 -10.117 1.00 42.31 331 TYR A O 1
ATOM 2740 N N . ALA A 1 332 ? -48.801 35.665 -8.836 1.00 41.03 332 ALA A N 1
ATOM 2741 C CA . ALA A 1 332 ? -49.114 34.236 -8.734 1.00 41.03 332 ALA A CA 1
ATOM 2742 C C . ALA A 1 332 ? -49.486 33.610 -10.095 1.00 41.03 332 ALA A C 1
ATOM 2744 O O . ALA A 1 332 ? -49.014 32.524 -10.428 1.00 41.03 332 ALA A O 1
ATOM 2745 N N . TYR A 1 333 ? -50.229 34.341 -10.936 1.00 39.66 333 TYR A N 1
ATOM 2746 C CA . TYR A 1 333 ? -50.612 33.880 -12.280 1.00 39.66 333 TYR A CA 1
ATOM 2747 C C . TYR A 1 333 ? -49.416 33.699 -13.235 1.00 39.66 333 TYR A C 1
ATOM 2749 O O . TYR A 1 333 ? -49.494 32.927 -14.191 1.00 39.66 333 TYR A O 1
ATOM 2757 N N . HIS A 1 334 ? -48.297 34.394 -12.992 1.00 41.75 334 HIS A N 1
ATOM 2758 C CA . HIS A 1 334 ? -47.078 34.237 -13.790 1.00 41.75 334 HIS A CA 1
ATOM 2759 C C . HIS A 1 334 ? -46.226 33.031 -13.367 1.00 41.75 334 HIS A C 1
ATOM 2761 O O . HIS A 1 334 ? -45.577 32.432 -14.226 1.00 41.75 334 HIS A O 1
ATOM 2767 N N . LEU A 1 335 ? -46.275 32.627 -12.094 1.00 42.38 335 LEU A N 1
ATOM 2768 C CA . LEU A 1 335 ? -45.550 31.462 -11.571 1.00 42.38 335 LEU A CA 1
ATOM 2769 C C . LEU A 1 335 ? -46.213 30.124 -11.943 1.00 42.38 335 LEU A C 1
ATOM 2771 O O . LEU A 1 335 ? -45.508 29.159 -12.226 1.00 42.38 335 LEU A O 1
ATOM 2775 N N . GLU A 1 336 ? -47.543 30.073 -12.054 1.00 36.34 336 GLU A N 1
ATOM 2776 C CA . GLU A 1 336 ? -48.285 28.849 -12.418 1.00 36.34 336 GLU A CA 1
ATOM 2777 C C . GLU A 1 336 ? -48.215 28.482 -13.917 1.00 36.34 336 GLU A C 1
ATOM 2779 O O . GLU A 1 336 ? -48.704 27.434 -14.333 1.00 36.34 336 GLU A O 1
ATOM 2784 N N . SER A 1 337 ? -47.568 29.304 -14.755 1.00 32.88 337 SER A N 1
ATOM 2785 C CA . SER A 1 337 ? -47.443 29.053 -16.203 1.00 32.88 337 SER A CA 1
ATOM 2786 C C . SER A 1 337 ? -46.200 28.248 -16.626 1.00 32.88 337 SER A C 1
ATOM 2788 O O . SER A 1 337 ? -45.974 28.062 -17.822 1.00 32.88 337 SER A O 1
ATOM 2790 N N . SER A 1 338 ? -45.405 27.738 -15.674 1.00 36.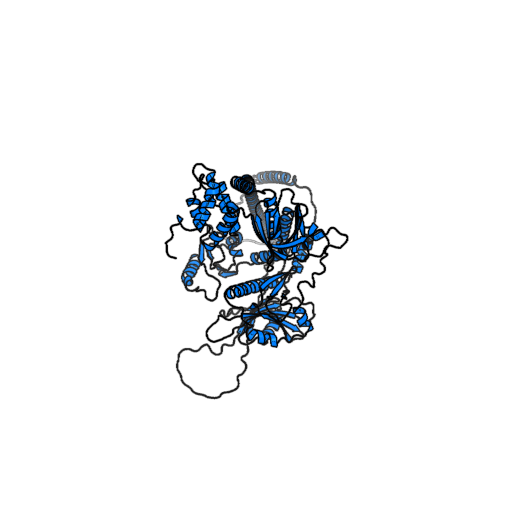59 338 SER A N 1
ATOM 2791 C CA . SER A 1 338 ? -44.107 27.089 -15.939 1.00 36.59 338 SER A CA 1
ATOM 2792 C C . SER A 1 338 ? -43.943 25.668 -15.359 1.00 36.59 338 SER A C 1
ATOM 2794 O O . SER A 1 338 ? -42.809 25.208 -15.217 1.00 36.59 338 SER A O 1
ATOM 2796 N N . SER A 1 339 ? -45.018 24.935 -15.049 1.00 32.03 339 SER A N 1
ATOM 2797 C CA . SER A 1 339 ? -44.896 23.508 -14.687 1.00 32.03 339 SER A CA 1
ATOM 2798 C C . SER A 1 339 ? -46.192 22.702 -14.880 1.00 32.03 339 SER A C 1
ATOM 2800 O O . SER A 1 339 ? -47.097 22.762 -14.055 1.00 32.03 339 SER A O 1
ATOM 2802 N N . TYR A 1 340 ? -46.226 21.911 -15.952 1.00 29.52 340 TYR A N 1
ATOM 2803 C CA . TYR A 1 340 ? -46.915 20.614 -16.089 1.00 29.52 340 TYR A CA 1
ATOM 2804 C C . TYR A 1 340 ? -45.777 19.643 -16.498 1.00 29.52 340 TYR A C 1
ATOM 2806 O O . TYR A 1 340 ? -44.937 20.047 -17.301 1.00 29.52 340 TYR A O 1
ATOM 2814 N N . ASP A 1 341 ? -45.542 18.460 -15.927 1.00 31.28 341 ASP A N 1
ATOM 2815 C CA . ASP A 1 341 ? -46.446 17.387 -15.505 1.00 31.28 341 ASP A CA 1
ATOM 2816 C C . ASP A 1 341 ? -45.968 16.665 -14.221 1.00 31.28 341 ASP A C 1
ATOM 2818 O O . ASP A 1 341 ? -44.775 16.623 -13.912 1.00 31.28 341 ASP A O 1
ATOM 2822 N N . ALA A 1 342 ? -46.949 16.086 -13.524 1.00 35.78 342 ALA A N 1
ATOM 2823 C CA . ALA A 1 342 ? -46.878 15.141 -12.405 1.00 35.78 342 ALA A CA 1
ATOM 2824 C C . ALA A 1 342 ? -46.612 13.688 -12.921 1.00 35.78 342 ALA A C 1
ATOM 2826 O O . ALA A 1 342 ? -46.529 13.489 -14.132 1.00 35.78 342 ALA A O 1
ATOM 2827 N N . ASP A 1 343 ? -46.329 12.635 -12.141 1.00 32.47 343 ASP A N 1
ATOM 2828 C CA . ASP A 1 343 ? -47.070 12.075 -10.998 1.00 32.47 343 ASP A CA 1
ATOM 2829 C C . ASP A 1 343 ? -46.206 11.080 -10.167 1.00 32.47 343 ASP A C 1
ATOM 2831 O O . ASP A 1 343 ? -45.406 10.338 -10.743 1.00 32.47 343 ASP A O 1
ATOM 2835 N N . ASP A 1 344 ? -46.438 11.094 -8.839 1.00 36.62 344 ASP A N 1
ATOM 2836 C CA . ASP A 1 344 ? -46.703 9.994 -7.866 1.00 36.62 344 ASP A CA 1
ATOM 2837 C C . ASP A 1 344 ? -45.765 8.763 -7.730 1.00 36.62 344 ASP A C 1
ATOM 2839 O O . ASP A 1 344 ? -45.262 8.222 -8.706 1.00 36.62 344 ASP A O 1
ATOM 2843 N N . GLU A 1 345 ? -45.518 8.151 -6.556 1.00 36.25 345 GLU A N 1
ATOM 2844 C CA . GLU A 1 345 ? -46.001 8.300 -5.165 1.00 36.25 345 GLU A CA 1
ATOM 2845 C C . GLU A 1 345 ? -45.083 7.498 -4.192 1.00 36.25 345 GLU A C 1
ATOM 2847 O O . GLU A 1 345 ? -44.414 6.556 -4.613 1.00 36.25 345 GLU A O 1
ATOM 2852 N N . ASP A 1 346 ? -45.157 7.849 -2.895 1.00 33.03 346 ASP A N 1
ATOM 2853 C CA . ASP A 1 346 ? -44.943 7.066 -1.651 1.00 33.03 346 ASP A CA 1
ATOM 2854 C C . ASP A 1 346 ? -43.631 6.277 -1.382 1.00 33.03 346 ASP A C 1
ATOM 2856 O O . ASP A 1 346 ? -43.185 5.444 -2.155 1.00 33.03 346 ASP A O 1
ATOM 2860 N N . GLY A 1 347 ? -42.971 6.349 -0.216 1.00 26.55 347 GLY A N 1
ATOM 2861 C CA . GLY A 1 347 ? -43.259 7.033 1.042 1.00 26.55 347 GLY A CA 1
ATOM 2862 C C . GLY A 1 347 ? -42.280 6.625 2.168 1.00 26.55 347 GLY A C 1
ATOM 2863 O O . GLY A 1 347 ? -41.688 5.550 2.152 1.00 26.55 347 GLY A O 1
ATOM 2864 N N . ARG A 1 348 ? -42.205 7.496 3.188 1.00 27.42 348 ARG A N 1
ATOM 2865 C CA . ARG A 1 348 ? -41.594 7.354 4.535 1.00 27.42 348 ARG A CA 1
ATOM 2866 C C . ARG A 1 348 ? -40.070 7.480 4.675 1.00 27.42 348 ARG A C 1
ATOM 2868 O O . ARG A 1 348 ? -39.340 6.510 4.843 1.00 27.42 348 ARG A O 1
ATOM 2875 N N . SER A 1 349 ? -39.638 8.727 4.832 1.00 26.34 349 SER A N 1
ATOM 2876 C CA . SER A 1 349 ? -38.422 9.104 5.552 1.00 26.34 349 SER A CA 1
ATOM 2877 C C . SER A 1 349 ? -38.602 8.933 7.070 1.00 26.34 349 SER A C 1
ATOM 2879 O O . SER A 1 349 ? -39.575 9.400 7.663 1.00 26.34 349 SER A O 1
ATOM 2881 N N . SER A 1 350 ? -37.646 8.248 7.703 1.00 26.16 350 SER A N 1
ATOM 2882 C CA . SER A 1 350 ? -37.447 8.249 9.159 1.00 26.16 350 SER A CA 1
ATOM 2883 C C . SER A 1 350 ? -36.236 9.130 9.497 1.00 26.16 350 SER A C 1
ATOM 2885 O O . SER A 1 350 ? -35.314 9.214 8.685 1.00 26.16 350 SER A O 1
ATOM 2887 N N . PRO A 1 351 ? -36.215 9.808 10.657 1.00 29.12 351 PRO A N 1
ATOM 2888 C CA . PRO A 1 351 ? -35.160 10.752 10.996 1.00 29.12 351 PRO A CA 1
ATOM 2889 C C . PRO A 1 351 ? -33.863 10.017 11.355 1.00 29.12 351 PRO A C 1
ATOM 2891 O O . PRO A 1 351 ? -33.888 9.006 12.056 1.00 29.12 351 PRO A O 1
ATOM 2894 N N . LEU A 1 352 ? -32.735 10.554 10.883 1.00 25.59 352 LEU A N 1
ATOM 2895 C CA . LEU A 1 352 ? -31.379 10.158 11.261 1.00 25.59 352 LEU A CA 1
ATOM 2896 C C . LEU A 1 352 ? -31.223 10.247 12.786 1.00 25.59 352 LEU A C 1
ATOM 2898 O O . LEU A 1 352 ? -31.044 11.322 13.355 1.00 25.59 352 LEU A O 1
ATOM 2902 N N . VAL A 1 353 ? -31.318 9.095 13.446 1.00 24.94 353 VAL A N 1
ATOM 2903 C CA . VAL A 1 353 ? -30.935 8.925 14.844 1.00 24.94 353 VAL A CA 1
ATOM 2904 C C . VAL A 1 353 ? -29.414 8.909 14.887 1.00 24.94 353 VAL A C 1
ATOM 2906 O O . VAL A 1 353 ? -28.782 7.995 14.363 1.00 24.94 353 VAL A O 1
ATOM 2909 N N . SER A 1 354 ? -28.828 9.912 15.533 1.00 30.73 354 SER A N 1
ATOM 2910 C CA . SER A 1 354 ? -27.449 9.867 16.012 1.00 30.73 354 SER A CA 1
ATOM 2911 C C . SER A 1 354 ? -27.288 8.645 16.923 1.00 30.73 354 SER A C 1
ATOM 2913 O O . SER A 1 354 ? -27.688 8.677 18.086 1.00 30.73 354 SER A O 1
ATOM 2915 N N . GLN A 1 355 ? -26.762 7.542 16.389 1.00 30.98 355 GLN A N 1
ATOM 2916 C CA . GLN A 1 355 ? -26.480 6.343 17.171 1.00 30.98 355 GLN A CA 1
ATOM 2917 C C . GLN A 1 355 ? -25.190 6.550 17.968 1.00 30.98 355 GLN A C 1
ATOM 2919 O O . GLN A 1 355 ? -24.106 6.736 17.419 1.00 30.98 355 GLN A O 1
ATOM 2924 N N . SER A 1 356 ? -25.324 6.531 19.291 1.00 29.56 356 SER A N 1
ATOM 2925 C CA . SER A 1 356 ? -24.213 6.367 20.218 1.00 29.56 356 SER A CA 1
ATOM 2926 C C . SER A 1 356 ? -23.679 4.936 20.116 1.00 29.56 356 SER A C 1
ATOM 2928 O O . SER A 1 356 ? -24.444 3.988 20.304 1.00 29.56 356 SER A O 1
ATOM 2930 N N . VAL A 1 357 ? -22.379 4.781 19.868 1.00 39.94 357 VAL A N 1
ATOM 2931 C CA . VAL A 1 357 ? -21.677 3.489 19.892 1.00 39.94 357 VAL A CA 1
ATOM 2932 C C . VAL A 1 357 ? -21.852 2.838 21.272 1.00 39.94 357 VAL A C 1
ATOM 2934 O O . VAL A 1 357 ? -21.462 3.410 22.292 1.00 39.94 357 VAL A O 1
ATOM 2937 N N . GLY A 1 358 ? -22.452 1.647 21.319 1.00 40.50 358 GLY A N 1
ATOM 2938 C CA . GLY A 1 358 ? -22.678 0.884 22.550 1.00 40.50 358 GLY A CA 1
ATOM 2939 C C . GLY A 1 358 ? -21.397 0.223 23.060 1.00 40.50 358 GLY A C 1
ATOM 2940 O O . GLY A 1 358 ? -21.229 -0.986 22.935 1.00 40.50 358 GLY A O 1
ATOM 2941 N N . MET A 1 359 ? -20.475 1.002 23.627 1.00 51.00 359 MET A N 1
ATOM 2942 C CA . MET A 1 359 ? -19.237 0.482 24.216 1.00 51.00 359 MET A CA 1
ATOM 2943 C C . MET A 1 359 ? -19.436 0.079 25.678 1.00 51.00 359 MET A C 1
ATOM 2945 O O . MET A 1 359 ? -19.990 0.830 26.479 1.00 51.00 359 MET A O 1
ATOM 2949 N N . SER A 1 360 ? -18.920 -1.094 26.049 1.00 42.97 360 SER A N 1
ATOM 2950 C CA . SER A 1 360 ? -18.929 -1.582 27.432 1.00 42.97 360 SER A CA 1
ATOM 2951 C C . SER A 1 360 ? -17.507 -1.855 27.921 1.00 42.97 360 SER A C 1
ATOM 2953 O O . SER A 1 360 ? -16.692 -2.436 27.204 1.00 42.97 360 SER A O 1
ATOM 2955 N N . ILE A 1 361 ? -17.192 -1.430 29.145 1.00 52.12 361 ILE A N 1
ATOM 2956 C CA . ILE A 1 361 ? -15.907 -1.734 29.784 1.00 52.12 361 ILE A CA 1
ATOM 2957 C C . ILE A 1 361 ? -16.062 -3.020 30.596 1.00 52.12 361 ILE A C 1
ATOM 2959 O O . ILE A 1 361 ? -16.896 -3.100 31.498 1.00 52.12 361 ILE A O 1
ATOM 2963 N N . VAL A 1 362 ? -15.225 -4.014 30.300 1.00 61.12 362 VAL A N 1
ATOM 2964 C CA . VAL A 1 362 ? -15.154 -5.290 31.020 1.00 61.12 362 VAL A CA 1
ATOM 2965 C C . VAL A 1 362 ? -13.858 -5.330 31.819 1.00 61.12 362 VAL A C 1
ATOM 2967 O O . VAL A 1 362 ? -12.769 -5.280 31.252 1.00 61.12 362 VAL A O 1
ATOM 2970 N N . GLN A 1 363 ? -13.962 -5.439 33.143 1.00 62.72 363 GLN A N 1
ATOM 2971 C CA . GLN A 1 363 ? -12.806 -5.627 34.019 1.00 62.72 363 GLN A CA 1
ATOM 2972 C C . GLN A 1 363 ? -12.667 -7.110 34.369 1.00 62.72 363 GLN A C 1
ATOM 2974 O O . GLN A 1 363 ? -13.564 -7.693 34.980 1.00 62.72 363 GLN A O 1
ATOM 2979 N N . VAL A 1 364 ? -11.536 -7.720 34.012 1.00 60.81 364 VAL A N 1
ATOM 2980 C CA . VAL A 1 364 ? -11.229 -9.117 34.343 1.00 60.81 364 VAL A CA 1
ATOM 2981 C C . VAL A 1 364 ? -10.112 -9.154 35.378 1.00 60.81 364 VAL A C 1
ATOM 2983 O O . VAL A 1 364 ? -9.041 -8.581 35.187 1.00 60.81 364 VAL A O 1
ATOM 2986 N N . GLN A 1 365 ? -10.356 -9.837 36.497 1.00 52.66 365 GLN A N 1
ATOM 2987 C CA . GLN A 1 365 ? -9.380 -9.985 37.573 1.00 52.66 365 GLN A CA 1
ATOM 2988 C C . GLN A 1 365 ? -8.737 -11.373 37.520 1.00 52.66 365 GLN A C 1
ATOM 2990 O O . GLN A 1 365 ? -9.422 -12.389 37.643 1.00 52.66 365 GLN A O 1
ATOM 2995 N N . ARG A 1 366 ? -7.406 -11.432 37.390 1.00 56.25 366 ARG A N 1
ATOM 2996 C CA . ARG A 1 366 ? -6.662 -12.687 37.562 1.00 56.25 366 ARG A CA 1
ATOM 2997 C C . ARG A 1 366 ? -6.524 -12.967 39.065 1.00 56.25 366 ARG A C 1
ATOM 2999 O O . ARG A 1 366 ? -5.910 -12.183 39.789 1.00 56.25 366 ARG A O 1
ATOM 3006 N N . THR A 1 367 ? -7.110 -14.056 39.565 1.00 40.28 367 THR A N 1
ATOM 3007 C CA . THR A 1 367 ? -6.940 -14.463 40.971 1.00 40.28 367 THR A CA 1
ATOM 3008 C C . THR A 1 367 ? -5.513 -14.978 41.194 1.00 40.28 367 THR A C 1
ATOM 3010 O O . THR A 1 367 ? -5.121 -15.925 40.503 1.00 40.28 367 THR A O 1
ATOM 3013 N N . PRO A 1 368 ? -4.729 -14.426 42.140 1.00 37.44 368 PRO A N 1
ATOM 3014 C CA . PRO A 1 368 ? -3.445 -15.013 42.503 1.00 37.44 368 PRO A CA 1
ATOM 3015 C C . PRO A 1 368 ? -3.688 -16.409 43.092 1.00 37.44 368 PRO A C 1
ATOM 3017 O O . PRO A 1 368 ? -4.514 -16.580 43.987 1.00 37.44 368 PRO A O 1
ATOM 3020 N N . SER A 1 369 ? -3.018 -17.430 42.557 1.00 30.88 369 SER A N 1
ATOM 3021 C CA . SER A 1 369 ? -3.088 -18.784 43.119 1.00 30.88 369 SER A CA 1
ATOM 3022 C C . SER A 1 369 ? -2.390 -18.819 44.489 1.00 30.88 369 SER A C 1
ATOM 3024 O O . SER A 1 369 ? -1.371 -18.144 44.649 1.00 30.88 369 SER A O 1
ATOM 3026 N N . PRO A 1 370 ? -2.888 -19.588 45.476 1.00 30.53 370 PRO A N 1
ATOM 3027 C CA . PRO A 1 370 ? -2.275 -19.655 46.797 1.00 30.53 370 PRO A CA 1
ATOM 3028 C C . PRO A 1 370 ? -0.956 -20.430 46.700 1.00 30.53 370 PRO A C 1
ATOM 3030 O O . PRO A 1 370 ? -0.948 -21.639 46.474 1.00 30.53 370 PRO A O 1
ATOM 3033 N N . SER A 1 371 ? 0.175 -19.740 46.838 1.00 30.42 371 SER A N 1
ATOM 3034 C CA . SER A 1 371 ? 1.474 -20.390 47.004 1.00 30.42 371 SER A CA 1
ATOM 3035 C C . SER A 1 371 ? 1.588 -20.955 48.420 1.00 30.42 371 SER A C 1
ATOM 3037 O O . SER A 1 371 ? 1.382 -20.250 49.405 1.00 30.42 371 SER A O 1
ATOM 3039 N N . VAL A 1 372 ? 1.900 -22.246 48.490 1.00 32.84 372 VAL A N 1
ATOM 3040 C CA . VAL A 1 372 ? 2.117 -23.043 49.700 1.00 32.84 372 VAL A CA 1
ATOM 3041 C C . VAL A 1 372 ? 3.313 -22.507 50.504 1.00 32.84 372 VAL A C 1
ATOM 3043 O O . VAL A 1 372 ? 4.398 -22.388 49.953 1.00 32.84 372 VAL A O 1
ATOM 3046 N N . GLY A 1 373 ? 3.056 -22.217 51.787 1.00 30.22 373 GLY A N 1
ATOM 3047 C CA . GLY A 1 373 ? 3.940 -22.255 52.964 1.00 30.22 373 GLY A CA 1
ATOM 3048 C C . GLY A 1 373 ? 5.389 -21.764 52.875 1.00 30.22 373 GLY A C 1
ATOM 3049 O O . GLY A 1 373 ? 6.237 -22.460 52.333 1.00 30.22 373 GLY A O 1
ATOM 3050 N N . ASP A 1 374 ? 5.688 -20.683 53.600 1.00 26.28 374 ASP A N 1
ATOM 3051 C CA . ASP A 1 374 ? 6.733 -20.753 54.629 1.00 26.28 374 ASP A CA 1
ATOM 3052 C C . ASP A 1 374 ? 6.435 -19.746 55.753 1.00 26.28 374 ASP A C 1
ATOM 3054 O O . ASP A 1 374 ? 6.214 -18.556 55.514 1.00 26.28 374 ASP A O 1
ATOM 3058 N N . GLU A 1 375 ? 6.352 -20.258 56.980 1.00 35.12 375 GLU A N 1
ATOM 3059 C CA . GLU A 1 375 ? 6.227 -19.477 58.208 1.00 35.12 375 GLU A CA 1
ATOM 3060 C C . GLU A 1 375 ? 7.614 -18.983 58.627 1.00 35.12 375 GLU A C 1
ATOM 3062 O O . GLU A 1 375 ? 8.475 -19.786 58.975 1.00 35.12 375 GLU A O 1
ATOM 3067 N N . SER A 1 376 ? 7.816 -17.668 58.684 1.00 31.28 376 SER A N 1
ATOM 3068 C CA . SER A 1 376 ? 8.769 -17.077 59.629 1.00 31.28 376 SER A CA 1
ATOM 3069 C C . SER A 1 376 ? 8.550 -15.572 59.745 1.00 31.28 376 SER A C 1
ATOM 3071 O O . SER A 1 376 ? 8.733 -14.824 58.784 1.00 31.28 376 SER A O 1
ATOM 3073 N N . GLU A 1 377 ? 8.161 -15.146 60.944 1.00 33.56 377 GLU A N 1
ATOM 3074 C CA . GLU A 1 377 ? 8.162 -13.755 61.384 1.00 33.56 377 GLU A CA 1
ATOM 3075 C C . GLU A 1 377 ? 9.599 -13.232 61.543 1.00 33.56 377 GLU A C 1
ATOM 3077 O O . GLU A 1 377 ? 10.434 -13.877 62.176 1.00 33.56 377 GLU A O 1
ATOM 3082 N N . SER A 1 378 ? 9.852 -12.008 61.076 1.00 27.73 378 SER A N 1
ATOM 3083 C CA . SER A 1 378 ? 10.789 -11.087 61.727 1.00 27.73 378 SER A CA 1
ATOM 3084 C C . SER A 1 378 ? 10.474 -9.647 61.321 1.00 27.73 378 SER A C 1
ATOM 3086 O O . SER A 1 378 ? 10.495 -9.305 60.139 1.00 27.73 378 SER A O 1
ATOM 3088 N N . PHE A 1 379 ? 10.175 -8.825 62.325 1.00 32.03 379 PHE A N 1
ATOM 3089 C CA . PHE A 1 379 ? 10.112 -7.368 62.252 1.00 32.03 379 PHE A CA 1
ATOM 3090 C C . PHE A 1 379 ? 11.495 -6.788 61.929 1.00 32.03 379 PHE A C 1
ATOM 3092 O O . PHE A 1 379 ? 12.460 -7.174 62.577 1.00 32.03 379 PHE A O 1
ATOM 3099 N N . ASP A 1 380 ? 11.560 -5.824 61.007 1.00 28.12 380 ASP A N 1
ATOM 3100 C CA . ASP A 1 380 ? 12.298 -4.575 61.220 1.00 28.12 380 ASP A CA 1
ATOM 3101 C C . ASP A 1 380 ? 11.826 -3.486 60.243 1.00 28.12 380 ASP A C 1
ATOM 3103 O O . ASP A 1 380 ? 11.486 -3.733 59.086 1.00 28.12 380 ASP A O 1
ATOM 3107 N N . PHE A 1 381 ? 11.734 -2.277 60.787 1.00 31.14 381 PHE A N 1
ATOM 3108 C CA . PHE A 1 381 ? 11.142 -1.076 60.213 1.00 31.14 381 PHE A CA 1
ATOM 3109 C C . PHE A 1 381 ? 12.247 -0.263 59.521 1.00 31.14 381 PHE A C 1
ATOM 3111 O O . PHE A 1 381 ? 13.135 0.242 60.204 1.00 31.14 381 PHE A O 1
ATOM 3118 N N . ASP A 1 382 ? 12.192 -0.110 58.195 1.00 27.61 382 ASP A N 1
ATOM 3119 C CA . ASP A 1 382 ? 12.867 0.993 57.499 1.00 27.61 382 ASP A CA 1
ATOM 3120 C C . ASP A 1 382 ? 12.013 1.481 56.320 1.00 27.61 382 ASP A C 1
ATOM 3122 O O . ASP A 1 382 ? 11.533 0.715 55.480 1.00 27.61 382 ASP A O 1
ATOM 3126 N N . ASP A 1 383 ? 11.778 2.785 56.329 1.00 39.78 383 ASP A N 1
ATOM 3127 C CA . ASP A 1 383 ? 10.818 3.521 55.524 1.00 39.78 383 ASP A CA 1
ATOM 3128 C C . ASP A 1 383 ? 11.527 4.052 54.276 1.00 39.78 383 ASP A C 1
ATOM 3130 O O . ASP A 1 383 ? 12.110 5.135 54.286 1.00 39.78 383 ASP A O 1
ATOM 3134 N N . SER A 1 384 ? 11.542 3.261 53.198 1.00 34.75 384 SER A N 1
ATOM 3135 C CA . SER A 1 384 ? 11.756 3.740 51.826 1.00 34.75 384 SER A CA 1
ATOM 3136 C C . SER A 1 384 ? 11.653 2.606 50.804 1.00 34.75 384 SER A C 1
ATOM 3138 O O . SER A 1 384 ? 12.445 1.670 50.806 1.00 34.75 384 SER A O 1
ATOM 3140 N N . ARG A 1 385 ? 10.753 2.787 49.826 1.00 35.47 385 ARG A N 1
ATOM 3141 C CA . ARG A 1 385 ? 10.614 2.014 48.569 1.00 35.47 385 ARG A CA 1
ATOM 3142 C C . ARG A 1 385 ? 9.995 0.612 48.696 1.00 35.47 385 ARG A C 1
ATOM 3144 O O . ARG A 1 385 ? 10.686 -0.393 48.583 1.00 35.47 385 ARG A O 1
ATOM 3151 N N . CYS A 1 386 ? 8.661 0.539 48.723 1.00 26.30 386 CYS A N 1
ATOM 3152 C CA . CYS A 1 386 ? 7.922 -0.603 48.162 1.00 26.30 386 CYS A CA 1
ATOM 3153 C C . CYS A 1 386 ? 6.465 -0.247 47.809 1.00 26.30 386 CYS A C 1
ATOM 3155 O O . CYS A 1 386 ? 5.648 0.042 48.674 1.00 26.30 386 CYS A O 1
ATOM 3157 N N . SER A 1 387 ? 6.116 -0.317 46.522 1.00 28.97 387 SER A N 1
ATOM 3158 C CA . SER A 1 387 ? 4.733 -0.489 46.030 1.00 28.97 387 SER A CA 1
ATOM 3159 C C . SER A 1 387 ? 4.736 -1.225 44.682 1.00 28.97 387 SER A C 1
ATOM 3161 O O . SER A 1 387 ? 4.101 -0.810 43.707 1.00 28.97 387 SER A O 1
ATOM 3163 N N . SER A 1 388 ? 5.506 -2.315 44.609 1.00 36.19 388 SER A N 1
ATOM 3164 C CA . SER A 1 388 ? 5.678 -3.127 43.393 1.00 36.19 388 SER A CA 1
ATOM 3165 C C . SER A 1 388 ? 5.563 -4.640 43.608 1.00 36.19 388 SER A C 1
ATOM 3167 O O . SER A 1 388 ? 5.882 -5.403 42.702 1.00 36.19 388 SER A O 1
ATOM 3169 N N . ARG A 1 389 ? 5.060 -5.117 44.751 1.00 35.19 389 ARG A N 1
ATOM 3170 C CA . ARG A 1 389 ? 4.766 -6.547 44.944 1.00 35.19 389 ARG A CA 1
ATOM 3171 C C . ARG A 1 389 ? 3.334 -6.706 45.455 1.00 35.19 389 ARG A C 1
ATOM 3173 O O . ARG A 1 389 ? 3.001 -6.163 46.498 1.00 35.19 389 ARG A O 1
ATOM 3180 N N . ASN A 1 390 ? 2.518 -7.416 44.672 1.00 34.03 390 ASN A N 1
ATOM 3181 C CA . ASN A 1 390 ? 1.082 -7.698 44.838 1.00 34.03 390 ASN A CA 1
ATOM 3182 C C . ASN A 1 390 ? 0.094 -6.599 44.408 1.00 34.03 390 ASN A C 1
ATOM 3184 O O . ASN A 1 390 ? -0.789 -6.215 45.170 1.00 34.03 390 ASN A O 1
ATOM 3188 N N . ARG A 1 391 ? 0.160 -6.158 43.143 1.00 35.62 391 ARG A N 1
ATOM 3189 C CA . ARG A 1 391 ? -1.047 -5.627 42.483 1.00 35.62 391 ARG A CA 1
ATOM 3190 C C . ARG A 1 391 ? -1.835 -6.810 41.932 1.00 35.62 391 ARG A C 1
ATOM 3192 O O . ARG A 1 391 ? -1.292 -7.594 41.159 1.00 35.62 391 ARG A O 1
ATOM 3199 N N . SER A 1 392 ? -3.094 -6.949 42.328 1.00 38.00 392 SER A N 1
ATOM 3200 C CA . SER A 1 392 ? -4.064 -7.704 41.542 1.00 38.00 392 SER A CA 1
ATOM 3201 C C . SER A 1 392 ? -4.016 -7.167 40.108 1.00 38.00 392 SER A C 1
ATOM 3203 O O . SER A 1 392 ? -4.272 -5.988 39.879 1.00 38.00 392 SER A O 1
ATOM 3205 N N . ILE A 1 393 ? -3.603 -7.998 39.148 1.00 49.09 393 ILE A N 1
ATOM 3206 C CA . ILE A 1 393 ? -3.592 -7.623 37.730 1.00 49.09 393 ILE A CA 1
ATOM 3207 C C . ILE A 1 393 ? -5.050 -7.682 37.276 1.00 49.09 393 ILE A C 1
ATOM 3209 O O . ILE A 1 393 ? -5.569 -8.741 36.920 1.00 49.09 393 ILE A O 1
ATOM 3213 N N . SER A 1 394 ? -5.754 -6.565 37.431 1.00 51.19 394 SER A N 1
ATOM 3214 C CA . SER A 1 394 ? -7.043 -6.361 36.788 1.00 51.19 394 SER A CA 1
ATOM 3215 C C . SER A 1 394 ? -6.794 -5.729 35.426 1.00 51.19 394 SER A C 1
ATOM 3217 O O . SER A 1 394 ? -6.299 -4.605 35.362 1.00 51.19 394 SER A O 1
ATOM 3219 N N . GLU A 1 395 ? -7.122 -6.462 34.367 1.00 62.25 395 GLU A N 1
ATOM 3220 C CA . GLU A 1 395 ? -7.033 -6.015 32.976 1.00 62.25 395 GLU A CA 1
ATOM 3221 C C . GLU A 1 395 ? -8.417 -5.487 32.567 1.00 62.25 395 GLU A C 1
ATOM 3223 O O . GLU A 1 395 ? -9.434 -6.142 32.812 1.00 62.25 395 GLU A O 1
ATOM 3228 N N . CYS A 1 396 ? -8.467 -4.283 31.994 1.00 63.31 396 CYS A N 1
ATOM 3229 C CA . CYS A 1 396 ? -9.699 -3.686 31.481 1.00 63.31 396 CYS A CA 1
ATOM 3230 C C . CYS A 1 396 ? -9.736 -3.825 29.957 1.00 63.31 396 CYS A C 1
ATOM 3232 O O . CYS A 1 396 ? -8.735 -3.572 29.284 1.00 63.31 396 CYS A O 1
ATOM 3234 N N . TYR A 1 397 ? -10.896 -4.188 29.423 1.00 69.50 397 TYR A N 1
ATOM 3235 C CA . TYR A 1 397 ? -11.126 -4.372 27.997 1.00 69.50 397 TYR A CA 1
ATOM 3236 C C . TYR A 1 397 ? -12.326 -3.548 27.552 1.00 69.50 397 TYR A C 1
ATOM 3238 O O . TYR A 1 397 ? -13.350 -3.526 28.236 1.00 69.50 397 TYR A O 1
ATOM 3246 N N . PHE A 1 398 ? -12.219 -2.908 26.392 1.00 64.19 398 PHE A N 1
ATOM 3247 C CA . PHE A 1 398 ? -13.394 -2.435 25.671 1.00 64.19 398 PHE A CA 1
ATOM 3248 C C . PHE A 1 398 ? -14.001 -3.615 24.930 1.00 64.19 398 PHE A C 1
ATOM 3250 O O . PHE A 1 398 ? -13.344 -4.189 24.063 1.00 64.19 398 PHE A O 1
ATOM 3257 N N . ALA A 1 399 ? -15.227 -3.984 25.286 1.00 61.69 399 ALA A N 1
ATOM 3258 C CA . ALA A 1 399 ? -16.002 -4.986 24.576 1.00 61.69 399 ALA A CA 1
ATOM 3259 C C . ALA A 1 399 ? -17.088 -4.296 23.745 1.00 61.69 399 ALA A C 1
ATOM 3261 O O . ALA A 1 399 ? -17.930 -3.562 24.277 1.00 61.69 399 ALA A O 1
ATOM 3262 N N . VAL A 1 400 ? -17.056 -4.580 22.446 1.00 61.91 400 VAL A N 1
ATOM 3263 C CA . VAL A 1 400 ? -18.104 -4.278 21.465 1.00 61.91 400 VAL A CA 1
ATOM 3264 C C . VAL A 1 400 ? -18.722 -5.597 20.980 1.00 61.91 400 VAL A C 1
ATOM 3266 O O . VAL A 1 400 ? -18.328 -6.687 21.422 1.00 61.91 400 VAL A O 1
ATOM 3269 N N . LYS A 1 401 ? -19.733 -5.551 20.109 1.00 62.59 401 LYS A N 1
ATOM 3270 C CA . LYS A 1 401 ? -20.378 -6.767 19.593 1.00 62.59 401 LYS A CA 1
ATOM 3271 C C . LYS A 1 401 ? -19.374 -7.574 18.753 1.00 62.59 401 LYS A C 1
ATOM 3273 O O . LYS A 1 401 ? -19.008 -7.173 17.658 1.00 62.59 401 LYS A O 1
ATOM 3278 N N . GLY A 1 402 ? -18.898 -8.701 19.288 1.00 60.75 402 GLY A N 1
ATOM 3279 C CA . GLY A 1 402 ? -17.966 -9.599 18.594 1.00 60.75 402 GLY A CA 1
ATOM 3280 C C . GLY A 1 402 ? -16.470 -9.259 18.687 1.00 60.75 402 GLY A C 1
ATOM 3281 O O . GLY A 1 402 ? -15.673 -10.028 18.158 1.00 60.75 402 GLY A O 1
ATOM 3282 N N . ALA A 1 403 ? -16.047 -8.196 19.384 1.00 66.38 403 ALA A N 1
ATOM 3283 C CA . ALA A 1 403 ? -14.622 -7.895 19.585 1.00 66.38 403 ALA A CA 1
ATOM 3284 C C . ALA A 1 403 ? -14.321 -7.311 20.977 1.00 66.38 403 ALA A C 1
ATOM 3286 O O . ALA A 1 403 ? -15.141 -6.602 21.559 1.00 66.38 403 ALA A O 1
ATOM 3287 N N . ALA A 1 404 ? -13.136 -7.614 21.513 1.00 66.69 404 ALA A N 1
ATOM 3288 C CA . ALA A 1 404 ? -12.633 -7.089 22.779 1.00 66.69 404 ALA A CA 1
ATOM 3289 C C . ALA A 1 404 ? -11.170 -6.636 22.644 1.00 66.69 404 ALA A C 1
ATOM 3291 O O . ALA A 1 404 ? -10.333 -7.400 22.162 1.00 66.69 404 ALA A O 1
ATOM 3292 N N . VAL A 1 405 ? -10.853 -5.412 23.080 1.00 67.56 405 VAL A N 1
ATOM 3293 C CA . VAL A 1 405 ? -9.522 -4.784 22.935 1.00 67.56 405 VAL A CA 1
ATOM 3294 C C . VAL A 1 405 ? -9.017 -4.262 24.283 1.00 67.56 405 VAL A C 1
ATOM 3296 O O . VAL A 1 405 ? -9.794 -3.722 25.070 1.00 67.56 405 VAL A O 1
ATOM 3299 N N . ILE A 1 406 ? -7.722 -4.439 24.574 1.00 64.44 406 ILE A N 1
ATOM 3300 C CA . ILE A 1 406 ? -7.112 -4.048 25.856 1.00 64.44 406 ILE A CA 1
ATOM 3301 C C . ILE A 1 406 ? -6.996 -2.524 26.032 1.00 64.44 406 ILE A C 1
ATOM 3303 O O . ILE A 1 406 ? -6.624 -1.801 25.109 1.00 64.44 406 ILE A O 1
ATOM 3307 N N . LEU A 1 407 ? -7.241 -2.044 27.255 1.00 47.00 407 LEU A N 1
ATOM 3308 C CA . LEU A 1 407 ? -6.950 -0.677 27.690 1.00 47.00 407 LEU A CA 1
ATOM 3309 C C . LEU A 1 407 ? -5.520 -0.565 28.263 1.00 47.00 407 LEU A C 1
ATOM 3311 O O . LEU A 1 407 ? -5.159 -1.344 29.155 1.00 47.00 407 LEU A O 1
ATOM 3315 N N . PRO A 1 408 ? -4.693 0.408 27.829 1.00 36.12 408 PRO A N 1
ATOM 3316 C CA . PRO A 1 408 ? -3.393 0.649 28.450 1.00 36.12 408 PRO A CA 1
ATOM 3317 C C . PRO A 1 408 ? -3.543 1.023 29.937 1.00 36.12 408 PRO A C 1
ATOM 3319 O O . PRO A 1 408 ? -4.399 1.820 30.322 1.00 36.12 408 PRO A O 1
ATOM 3322 N N . HIS A 1 409 ? -2.706 0.415 30.789 1.00 37.25 409 HIS A N 1
ATOM 3323 C CA . HIS A 1 409 ? -2.742 0.533 32.253 1.00 37.25 409 HIS A CA 1
ATOM 3324 C C . HIS A 1 409 ? -2.336 1.937 32.743 1.00 37.25 409 HIS A C 1
ATOM 3326 O O . HIS A 1 409 ? -1.220 2.133 33.225 1.00 37.25 409 HIS A O 1
ATOM 3332 N N . SER A 1 410 ? -3.231 2.922 32.657 1.00 28.73 410 SER A N 1
ATOM 3333 C CA . SER A 1 410 ? -3.023 4.228 33.310 1.00 28.73 410 SER A CA 1
ATOM 3334 C C . SER A 1 410 ? -4.276 5.090 33.504 1.00 28.73 410 SER A C 1
ATOM 3336 O O . SER A 1 410 ? -4.143 6.259 33.858 1.00 28.73 410 SER A O 1
ATOM 3338 N N . GLN A 1 411 ? -5.492 4.552 33.366 1.00 27.41 411 GLN A N 1
ATOM 3339 C CA . GLN A 1 411 ? -6.710 5.324 33.638 1.00 27.41 411 GLN A CA 1
ATOM 3340 C C . GLN A 1 411 ? -7.676 4.536 34.528 1.00 27.41 411 GLN A C 1
ATOM 3342 O O . GLN A 1 411 ? -8.261 3.538 34.119 1.00 27.41 411 GLN A O 1
ATOM 3347 N N . SER A 1 412 ? -7.828 4.978 35.778 1.00 26.81 412 SER A N 1
ATOM 3348 C CA . SER A 1 412 ? -8.985 4.623 36.601 1.00 26.81 412 SER A CA 1
ATOM 3349 C C . SER A 1 412 ? -10.240 5.232 35.961 1.00 26.81 412 SER A C 1
ATOM 3351 O O . SER A 1 412 ? -10.240 6.448 35.747 1.00 26.81 412 SER A O 1
ATOM 3353 N N . PRO A 1 413 ? -11.295 4.457 35.656 1.00 27.83 413 PRO A N 1
ATOM 3354 C CA . PRO A 1 413 ? -12.487 5.015 35.031 1.00 27.83 413 PRO A CA 1
ATOM 3355 C C . PRO A 1 413 ? -13.296 5.873 36.027 1.00 27.83 413 PRO A C 1
ATOM 3357 O O . PRO A 1 413 ? -13.321 5.561 37.224 1.00 27.83 413 PRO A O 1
ATOM 3360 N N . PRO A 1 414 ? -13.982 6.935 35.560 1.00 30.05 414 PRO A N 1
ATOM 3361 C CA . PRO A 1 414 ? -15.007 7.611 36.341 1.00 30.05 414 PRO A CA 1
ATOM 3362 C C . PRO A 1 414 ? -16.168 6.648 36.612 1.00 30.05 414 PRO A C 1
ATOM 3364 O O . PRO A 1 414 ? -16.581 5.880 35.746 1.00 30.05 414 PRO A O 1
ATOM 3367 N N . VAL A 1 415 ? -16.707 6.705 37.826 1.00 33.56 415 VAL A N 1
ATOM 3368 C CA . VAL A 1 415 ? -17.934 6.004 38.215 1.00 33.56 415 VAL A CA 1
ATOM 3369 C C . VAL A 1 415 ? -19.096 6.572 37.388 1.00 33.56 415 VAL A C 1
ATOM 3371 O O . VAL A 1 415 ? -19.492 7.715 37.593 1.00 33.56 415 VAL A O 1
ATOM 3374 N N . GLY A 1 416 ? -19.617 5.780 36.448 1.00 27.42 416 GLY A N 1
ATOM 3375 C CA . GLY A 1 416 ? -20.752 6.105 35.577 1.00 27.42 416 GLY A CA 1
ATOM 3376 C C . GLY A 1 416 ? -21.748 4.945 35.516 1.00 27.42 416 GLY A C 1
ATOM 3377 O O . GLY A 1 416 ? -21.366 3.783 35.629 1.00 27.42 416 GLY A O 1
ATOM 3378 N N . THR A 1 417 ? -23.030 5.280 35.437 1.00 28.95 417 THR A N 1
ATOM 3379 C CA . THR A 1 417 ? -24.213 4.460 35.736 1.00 28.95 417 THR A CA 1
ATOM 3380 C C . THR A 1 417 ? -24.371 3.187 34.895 1.00 28.95 417 THR A C 1
ATOM 3382 O O . THR A 1 417 ? -24.134 3.164 33.692 1.00 28.95 417 THR A O 1
ATOM 3385 N N . ARG A 1 418 ? -24.810 2.112 35.567 1.00 33.34 418 ARG A N 1
ATOM 3386 C CA . ARG A 1 418 ? -25.202 0.826 34.976 1.00 33.34 418 ARG A CA 1
ATOM 3387 C C . ARG A 1 418 ? -26.519 0.992 34.217 1.00 33.34 418 ARG A C 1
ATOM 3389 O O . ARG A 1 418 ? -27.565 0.829 34.835 1.00 33.34 418 ARG A O 1
ATOM 3396 N N . ASP A 1 419 ? -26.457 1.236 32.915 1.00 26.12 419 ASP A N 1
ATOM 3397 C CA . ASP A 1 419 ? -27.607 1.023 32.039 1.00 26.12 419 ASP A CA 1
ATOM 3398 C C . ASP A 1 419 ? -27.382 -0.205 31.155 1.00 26.12 419 ASP A C 1
ATOM 3400 O O . ASP A 1 419 ? -26.382 -0.367 30.457 1.00 26.12 419 ASP A O 1
ATOM 3404 N N . SER A 1 420 ? -28.319 -1.134 31.299 1.00 33.50 420 SER A N 1
ATOM 3405 C CA . SER A 1 420 ? -28.370 -2.459 30.703 1.00 33.50 420 SER A CA 1
ATOM 3406 C C . SER A 1 420 ? -28.697 -2.397 29.210 1.00 33.50 420 SER A C 1
ATOM 3408 O O . SER A 1 420 ? -29.858 -2.227 28.844 1.00 33.50 420 SER A O 1
ATOM 3410 N N . PHE A 1 421 ? -27.694 -2.632 28.366 1.00 27.83 421 PHE A N 1
ATOM 3411 C CA . PHE A 1 421 ? -27.864 -3.102 26.990 1.00 27.83 421 PHE A CA 1
ATOM 3412 C C . PHE A 1 421 ? -27.222 -4.492 26.870 1.00 27.83 421 PHE A C 1
ATOM 3414 O O . PHE A 1 421 ? -26.212 -4.763 27.518 1.00 27.83 421 PHE A O 1
ATOM 3421 N N . SER A 1 422 ? -27.878 -5.395 26.133 1.00 33.53 422 SER A N 1
ATOM 3422 C CA . SER A 1 422 ? -27.591 -6.837 26.026 1.00 33.53 422 SER A CA 1
ATOM 3423 C C . SER A 1 422 ? -26.097 -7.178 26.066 1.00 33.53 422 SER A C 1
ATOM 3425 O O . SER A 1 422 ? -25.342 -6.741 25.198 1.00 33.53 422 SER A O 1
ATOM 3427 N N . ALA A 1 423 ? -25.690 -7.970 27.062 1.00 37.72 423 ALA A N 1
ATOM 3428 C CA . ALA A 1 423 ? -24.323 -8.455 27.220 1.00 37.72 423 ALA A CA 1
ATOM 3429 C C . ALA A 1 423 ? -23.847 -9.141 25.927 1.00 37.72 423 ALA A C 1
ATOM 3431 O O . ALA A 1 423 ? -24.448 -10.111 25.474 1.00 37.72 423 ALA A O 1
ATOM 3432 N N . SER A 1 424 ? -22.790 -8.608 25.311 1.00 58.84 424 SER A N 1
ATOM 3433 C CA . SER A 1 424 ? -22.130 -9.225 24.153 1.00 58.84 424 SER A CA 1
ATOM 3434 C C . SER A 1 424 ? -21.581 -10.595 24.585 1.00 58.84 424 SER A C 1
ATOM 3436 O O . SER A 1 424 ? -20.888 -10.657 25.596 1.00 58.84 424 SER A O 1
ATOM 3438 N N . GLU A 1 425 ? -21.861 -11.683 23.854 1.00 73.06 425 GLU A N 1
ATOM 3439 C CA . GLU A 1 425 ? -21.427 -13.071 24.160 1.00 73.06 425 GLU A CA 1
ATOM 3440 C C . GLU A 1 425 ? -19.923 -13.173 24.491 1.00 73.06 425 GLU A C 1
ATOM 3442 O O . GLU A 1 425 ? -19.484 -13.970 25.321 1.00 73.06 425 GLU A O 1
ATOM 3447 N N . ILE A 1 426 ? -19.111 -12.290 23.901 1.00 78.69 426 ILE A N 1
ATOM 3448 C CA . ILE A 1 426 ? -17.674 -12.196 24.171 1.00 78.69 426 ILE A CA 1
ATOM 3449 C C . ILE A 1 426 ? -17.350 -11.836 25.631 1.00 78.69 426 ILE A C 1
ATOM 3451 O O . ILE A 1 426 ? -16.308 -12.247 26.134 1.00 78.69 426 ILE A O 1
ATOM 3455 N N . GLN A 1 427 ? -18.225 -11.109 26.336 1.00 76.81 427 GLN A N 1
ATOM 3456 C CA . GLN A 1 427 ? -18.035 -10.737 27.742 1.00 76.81 427 GLN A CA 1
ATOM 3457 C C . GLN A 1 427 ? -18.025 -11.969 28.656 1.00 76.81 427 GLN A C 1
ATOM 3459 O O . GLN A 1 427 ? -17.274 -11.999 29.631 1.00 76.81 427 GLN A O 1
ATOM 3464 N N . GLU A 1 428 ? -18.818 -12.994 28.328 1.00 80.62 428 GLU A N 1
ATOM 3465 C CA . GLU A 1 428 ? -18.860 -14.254 29.077 1.00 80.62 428 GLU A CA 1
ATOM 3466 C C . GLU A 1 428 ? -17.656 -15.150 28.754 1.00 80.62 428 GLU A C 1
ATOM 3468 O O . GLU A 1 428 ? -17.125 -15.833 29.635 1.00 80.62 428 GLU A O 1
ATOM 3473 N N . HIS A 1 429 ? -17.172 -15.120 27.509 1.00 86.06 429 HIS A N 1
ATOM 3474 C CA . HIS A 1 429 ? -16.065 -15.971 27.060 1.00 86.06 429 HIS A CA 1
ATOM 3475 C C . HIS A 1 429 ? -14.680 -15.394 27.379 1.00 86.06 429 HIS A C 1
ATOM 3477 O O . HIS A 1 429 ? -13.731 -16.154 27.587 1.00 86.06 429 HIS A O 1
ATOM 3483 N N . LEU A 1 430 ? -14.542 -14.069 27.479 1.00 85.44 430 LEU A N 1
ATOM 3484 C CA . LEU A 1 430 ? -13.262 -13.394 27.715 1.00 85.44 430 LEU A CA 1
ATOM 3485 C C . LEU A 1 430 ? -12.548 -13.861 29.005 1.00 85.44 430 LEU A C 1
ATOM 3487 O O . LEU A 1 430 ? -11.352 -14.163 28.944 1.00 85.44 430 LEU A O 1
ATOM 3491 N N . PRO A 1 431 ? -13.227 -14.031 30.161 1.00 84.62 431 PRO A N 1
ATOM 3492 C CA . PRO A 1 431 ? -12.601 -14.612 31.348 1.00 84.62 431 PRO A CA 1
ATOM 3493 C C . PRO A 1 431 ? -12.103 -16.049 31.138 1.00 84.62 431 PRO A C 1
ATOM 3495 O O . PRO A 1 431 ? -11.122 -16.451 31.765 1.00 84.62 431 PRO A O 1
ATOM 3498 N N . LEU A 1 432 ? -12.760 -16.840 30.280 1.00 87.12 432 LEU A N 1
ATOM 3499 C CA . LEU A 1 432 ? -12.330 -18.203 29.950 1.00 87.12 432 LEU A CA 1
ATOM 3500 C C . LEU A 1 432 ? -11.093 -18.188 29.039 1.00 87.12 432 LEU A C 1
ATOM 3502 O O . LEU A 1 432 ? -10.163 -18.954 29.285 1.00 87.12 432 LEU A O 1
ATOM 3506 N N . MET A 1 433 ? -11.036 -17.276 28.061 1.00 89.00 433 MET A N 1
ATOM 3507 C CA . MET A 1 433 ? -9.854 -17.062 27.209 1.00 89.00 433 MET A CA 1
ATOM 3508 C C . MET A 1 433 ? -8.625 -16.711 28.045 1.00 89.00 433 MET A C 1
ATOM 3510 O O . MET A 1 433 ? -7.572 -17.328 27.900 1.00 89.00 433 MET A O 1
ATOM 3514 N N . ILE A 1 434 ? -8.766 -15.756 28.969 1.00 85.69 434 ILE A N 1
ATOM 3515 C CA . ILE A 1 434 ? -7.660 -15.285 29.815 1.00 85.69 434 ILE A CA 1
ATOM 3516 C C . ILE A 1 434 ? -7.139 -16.403 30.727 1.00 85.69 434 ILE A C 1
ATOM 3518 O O . ILE A 1 434 ? -5.935 -16.485 30.960 1.00 85.69 434 ILE A O 1
ATOM 3522 N N . LYS A 1 435 ? -8.003 -17.317 31.194 1.00 86.00 435 LYS A N 1
ATOM 3523 C CA . LYS A 1 435 ? -7.582 -18.495 31.978 1.00 86.00 435 LYS A CA 1
ATOM 3524 C C . LYS A 1 435 ? -6.686 -19.463 31.195 1.00 86.00 435 LYS A C 1
ATOM 3526 O O . LYS A 1 435 ? -5.918 -20.187 31.825 1.00 86.00 435 LYS A O 1
ATOM 3531 N N . LEU A 1 436 ? -6.779 -19.498 29.863 1.00 86.62 436 LEU A N 1
ATOM 3532 C CA . LEU A 1 436 ? -5.904 -20.321 29.021 1.00 86.62 436 LEU A CA 1
ATOM 3533 C C . LEU A 1 436 ? -4.527 -19.683 28.779 1.00 86.62 436 LEU A C 1
ATOM 3535 O O . LEU A 1 436 ? -3.589 -20.392 28.404 1.00 86.62 436 LEU A O 1
ATOM 3539 N N . LEU A 1 437 ? -4.387 -18.372 28.993 1.00 87.75 437 LEU A N 1
ATOM 3540 C CA . LEU A 1 437 ? -3.135 -17.645 28.787 1.00 87.75 437 LEU A CA 1
ATOM 3541 C C . LEU A 1 437 ? -2.196 -17.767 29.995 1.00 87.75 437 LEU A C 1
ATOM 3543 O O . LEU A 1 437 ? -2.614 -17.916 31.145 1.00 87.75 437 LEU A O 1
ATOM 3547 N N . ARG A 1 438 ? -0.886 -17.678 29.746 1.00 84.06 438 ARG A N 1
ATOM 3548 C CA . ARG A 1 438 ? 0.119 -17.630 30.819 1.00 84.06 438 ARG A CA 1
ATOM 3549 C C . ARG A 1 438 ? 0.004 -16.323 31.600 1.00 84.06 438 ARG A C 1
ATOM 3551 O O . ARG A 1 438 ? -0.315 -15.275 31.047 1.00 84.06 438 ARG A O 1
ATOM 3558 N N . GLN A 1 439 ? 0.387 -16.362 32.877 1.00 73.31 439 GLN A N 1
ATOM 3559 C CA . GLN A 1 439 ? 0.311 -15.199 33.773 1.00 73.31 439 GLN A CA 1
ATOM 3560 C C . GLN A 1 439 ? 1.064 -13.961 33.255 1.00 73.31 439 GLN A C 1
ATOM 3562 O O . GLN A 1 439 ? 0.623 -12.850 33.529 1.00 73.31 439 GLN A O 1
ATOM 3567 N N . ASN A 1 440 ? 2.137 -14.153 32.480 1.00 77.31 440 ASN A N 1
ATOM 3568 C CA . ASN A 1 440 ? 2.981 -13.077 31.948 1.00 77.31 440 ASN A CA 1
ATOM 3569 C C . ASN A 1 440 ? 2.589 -12.610 30.534 1.00 77.31 440 ASN A C 1
ATOM 3571 O O . ASN A 1 440 ? 3.220 -11.693 30.014 1.00 77.31 440 ASN A O 1
ATOM 3575 N N . ASP A 1 441 ? 1.604 -13.246 29.897 1.00 84.56 441 ASP A N 1
ATOM 3576 C CA . ASP A 1 441 ? 1.178 -12.897 28.542 1.00 84.56 441 ASP A CA 1
ATOM 3577 C C . ASP A 1 441 ? -0.052 -11.979 28.585 1.00 84.56 441 ASP A C 1
ATOM 3579 O O . ASP A 1 441 ? -0.961 -12.169 29.408 1.00 84.56 441 ASP A O 1
ATOM 3583 N N . SER A 1 442 ? -0.078 -10.991 27.687 1.00 82.44 442 SER A N 1
ATOM 3584 C CA . SER A 1 442 ? -1.158 -10.010 27.572 1.00 82.44 442 SER A CA 1
ATOM 3585 C C . SER A 1 442 ? -2.020 -10.287 26.342 1.00 82.44 442 SER A C 1
ATOM 3587 O O . SER A 1 442 ? -1.514 -10.407 25.224 1.00 82.44 442 SER A O 1
ATOM 3589 N N . LEU A 1 443 ? -3.336 -10.370 26.542 1.00 86.62 443 LEU A N 1
ATOM 3590 C CA . LEU A 1 443 ? -4.318 -10.405 25.458 1.00 86.62 443 LEU A CA 1
ATOM 3591 C C . LEU A 1 443 ? -4.488 -8.983 24.920 1.00 86.62 443 LEU A C 1
ATOM 3593 O O . LEU A 1 443 ? -4.945 -8.119 25.660 1.00 86.62 443 LEU A O 1
ATOM 3597 N N . ASN A 1 444 ? -4.138 -8.737 23.658 1.00 82.62 444 ASN A N 1
ATOM 3598 C CA . ASN A 1 444 ? -4.293 -7.415 23.040 1.00 82.62 444 ASN A CA 1
ATOM 3599 C C . ASN A 1 444 ? -5.674 -7.242 22.413 1.00 82.62 444 ASN A C 1
ATOM 3601 O O . ASN A 1 444 ? -6.281 -6.178 22.515 1.00 82.62 444 ASN A O 1
ATOM 3605 N N . MET A 1 445 ? -6.141 -8.293 21.739 1.00 85.62 445 MET A N 1
ATOM 3606 C CA . MET A 1 445 ? -7.369 -8.287 20.957 1.00 85.62 445 MET A CA 1
ATOM 3607 C C . MET A 1 445 ? -7.968 -9.696 20.934 1.00 85.62 445 MET A C 1
ATOM 3609 O O . MET A 1 445 ? -7.237 -10.671 20.764 1.00 85.62 445 MET A O 1
ATOM 3613 N N . ALA A 1 446 ? -9.284 -9.804 21.084 1.00 88.56 446 ALA A N 1
ATOM 3614 C CA . ALA A 1 446 ? -10.055 -11.019 20.847 1.00 88.56 446 ALA A CA 1
ATOM 3615 C C . ALA A 1 446 ? -11.203 -10.694 19.893 1.00 88.56 446 ALA A C 1
ATOM 3617 O O . ALA A 1 446 ? -11.945 -9.744 20.126 1.00 88.56 446 ALA A O 1
ATOM 3618 N N . VAL A 1 447 ? -11.332 -11.460 18.815 1.00 88.44 447 VAL A N 1
ATOM 3619 C CA . VAL A 1 447 ? -12.259 -11.178 17.716 1.00 88.44 447 VAL A CA 1
ATOM 3620 C C . VAL A 1 447 ? -13.037 -12.428 17.354 1.00 88.44 447 VAL A C 1
ATOM 3622 O O . VAL A 1 447 ? -12.440 -13.476 17.130 1.00 88.44 447 VAL A O 1
ATOM 3625 N N . CYS A 1 448 ? -14.358 -12.307 17.279 1.00 90.44 448 CYS A N 1
ATOM 3626 C CA . CYS A 1 448 ? -15.255 -13.355 16.820 1.00 90.44 448 CYS A CA 1
ATOM 3627 C C . CYS A 1 448 ? -15.119 -13.552 15.306 1.00 90.44 448 CYS A C 1
ATOM 3629 O O . CYS A 1 448 ? -15.065 -12.588 14.536 1.00 90.44 448 CYS A O 1
ATOM 3631 N N . LEU A 1 449 ? -15.069 -14.812 14.887 1.00 90.06 449 LEU A N 1
ATOM 3632 C CA . LEU A 1 449 ? -15.014 -15.216 13.492 1.00 90.06 449 LEU A CA 1
ATOM 3633 C C . LEU A 1 449 ? -16.296 -15.946 13.091 1.00 90.06 449 LEU A C 1
ATOM 3635 O O . LEU A 1 449 ? -16.927 -16.630 13.896 1.00 90.06 449 LEU A O 1
ATOM 3639 N N . GLN A 1 450 ? -16.640 -15.836 11.815 1.00 87.19 450 GLN A N 1
ATOM 3640 C CA . GLN A 1 450 ? -17.738 -16.559 11.195 1.00 87.19 450 GLN A CA 1
ATOM 3641 C C . GLN A 1 450 ? -17.490 -18.071 11.273 1.00 87.19 450 GLN A C 1
ATOM 3643 O O . GLN A 1 450 ? -16.369 -18.556 11.087 1.00 87.19 450 GLN A O 1
ATOM 3648 N N . THR A 1 451 ? -18.551 -18.829 11.538 1.00 84.00 451 THR A N 1
ATOM 3649 C CA . THR A 1 451 ? -18.510 -20.289 11.569 1.00 84.00 451 THR A CA 1
ATOM 3650 C C . THR A 1 451 ? -19.827 -20.875 11.082 1.00 84.00 451 THR A C 1
ATOM 3652 O O . THR A 1 451 ? -20.899 -20.346 11.359 1.00 84.00 451 THR A O 1
ATOM 3655 N N . ASN A 1 452 ? -19.730 -21.990 10.358 1.00 79.19 452 ASN A N 1
ATOM 3656 C CA . ASN A 1 452 ? -20.882 -22.713 9.816 1.00 79.19 452 ASN A CA 1
ATOM 3657 C C . ASN A 1 452 ? -21.356 -23.838 10.755 1.00 79.19 452 ASN A C 1
ATOM 3659 O O . ASN A 1 452 ? -22.243 -24.610 10.395 1.00 79.19 452 ASN A O 1
ATOM 3663 N N . VAL A 1 453 ? -20.738 -23.978 11.934 1.00 78.00 453 VAL A N 1
ATOM 3664 C CA . VAL A 1 453 ? -21.094 -25.003 12.922 1.00 78.00 453 VAL A CA 1
ATOM 3665 C C . VAL A 1 453 ? -22.029 -24.395 13.968 1.00 78.00 453 VAL A C 1
ATOM 3667 O O . VAL A 1 453 ? -21.674 -23.383 14.569 1.00 78.00 453 VAL A O 1
ATOM 3670 N N . PRO A 1 454 ? -23.211 -24.989 14.210 1.00 73.94 454 PRO A N 1
ATOM 3671 C CA . PRO A 1 454 ? -24.131 -24.500 15.231 1.00 73.94 454 PRO A CA 1
ATOM 3672 C C . PRO A 1 454 ? -23.526 -24.664 16.630 1.00 73.94 454 PRO A C 1
ATOM 3674 O O . PRO A 1 454 ? -22.797 -25.623 16.876 1.00 73.94 454 PRO A O 1
ATOM 3677 N N . GLU A 1 455 ? -23.837 -23.736 17.542 1.00 79.31 455 GLU A N 1
ATOM 3678 C CA . GLU A 1 455 ? -23.368 -23.729 18.947 1.00 79.31 455 GLU A CA 1
ATOM 3679 C C . GLU A 1 455 ? -21.838 -23.680 19.129 1.00 79.31 455 GLU A C 1
ATOM 3681 O O . GLU A 1 455 ? -21.319 -23.803 20.239 1.00 79.31 455 GLU A O 1
ATOM 3686 N N . HIS A 1 456 ? -21.108 -23.468 18.039 1.00 85.38 456 HIS A N 1
ATOM 3687 C CA . HIS A 1 456 ? -19.675 -23.258 18.025 1.00 85.38 456 HIS A CA 1
ATOM 3688 C C . HIS A 1 456 ? -19.402 -21.777 17.791 1.00 85.38 456 HIS A C 1
ATOM 3690 O O . HIS A 1 456 ? -20.012 -21.165 16.918 1.00 85.38 456 HIS A O 1
ATOM 3696 N N . ILE A 1 457 ? -18.477 -21.201 18.554 1.00 86.81 457 ILE A N 1
ATOM 3697 C CA . ILE A 1 457 ? -18.018 -19.827 18.349 1.00 86.81 457 ILE A CA 1
ATOM 3698 C C . ILE A 1 457 ? -16.504 -19.840 18.254 1.00 86.81 457 ILE A C 1
ATOM 3700 O O . ILE A 1 457 ? -15.813 -20.439 19.079 1.00 86.81 457 ILE A O 1
ATOM 3704 N N . ARG A 1 458 ? -15.983 -19.147 17.247 1.00 90.44 458 ARG A N 1
ATOM 3705 C CA . ARG A 1 458 ? -14.557 -19.087 16.974 1.00 90.44 458 ARG A CA 1
ATOM 3706 C C . ARG A 1 458 ? -14.000 -17.715 17.301 1.00 90.44 458 ARG A C 1
ATOM 3708 O O . ARG A 1 458 ? -14.563 -16.706 16.892 1.00 90.44 458 ARG A O 1
ATOM 3715 N N . TYR A 1 459 ? -12.845 -17.690 17.952 1.00 92.38 459 TYR A N 1
ATOM 3716 C CA . TYR A 1 459 ? -12.145 -16.464 18.294 1.00 92.38 459 TYR A CA 1
ATOM 3717 C C . TYR A 1 459 ? -10.717 -16.447 17.757 1.00 92.38 459 TYR A C 1
ATOM 3719 O O . TYR A 1 459 ? -9.937 -17.365 18.003 1.00 92.38 459 TYR A O 1
ATOM 3727 N N . LEU A 1 460 ? -10.351 -15.365 17.074 1.00 93.06 460 LEU A N 1
ATOM 3728 C CA . LEU A 1 460 ? -8.959 -14.978 16.884 1.00 93.06 460 LEU A CA 1
ATOM 3729 C C . LEU A 1 460 ? -8.515 -14.172 18.103 1.00 93.06 460 LEU A C 1
ATOM 3731 O O . LEU A 1 460 ? -9.024 -13.079 18.348 1.00 93.06 460 LEU A O 1
ATOM 3735 N N . VAL A 1 461 ? -7.551 -14.696 18.853 1.00 92.19 461 VAL A N 1
ATOM 3736 C CA . VAL A 1 461 ? -6.972 -14.036 20.024 1.00 92.19 461 VAL A CA 1
ATOM 3737 C C . VAL A 1 461 ? -5.527 -13.660 19.724 1.00 92.19 461 VAL A C 1
ATOM 3739 O O . VAL A 1 461 ?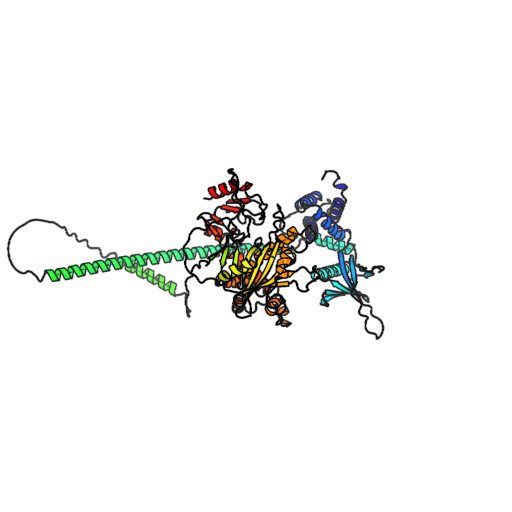 -4.687 -14.518 19.450 1.00 92.19 461 VAL A O 1
ATOM 3742 N N . ILE A 1 462 ? -5.231 -12.364 19.781 1.00 91.25 462 ILE A N 1
ATOM 3743 C CA . ILE A 1 462 ? -3.899 -11.815 19.544 1.00 91.25 462 ILE A CA 1
ATOM 3744 C C . ILE A 1 462 ? -3.226 -11.547 20.886 1.00 91.25 462 ILE A C 1
ATOM 3746 O O . ILE A 1 462 ? -3.710 -10.751 21.694 1.00 91.25 462 ILE A O 1
ATOM 3750 N N . VAL A 1 463 ? -2.100 -12.216 21.120 1.00 89.81 463 VAL A N 1
ATOM 3751 C CA . VAL A 1 463 ? -1.398 -12.227 22.407 1.00 89.81 463 VAL A CA 1
ATOM 3752 C C . VAL A 1 463 ? 0.022 -11.710 22.233 1.00 89.81 463 VAL A C 1
ATOM 3754 O O . VAL A 1 463 ? 0.744 -12.177 21.353 1.00 89.81 463 VAL A O 1
ATOM 3757 N N . THR A 1 464 ? 0.455 -10.800 23.105 1.00 86.81 464 THR A N 1
ATOM 3758 C CA . THR A 1 464 ? 1.876 -10.459 23.241 1.00 86.81 464 THR A CA 1
ATOM 3759 C C . THR A 1 464 ? 2.485 -11.279 24.366 1.00 86.81 464 THR A C 1
ATOM 3761 O O . THR A 1 464 ? 2.003 -11.274 25.500 1.00 86.81 464 THR A O 1
ATOM 3764 N N . THR A 1 465 ? 3.564 -11.994 24.060 1.00 83.19 465 THR A N 1
ATOM 3765 C CA . THR A 1 465 ? 4.307 -12.752 25.066 1.00 83.19 465 THR A CA 1
ATOM 3766 C C . THR A 1 465 ? 5.451 -11.928 25.613 1.00 83.19 465 THR A C 1
ATOM 3768 O O . THR A 1 465 ? 6.367 -11.592 24.857 1.00 83.19 465 THR A O 1
ATOM 3771 N N . ASN A 1 466 ? 5.455 -11.696 26.923 1.00 69.94 466 ASN A N 1
ATOM 3772 C CA . ASN A 1 466 ? 6.563 -11.039 27.604 1.00 69.94 466 ASN A CA 1
ATOM 3773 C C . ASN A 1 466 ? 7.476 -12.113 28.200 1.00 69.94 466 ASN A C 1
ATOM 3775 O O . ASN A 1 466 ? 7.179 -12.727 29.228 1.00 69.94 466 ASN A O 1
ATOM 3779 N N . GLN A 1 467 ? 8.606 -12.378 27.542 1.00 59.97 467 GLN A N 1
ATOM 3780 C CA . GLN A 1 467 ? 9.679 -13.145 28.166 1.00 59.97 467 GLN A CA 1
ATOM 3781 C C . GLN A 1 467 ? 10.460 -12.199 29.073 1.00 59.97 467 GLN A C 1
ATOM 3783 O O . GLN A 1 467 ? 11.384 -11.524 28.635 1.00 59.97 467 GLN A O 1
ATOM 3788 N N . ALA A 1 468 ? 10.064 -12.129 30.343 1.00 46.06 468 ALA A N 1
ATOM 3789 C CA . ALA A 1 468 ? 10.814 -11.418 31.369 1.00 46.06 468 ALA A CA 1
ATOM 3790 C C . ALA A 1 468 ? 12.137 -12.154 31.659 1.00 46.06 468 ALA A C 1
ATOM 3792 O O . ALA A 1 468 ? 12.281 -12.834 32.671 1.00 46.06 468 ALA A O 1
ATOM 3793 N N . THR A 1 469 ? 13.109 -12.049 30.756 1.00 42.62 469 THR A N 1
ATOM 3794 C CA . THR A 1 469 ? 14.519 -12.170 31.126 1.00 42.62 469 THR A CA 1
ATOM 3795 C C . THR A 1 469 ? 14.967 -10.800 31.612 1.00 42.62 469 THR A C 1
ATOM 3797 O O . THR A 1 469 ? 14.846 -9.815 30.885 1.00 42.62 469 THR A O 1
ATOM 3800 N N . GLU A 1 470 ? 15.405 -10.751 32.867 1.00 41.78 470 GLU A N 1
ATOM 3801 C CA . GLU A 1 470 ? 15.823 -9.568 33.622 1.00 41.78 470 GLU A CA 1
ATOM 3802 C C . GLU A 1 470 ? 16.423 -8.448 32.744 1.00 41.78 470 GLU A C 1
ATOM 3804 O O . GLU A 1 470 ? 17.534 -8.555 32.230 1.00 41.78 470 GLU A O 1
ATOM 3809 N N . GLY A 1 471 ? 15.677 -7.345 32.594 1.00 42.44 471 GLY A N 1
ATOM 3810 C CA . GLY A 1 471 ? 16.220 -6.052 32.166 1.00 42.44 471 GLY A CA 1
ATOM 3811 C C . GLY A 1 471 ? 16.167 -5.686 30.678 1.00 42.44 471 GLY A C 1
ATOM 3812 O O . GLY A 1 471 ? 16.741 -4.656 30.329 1.00 42.44 471 GLY A O 1
ATOM 3813 N N . ASN A 1 472 ? 15.498 -6.441 29.796 1.00 41.50 472 ASN A N 1
ATOM 3814 C CA . ASN A 1 472 ? 15.385 -6.040 28.384 1.00 41.50 472 ASN A CA 1
ATOM 3815 C C . ASN A 1 472 ? 13.984 -6.311 27.805 1.00 41.50 472 ASN A C 1
ATOM 3817 O O . ASN A 1 472 ? 13.667 -7.429 27.415 1.00 41.50 472 ASN A O 1
ATOM 3821 N N . ASP A 1 473 ? 13.175 -5.260 27.672 1.00 45.44 473 ASP A N 1
ATOM 3822 C CA . ASP A 1 473 ? 11.807 -5.264 27.111 1.00 45.44 473 ASP A CA 1
ATOM 3823 C C . ASP A 1 473 ? 11.768 -5.491 25.575 1.00 45.44 473 ASP A C 1
ATOM 3825 O O . ASP A 1 473 ? 10.810 -5.165 24.886 1.00 45.44 473 ASP A O 1
ATOM 3829 N N . LYS A 1 474 ? 12.864 -6.006 24.996 1.00 52.38 474 LYS A N 1
ATOM 3830 C CA . LYS A 1 474 ? 13.144 -6.025 23.545 1.00 52.38 474 LYS A CA 1
ATOM 3831 C C . LYS A 1 474 ? 12.856 -7.361 22.855 1.00 52.38 474 LYS A C 1
ATOM 3833 O O . LYS A 1 474 ? 13.256 -7.545 21.707 1.00 52.38 474 LYS A O 1
ATOM 3838 N N . ASP A 1 475 ? 12.223 -8.307 23.544 1.00 56.34 475 ASP A N 1
ATOM 3839 C CA . ASP A 1 475 ? 11.896 -9.635 23.000 1.00 56.34 475 ASP A CA 1
ATOM 3840 C C . ASP A 1 475 ? 10.397 -9.983 23.121 1.00 56.34 475 ASP A C 1
ATOM 3842 O O . ASP A 1 475 ? 10.026 -11.155 23.032 1.00 56.34 475 ASP A O 1
ATOM 3846 N N . ALA A 1 476 ? 9.521 -8.980 23.269 1.00 63.56 476 ALA A N 1
ATOM 3847 C CA . ALA A 1 476 ? 8.078 -9.175 23.148 1.00 63.56 476 ALA A CA 1
ATOM 3848 C C . ALA A 1 476 ? 7.726 -9.733 21.754 1.00 63.56 476 ALA A C 1
ATOM 3850 O O . ALA A 1 476 ? 8.243 -9.274 20.734 1.00 63.56 476 ALA A O 1
ATOM 3851 N N . ARG A 1 477 ? 6.885 -10.773 21.700 1.00 78.81 477 ARG A N 1
ATOM 3852 C CA . ARG A 1 477 ? 6.486 -11.434 20.442 1.00 78.81 477 ARG A CA 1
ATOM 3853 C C . ARG A 1 477 ? 4.975 -11.561 20.354 1.00 78.81 477 ARG A C 1
ATOM 3855 O O . ARG A 1 477 ? 4.344 -11.983 21.319 1.00 78.81 477 ARG A O 1
ATOM 3862 N N . THR A 1 478 ? 4.434 -11.269 19.176 1.00 87.44 478 THR A N 1
ATOM 3863 C CA . THR A 1 478 ? 3.005 -11.398 18.878 1.00 87.44 478 THR A CA 1
ATOM 3864 C C . THR A 1 478 ? 2.681 -12.814 18.390 1.00 87.44 478 THR A C 1
ATOM 3866 O O . THR A 1 478 ? 3.290 -13.320 17.440 1.00 87.44 478 THR A O 1
ATOM 3869 N N . LEU A 1 479 ? 1.720 -13.457 19.050 1.00 89.56 479 LEU A N 1
ATOM 3870 C CA . LEU A 1 479 ? 1.158 -14.765 18.719 1.00 89.56 479 LEU A CA 1
ATOM 3871 C C . LEU A 1 479 ? -0.310 -14.609 18.323 1.00 89.56 479 LEU A C 1
ATOM 3873 O O . LEU A 1 479 ? -1.071 -13.919 19.000 1.00 89.56 479 LEU A O 1
ATOM 3877 N N . LEU A 1 480 ? -0.706 -15.303 17.261 1.00 91.81 480 LEU A N 1
ATOM 3878 C CA . LEU A 1 480 ? -2.098 -15.479 16.865 1.00 91.81 480 LEU A CA 1
ATOM 3879 C C . LEU A 1 480 ? -2.566 -16.838 17.380 1.00 91.81 480 LEU A C 1
ATOM 3881 O O . LEU A 1 480 ? -1.974 -17.866 17.046 1.00 91.81 480 LEU A O 1
ATOM 3885 N N . ILE A 1 481 ? -3.601 -16.845 18.212 1.00 92.00 481 ILE A N 1
ATOM 3886 C CA . ILE A 1 481 ? -4.181 -18.058 18.785 1.00 92.00 481 ILE A CA 1
ATOM 3887 C C . ILE A 1 481 ? -5.631 -18.142 18.325 1.00 92.00 481 ILE A C 1
ATOM 3889 O O . ILE A 1 481 ? -6.441 -17.277 18.646 1.00 92.00 481 ILE A O 1
ATOM 3893 N N . GLY A 1 482 ? -5.957 -19.190 17.578 1.00 92.50 482 GLY A N 1
ATOM 3894 C CA . GLY A 1 482 ? -7.336 -19.535 17.282 1.00 92.50 482 GLY A CA 1
ATOM 3895 C C . GLY A 1 482 ? -7.917 -20.342 18.432 1.00 92.50 482 GLY A C 1
ATOM 3896 O O . GLY A 1 482 ? -7.405 -21.420 18.745 1.00 92.50 482 GLY A O 1
ATOM 3897 N N . MET A 1 483 ? -8.948 -19.806 19.076 1.00 93.31 483 MET A N 1
ATOM 3898 C CA . MET A 1 483 ? -9.672 -20.463 20.159 1.00 93.31 483 MET A CA 1
ATOM 3899 C C . MET A 1 483 ? -11.080 -20.835 19.700 1.00 93.31 483 MET A C 1
ATOM 3901 O O . MET A 1 483 ? -11.755 -20.035 19.056 1.00 93.31 483 MET A O 1
ATOM 3905 N N . ASP A 1 484 ? -11.523 -22.031 20.061 1.00 91.81 484 ASP A N 1
ATOM 3906 C CA . ASP A 1 484 ? -12.849 -22.549 19.743 1.00 91.81 484 ASP A CA 1
ATOM 3907 C C . ASP A 1 484 ? -13.640 -22.713 21.052 1.00 91.81 484 ASP A C 1
ATOM 3909 O O . ASP A 1 484 ? -13.167 -23.351 22.002 1.00 91.81 484 ASP A O 1
ATOM 3913 N N . TYR A 1 485 ? -14.826 -22.108 21.113 1.00 89.81 485 TYR A N 1
ATOM 3914 C CA . TYR A 1 485 ? -15.805 -22.271 22.185 1.00 89.81 485 TYR A CA 1
ATOM 3915 C C . TYR A 1 485 ? -16.904 -23.228 21.721 1.00 89.81 485 TYR A C 1
ATOM 3917 O O . TYR A 1 485 ? -17.537 -23.000 20.689 1.00 89.81 485 TYR A O 1
ATOM 3925 N N . PHE A 1 486 ? -17.116 -24.303 22.476 1.00 85.00 486 PHE A N 1
ATOM 3926 C CA . PHE A 1 486 ? -18.116 -25.327 22.184 1.00 85.00 486 PHE A CA 1
ATOM 3927 C C . PHE A 1 486 ? -18.588 -25.978 23.490 1.00 85.00 486 PHE A C 1
ATOM 3929 O O . PHE A 1 486 ? -17.771 -26.256 24.372 1.00 85.00 486 PHE A O 1
ATOM 3936 N N . GLU A 1 487 ? -19.898 -26.206 23.634 1.00 82.88 487 GLU A N 1
ATOM 3937 C CA . GLU A 1 487 ? -20.508 -26.855 24.814 1.00 82.88 487 GLU A CA 1
ATOM 3938 C C . GLU A 1 487 ? -20.050 -26.267 26.172 1.00 82.88 487 GLU A C 1
ATOM 3940 O O . GLU A 1 487 ? -19.780 -26.988 27.135 1.00 82.88 487 GLU A O 1
ATOM 3945 N N . GLY A 1 488 ? -19.918 -24.940 26.270 1.00 81.62 488 GLY A N 1
ATOM 3946 C CA . GLY A 1 488 ? -19.535 -24.269 27.520 1.00 81.62 488 GLY A CA 1
ATOM 3947 C C . GLY A 1 488 ? -18.037 -24.272 27.845 1.00 81.62 488 GLY A C 1
ATOM 3948 O O . GLY A 1 488 ? -17.642 -23.710 28.868 1.00 81.62 488 GLY A O 1
ATOM 3949 N N . ASN A 1 489 ? -17.192 -24.865 26.997 1.00 85.94 489 ASN A N 1
ATOM 3950 C CA . ASN A 1 489 ? -15.742 -24.921 27.180 1.00 85.94 489 ASN A CA 1
ATOM 3951 C C . ASN A 1 489 ? -15.006 -24.181 26.062 1.00 85.94 489 ASN A C 1
ATOM 3953 O O . ASN A 1 489 ? -15.444 -24.173 24.916 1.00 85.94 489 ASN A O 1
ATOM 3957 N N . ILE A 1 490 ? -13.848 -23.602 26.394 1.00 91.69 490 ILE A N 1
ATOM 3958 C CA . ILE A 1 490 ? -12.949 -22.968 25.426 1.00 91.69 490 ILE A CA 1
ATOM 3959 C C . ILE A 1 490 ? -11.665 -23.787 25.262 1.00 91.69 490 ILE A C 1
ATOM 3961 O O . ILE A 1 490 ? -11.086 -24.269 26.239 1.00 91.69 490 ILE A O 1
ATOM 3965 N N . SER A 1 491 ? -11.229 -23.951 24.017 1.00 91.81 491 SER A N 1
ATOM 3966 C CA . SER A 1 491 ? -10.093 -24.786 23.616 1.00 91.81 491 SER A CA 1
ATOM 3967 C C . SER A 1 491 ? -9.213 -24.073 22.587 1.00 91.81 491 SER A C 1
ATOM 3969 O O . SER A 1 491 ? -9.644 -23.107 21.964 1.00 91.81 491 SER A O 1
ATOM 3971 N N . ILE A 1 492 ? -7.953 -24.499 22.444 1.00 93.00 492 ILE A N 1
ATOM 3972 C CA . ILE A 1 492 ? -7.002 -23.934 21.473 1.00 93.00 492 ILE A CA 1
ATOM 3973 C C . ILE A 1 492 ? -7.017 -24.806 20.217 1.00 93.00 492 ILE A C 1
ATOM 3975 O O . ILE A 1 492 ? -6.792 -26.017 20.305 1.00 93.00 492 ILE A O 1
ATOM 3979 N N . GLY A 1 493 ? -7.316 -24.213 19.062 1.00 88.62 493 GLY A N 1
ATOM 3980 C CA . GLY A 1 493 ? -7.426 -24.898 17.768 1.00 88.62 493 GLY A CA 1
ATOM 3981 C C . GLY A 1 493 ? -6.204 -24.701 16.872 1.00 88.62 493 GLY A C 1
ATOM 3982 O O . GLY A 1 493 ? -5.739 -25.643 16.232 1.00 88.62 493 GLY A O 1
ATOM 3983 N N . VAL A 1 494 ? -5.618 -23.499 16.871 1.00 89.81 494 VAL A N 1
ATOM 3984 C CA . VAL A 1 494 ? -4.412 -23.189 16.087 1.00 89.81 494 VAL A CA 1
ATOM 3985 C C . VAL A 1 494 ? -3.544 -22.146 16.786 1.00 89.81 494 VAL A C 1
ATOM 3987 O O . VAL A 1 494 ? -4.041 -21.282 17.503 1.00 89.81 494 VAL A O 1
ATOM 3990 N N . VAL A 1 495 ? -2.230 -22.223 16.576 1.00 89.38 495 VAL A N 1
ATOM 3991 C CA . VAL A 1 495 ? -1.253 -21.254 17.090 1.00 89.38 495 VAL A CA 1
ATOM 3992 C C . VAL A 1 495 ? -0.302 -20.875 15.961 1.00 89.38 495 VAL A C 1
ATOM 3994 O O . VAL A 1 495 ? 0.366 -21.747 15.400 1.00 89.38 495 VAL A O 1
ATOM 3997 N N . LEU A 1 496 ? -0.215 -19.582 15.650 1.00 87.69 496 LEU A N 1
ATOM 3998 C CA . LEU A 1 496 ? 0.659 -19.035 14.617 1.00 87.69 496 LEU A CA 1
ATOM 3999 C C . LEU A 1 496 ? 1.459 -17.835 15.150 1.00 87.69 496 LEU A C 1
ATOM 4001 O O . LEU A 1 496 ? 0.893 -16.782 15.441 1.00 87.69 496 LEU A O 1
ATOM 4005 N N . PRO A 1 497 ? 2.792 -17.946 15.253 1.00 87.00 497 PRO A N 1
ATOM 4006 C CA . PRO A 1 497 ? 3.663 -16.803 15.502 1.00 87.00 497 PRO A CA 1
ATOM 4007 C C . PRO A 1 497 ? 3.658 -15.814 14.345 1.00 87.00 497 PRO A C 1
ATOM 4009 O O . PRO A 1 497 ? 3.983 -16.180 13.213 1.00 87.00 497 PRO A O 1
ATOM 4012 N N . LEU A 1 498 ? 3.415 -14.534 14.642 1.00 85.69 498 LEU A N 1
ATOM 4013 C CA . LEU A 1 498 ? 3.451 -13.484 13.621 1.00 85.69 498 LEU A CA 1
ATOM 4014 C C . LEU A 1 498 ? 4.850 -13.347 12.993 1.00 85.69 498 LEU A C 1
ATOM 4016 O O . LEU A 1 498 ? 4.979 -13.035 11.817 1.00 85.69 498 LEU A O 1
ATOM 4020 N N . LEU A 1 499 ? 5.903 -13.700 13.743 1.00 79.88 499 LEU A N 1
ATOM 4021 C CA . LEU A 1 499 ? 7.291 -13.765 13.263 1.00 79.88 499 LEU A CA 1
ATOM 4022 C C . LEU A 1 499 ? 7.490 -14.717 12.071 1.00 79.88 499 LEU A C 1
ATOM 4024 O O . LEU A 1 499 ? 8.449 -14.575 11.315 1.00 79.88 499 LEU A O 1
ATOM 4028 N N . TRP A 1 500 ? 6.628 -15.721 11.919 1.00 80.75 500 TRP A N 1
ATOM 4029 C CA . TRP A 1 500 ? 6.693 -16.652 10.795 1.00 80.75 500 TRP A CA 1
ATOM 4030 C C . TRP A 1 500 ? 5.905 -16.180 9.585 1.00 80.75 500 TRP A C 1
ATOM 4032 O O . TRP A 1 500 ? 5.943 -16.853 8.560 1.00 80.75 500 TRP A O 1
ATOM 4042 N N . CYS A 1 501 ? 5.216 -15.051 9.679 1.00 83.69 501 CYS A N 1
ATOM 4043 C CA . CYS A 1 501 ? 4.378 -14.532 8.615 1.00 83.69 501 CYS A CA 1
ATOM 4044 C C . CYS A 1 501 ? 5.198 -13.628 7.688 1.00 83.69 501 CYS A C 1
ATOM 4046 O O . CYS A 1 501 ? 6.145 -12.966 8.116 1.00 83.69 501 CYS A O 1
ATOM 4048 N N . SER A 1 502 ? 4.868 -13.636 6.401 1.00 81.62 502 SER A N 1
ATOM 4049 C CA . SER A 1 502 ? 5.488 -12.775 5.391 1.00 81.62 502 SER A CA 1
ATOM 4050 C C . SER A 1 502 ? 4.577 -11.645 4.941 1.00 81.62 502 SER A C 1
ATOM 4052 O O . SER A 1 502 ? 5.081 -10.595 4.559 1.00 81.62 502 SER A O 1
ATOM 4054 N N . GLU A 1 503 ? 3.262 -11.861 4.953 1.00 85.50 503 GLU A N 1
ATOM 4055 C CA . GLU A 1 503 ? 2.296 -10.912 4.405 1.00 85.50 503 GLU A CA 1
ATOM 4056 C C . GLU A 1 503 ? 0.910 -11.116 5.032 1.00 85.50 503 GLU A C 1
ATOM 4058 O O . GLU A 1 503 ? 0.550 -12.243 5.386 1.00 85.50 503 GLU A O 1
ATOM 4063 N N . VAL A 1 504 ? 0.138 -10.032 5.138 1.00 88.69 504 VAL A N 1
ATOM 4064 C CA . VAL A 1 504 ? -1.293 -10.048 5.470 1.00 88.69 504 VAL A CA 1
ATOM 4065 C C . VAL A 1 504 ? -2.059 -9.419 4.308 1.00 88.69 504 VAL A C 1
ATOM 4067 O O . VAL A 1 504 ? -1.679 -8.342 3.853 1.00 88.69 504 VAL A O 1
ATOM 4070 N N . LYS A 1 505 ? -3.117 -10.078 3.824 1.00 86.94 505 LYS A N 1
ATOM 4071 C CA . LYS A 1 505 ? -3.996 -9.574 2.753 1.00 86.94 505 LYS A CA 1
ATOM 4072 C C . LYS A 1 505 ? -5.465 -9.720 3.117 1.00 86.94 505 LYS A C 1
ATOM 4074 O O . LYS A 1 505 ? -5.806 -10.540 3.967 1.00 86.94 505 LYS A O 1
ATOM 4079 N N . LEU A 1 506 ? -6.309 -8.957 2.432 1.00 85.50 506 LEU A N 1
ATOM 4080 C CA . LEU A 1 506 ? -7.743 -9.211 2.382 1.00 85.50 506 LEU A CA 1
ATOM 4081 C C . LEU A 1 506 ? -8.093 -10.171 1.239 1.00 85.50 506 LEU A C 1
ATOM 4083 O O . LEU A 1 506 ? -7.321 -10.329 0.288 1.00 85.50 506 LEU A O 1
ATOM 4087 N N . THR A 1 507 ? -9.217 -10.862 1.392 1.00 79.25 507 THR A N 1
ATOM 4088 C CA . THR A 1 507 ? -9.858 -11.674 0.355 1.00 79.25 507 THR A CA 1
ATOM 4089 C C . THR A 1 507 ? -11.136 -11.010 -0.147 1.00 79.25 507 THR A C 1
ATOM 4091 O O . THR A 1 507 ? -11.759 -10.232 0.577 1.00 79.25 507 THR A O 1
ATOM 4094 N N . GLY A 1 508 ? -11.566 -11.435 -1.345 1.00 67.75 508 GLY A N 1
ATOM 4095 C CA . GLY A 1 508 ? -12.788 -11.044 -2.078 1.00 67.75 508 GLY A CA 1
ATOM 4096 C C . GLY A 1 508 ? -14.088 -10.920 -1.282 1.00 67.75 508 GLY A C 1
ATOM 4097 O O . GLY A 1 508 ? -15.063 -10.349 -1.769 1.00 67.75 508 GLY A O 1
ATOM 4098 N N . ASP A 1 509 ? -14.124 -11.527 -0.101 1.00 73.25 509 ASP A N 1
ATOM 4099 C CA . ASP A 1 509 ? -15.257 -11.710 0.797 1.00 73.25 509 ASP A CA 1
ATOM 4100 C C . ASP A 1 509 ? -15.043 -11.069 2.186 1.00 73.25 509 ASP A C 1
ATOM 4102 O O . ASP A 1 509 ? -15.864 -11.264 3.081 1.00 73.25 509 ASP A O 1
ATOM 4106 N N . GLY A 1 510 ? -13.969 -10.295 2.387 1.00 76.50 510 GLY A N 1
ATOM 4107 C CA . GLY A 1 510 ? -13.643 -9.654 3.667 1.00 76.50 510 GLY A CA 1
ATOM 4108 C C . GLY A 1 510 ? -12.905 -10.537 4.672 1.00 76.50 510 GLY A C 1
ATOM 4109 O O . GLY A 1 510 ? -12.825 -10.203 5.856 1.00 76.50 510 GLY A O 1
ATOM 4110 N N . GLY A 1 511 ? -12.371 -11.674 4.234 1.00 86.62 511 GLY A N 1
ATOM 4111 C CA . GLY A 1 511 ? -11.456 -12.471 5.039 1.00 86.62 511 GLY A CA 1
ATOM 4112 C C . GLY A 1 511 ? -10.073 -11.824 5.150 1.00 86.62 511 GLY A C 1
ATOM 4113 O O . GLY A 1 511 ? -9.579 -11.187 4.227 1.00 86.62 511 GLY A O 1
ATOM 4114 N N . VAL A 1 512 ? -9.422 -11.993 6.298 1.00 89.44 512 VAL A N 1
ATOM 4115 C CA . VAL A 1 512 ? -8.037 -11.586 6.547 1.00 89.44 512 VAL A CA 1
ATOM 4116 C C . VAL A 1 512 ? -7.154 -12.824 6.450 1.00 89.44 512 VAL A C 1
ATOM 4118 O O . VAL A 1 512 ? -7.220 -13.714 7.300 1.00 89.44 512 VAL A O 1
ATOM 4121 N N . VAL A 1 513 ? -6.316 -12.883 5.418 1.00 88.88 513 VAL A N 1
ATOM 4122 C CA . VAL A 1 513 ? -5.378 -13.984 5.184 1.00 88.88 513 VAL A CA 1
ATOM 4123 C C . VAL A 1 513 ? -3.992 -13.602 5.664 1.00 88.88 513 VAL A C 1
ATOM 4125 O O . VAL A 1 513 ? -3.442 -12.572 5.276 1.00 88.88 513 VAL A O 1
ATOM 4128 N N . VAL A 1 514 ? -3.398 -14.477 6.469 1.00 88.94 514 VAL A N 1
ATOM 4129 C CA . VAL A 1 514 ? -2.017 -14.361 6.928 1.00 88.94 514 VAL A CA 1
ATOM 4130 C C . VAL A 1 514 ? -1.185 -15.447 6.260 1.00 88.94 514 VAL A C 1
ATOM 4132 O O . VAL A 1 514 ? -1.408 -16.639 6.478 1.00 88.94 514 VAL A O 1
ATOM 4135 N N . TYR A 1 515 ? -0.213 -15.033 5.448 1.00 84.50 515 TYR A N 1
ATOM 4136 C CA . TYR A 1 515 ? 0.681 -15.935 4.731 1.00 84.50 515 TYR A CA 1
ATOM 4137 C C . TYR A 1 515 ? 1.922 -16.236 5.563 1.00 84.50 515 TYR A C 1
ATOM 4139 O O . TYR A 1 515 ? 2.700 -15.339 5.897 1.00 84.50 515 TYR A O 1
ATOM 4147 N N . GLY A 1 516 ? 2.143 -17.511 5.863 1.00 73.50 516 GLY A N 1
ATOM 4148 C CA . GLY A 1 516 ? 3.366 -17.978 6.498 1.00 73.50 516 GLY A CA 1
ATOM 4149 C C . GLY A 1 516 ? 4.545 -18.111 5.531 1.00 73.50 516 GLY A C 1
ATOM 4150 O O . GLY A 1 516 ? 4.408 -18.415 4.348 1.00 73.50 516 GLY A O 1
ATOM 4151 N N . SER A 1 517 ? 5.751 -17.936 6.058 1.00 65.44 517 SER A N 1
ATOM 4152 C CA . SER A 1 517 ? 7.003 -18.027 5.317 1.00 65.44 517 SER A CA 1
ATOM 4153 C C . SER A 1 517 ? 7.339 -19.477 4.953 1.00 65.44 517 SER A C 1
ATOM 4155 O O . SER A 1 517 ? 7.477 -20.343 5.823 1.00 65.44 517 SER A O 1
ATOM 4157 N N . ALA A 1 518 ? 7.586 -19.724 3.661 1.00 49.69 518 ALA A N 1
ATOM 4158 C CA . ALA A 1 518 ? 7.940 -21.028 3.079 1.00 49.69 518 ALA A CA 1
ATOM 4159 C C . ALA A 1 518 ? 9.286 -21.626 3.561 1.00 49.69 518 ALA A C 1
ATOM 4161 O O . ALA A 1 518 ? 9.717 -22.673 3.084 1.00 49.69 518 ALA A O 1
ATOM 4162 N N . ARG A 1 519 ? 9.998 -20.959 4.480 1.00 47.59 519 ARG A N 1
ATOM 4163 C CA . ARG A 1 519 ? 11.323 -21.379 4.975 1.00 47.59 519 ARG A CA 1
ATOM 4164 C C . ARG A 1 519 ? 11.272 -22.327 6.175 1.00 47.59 519 ARG A C 1
ATOM 4166 O O . ARG A 1 519 ? 12.328 -22.714 6.671 1.00 47.59 519 ARG A O 1
ATOM 4173 N N . THR A 1 520 ? 10.085 -22.712 6.642 1.00 48.09 520 THR A N 1
ATOM 4174 C CA . THR A 1 520 ? 9.930 -23.683 7.734 1.00 48.09 520 THR A CA 1
ATOM 4175 C C . THR A 1 520 ? 9.624 -25.080 7.168 1.00 48.09 520 THR A C 1
ATOM 4177 O O . THR A 1 520 ? 8.593 -25.288 6.539 1.00 48.09 520 THR A O 1
ATOM 4180 N N . PRO A 1 521 ? 10.512 -26.074 7.354 1.00 36.94 521 PRO A N 1
ATOM 4181 C CA . PRO A 1 521 ? 10.433 -27.356 6.645 1.00 36.94 521 PRO A CA 1
ATOM 4182 C C . PRO A 1 521 ? 9.458 -28.382 7.257 1.00 36.94 521 PRO A C 1
ATOM 4184 O O . PRO A 1 521 ? 9.522 -29.551 6.884 1.00 36.94 521 PRO A O 1
ATOM 4187 N N . LYS A 1 522 ? 8.605 -28.010 8.228 1.00 44.12 522 LYS A N 1
ATOM 4188 C CA . LYS A 1 522 ? 7.857 -28.992 9.045 1.00 44.12 522 LYS A CA 1
ATOM 4189 C C . LYS A 1 522 ? 6.327 -28.946 9.002 1.00 44.12 522 LYS A C 1
ATOM 4191 O O . LYS A 1 522 ? 5.726 -29.878 9.527 1.00 44.12 522 LYS A O 1
ATOM 4196 N N . LYS A 1 523 ? 5.687 -27.983 8.342 1.00 42.62 523 LYS A N 1
ATOM 4197 C CA . LYS A 1 523 ? 4.254 -28.063 8.013 1.00 42.62 523 LYS A CA 1
ATOM 4198 C C . LYS A 1 523 ? 4.028 -27.408 6.655 1.00 42.62 523 LYS A C 1
ATOM 4200 O O . LYS A 1 523 ? 4.403 -26.259 6.456 1.00 42.62 523 LYS A O 1
ATOM 4205 N N . ALA A 1 524 ? 3.498 -28.186 5.717 1.00 40.59 524 ALA A N 1
ATOM 4206 C CA . ALA A 1 524 ? 2.845 -27.636 4.541 1.00 40.59 524 ALA A CA 1
ATOM 4207 C C . ALA A 1 524 ? 1.646 -26.795 5.020 1.00 40.59 524 ALA A C 1
ATOM 4209 O O . ALA A 1 524 ? 1.010 -27.163 6.007 1.00 40.59 524 ALA A O 1
ATOM 4210 N N . ASP A 1 525 ? 1.412 -25.677 4.33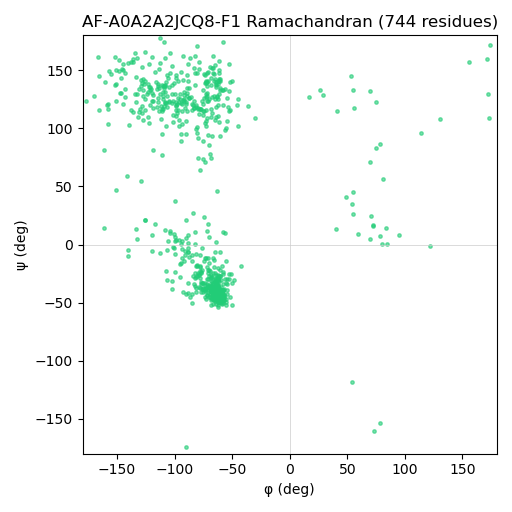9 1.00 53.66 525 ASP A N 1
ATOM 4211 C CA . ASP A 1 525 ? 0.280 -24.757 4.504 1.00 53.66 525 ASP A CA 1
ATOM 4212 C C . ASP A 1 525 ? 0.271 -23.936 5.808 1.00 53.66 525 ASP A C 1
ATOM 4214 O O . ASP A 1 525 ? -0.558 -24.107 6.696 1.00 53.66 525 ASP A O 1
ATOM 4218 N N . ASN A 1 526 ? 1.197 -22.974 5.908 1.00 66.31 526 ASN A N 1
ATOM 4219 C CA . ASN A 1 526 ? 1.196 -21.944 6.960 1.00 66.31 526 ASN A CA 1
ATOM 4220 C C . ASN A 1 526 ? 0.291 -20.739 6.611 1.00 66.31 526 ASN A C 1
ATOM 4222 O O . ASN A 1 526 ? 0.580 -19.619 7.029 1.00 66.31 526 ASN A O 1
ATOM 4226 N N . THR A 1 527 ? -0.748 -20.932 5.801 1.00 79.31 527 THR A N 1
ATOM 4227 C CA . THR A 1 527 ? -1.696 -19.867 5.448 1.00 79.31 527 THR A CA 1
ATOM 4228 C C . THR A 1 527 ? -2.929 -20.018 6.325 1.00 79.31 527 THR A C 1
ATOM 4230 O O . THR A 1 527 ? -3.542 -21.081 6.319 1.00 79.31 527 THR A O 1
ATOM 4233 N N . LEU A 1 528 ? -3.284 -18.980 7.084 1.00 86.50 528 LEU A N 1
ATOM 4234 C CA . LEU A 1 528 ? -4.517 -18.954 7.876 1.00 86.50 528 LEU A CA 1
ATOM 4235 C C . LEU A 1 528 ? -5.460 -17.889 7.331 1.00 86.50 528 LEU A C 1
ATOM 4237 O O . LEU A 1 528 ? -5.033 -16.766 7.064 1.00 86.50 528 LEU A O 1
ATOM 4241 N N . LEU A 1 529 ? -6.732 -18.251 7.200 1.00 87.88 529 LEU A N 1
ATOM 4242 C CA . LEU A 1 529 ? -7.819 -17.367 6.804 1.00 87.88 529 LEU A CA 1
ATOM 4243 C C . LEU A 1 529 ? -8.708 -17.092 8.018 1.00 87.88 529 LEU A C 1
ATOM 4245 O O . LEU A 1 529 ? -9.251 -18.011 8.631 1.00 87.88 529 LEU A O 1
ATOM 4249 N N . PHE A 1 530 ? -8.865 -15.819 8.360 1.00 90.19 530 PHE A N 1
ATOM 4250 C CA . PHE A 1 530 ? -9.761 -15.364 9.415 1.00 90.19 530 PHE A CA 1
ATOM 4251 C C . PHE A 1 530 ? -10.935 -14.632 8.777 1.00 90.19 530 PHE A C 1
ATOM 4253 O O . PHE A 1 530 ? -10.713 -13.712 8.003 1.00 90.19 530 PHE A O 1
ATOM 4260 N N . ARG A 1 531 ? -12.177 -15.003 9.102 1.00 88.81 531 ARG A N 1
ATOM 4261 C CA . ARG A 1 531 ? -13.385 -14.312 8.618 1.00 88.81 531 ARG A CA 1
ATOM 4262 C C . ARG A 1 531 ? -14.080 -13.581 9.760 1.00 88.81 531 ARG A C 1
ATOM 4264 O O . ARG A 1 531 ? -14.817 -14.222 10.499 1.00 88.81 531 ARG A O 1
ATOM 4271 N N . PRO A 1 532 ? -13.825 -12.283 9.963 1.00 90.12 532 PRO A N 1
ATOM 4272 C CA . PRO A 1 532 ? -14.468 -11.494 11.008 1.00 90.12 532 PRO A CA 1
ATOM 4273 C C . PRO A 1 532 ? -15.987 -11.426 10.825 1.00 90.12 532 PRO A C 1
ATOM 4275 O O . PRO A 1 532 ? -16.494 -11.461 9.704 1.00 90.12 532 PRO A O 1
ATOM 4278 N N . THR A 1 533 ? -16.733 -11.308 11.922 1.00 88.25 533 THR A N 1
ATOM 4279 C CA . THR A 1 533 ? -18.207 -11.238 11.878 1.00 88.25 533 THR A CA 1
ATOM 4280 C C . THR A 1 533 ? -18.757 -9.910 11.358 1.00 88.25 533 THR A C 1
ATOM 4282 O O . THR A 1 533 ? -19.950 -9.825 11.097 1.00 88.25 533 THR A O 1
ATOM 4285 N N . SER A 1 534 ? -17.921 -8.879 11.213 1.00 86.56 534 SER A N 1
ATOM 4286 C CA . SER A 1 534 ? -18.326 -7.584 10.664 1.00 86.56 534 SER A CA 1
ATOM 4287 C C . SER A 1 534 ? -17.177 -6.849 9.979 1.00 86.56 534 SER A C 1
ATOM 4289 O O . SER A 1 534 ? -16.001 -7.128 10.234 1.00 86.56 534 SER A O 1
ATOM 4291 N N . VAL A 1 535 ? -17.523 -5.883 9.132 1.00 86.38 535 VAL A N 1
ATOM 4292 C CA . VAL A 1 535 ? -16.585 -5.027 8.388 1.00 86.38 535 VAL A CA 1
ATOM 4293 C C . VAL A 1 535 ? -15.744 -4.174 9.335 1.00 86.38 535 VAL A C 1
ATOM 4295 O O . VAL A 1 535 ? -14.533 -4.055 9.146 1.00 86.38 535 VAL A O 1
ATOM 4298 N N . GLN A 1 536 ? -16.347 -3.662 10.410 1.00 81.12 536 GLN A N 1
ATOM 4299 C CA . GLN A 1 536 ? -15.626 -2.921 11.447 1.00 81.12 536 GLN A CA 1
ATOM 4300 C C . GLN A 1 536 ? -14.572 -3.800 12.143 1.00 81.12 536 GLN A C 1
ATOM 4302 O O . GLN A 1 536 ? -13.425 -3.403 12.350 1.00 81.12 536 GLN A O 1
ATOM 4307 N N . THR A 1 537 ? -14.940 -5.042 12.456 1.00 83.12 537 THR A N 1
ATOM 4308 C CA . THR A 1 537 ? -14.025 -6.011 13.070 1.00 83.12 537 THR A CA 1
ATOM 4309 C C . THR A 1 537 ? -12.906 -6.414 12.108 1.00 83.12 537 THR A C 1
ATOM 4311 O O . THR A 1 537 ? -11.747 -6.524 12.511 1.00 83.12 537 THR A O 1
ATOM 4314 N N . MET A 1 538 ? -13.232 -6.581 10.825 1.00 88.94 538 MET A N 1
ATOM 4315 C CA . MET A 1 538 ? -12.256 -6.823 9.764 1.00 88.94 538 MET A CA 1
ATOM 4316 C C . MET A 1 538 ? -11.227 -5.704 9.672 1.00 88.94 538 MET A C 1
ATOM 4318 O O . MET A 1 538 ? -10.030 -5.995 9.661 1.00 88.94 538 MET A O 1
ATOM 4322 N N . TRP A 1 539 ? -11.671 -4.448 9.683 1.00 85.00 539 TRP A N 1
ATOM 4323 C CA . TRP A 1 539 ? -10.786 -3.287 9.710 1.00 85.00 539 TRP A CA 1
ATOM 4324 C C . TRP A 1 539 ? -9.807 -3.340 10.886 1.00 85.00 539 TRP A C 1
ATOM 4326 O O . TRP A 1 539 ? -8.596 -3.265 10.675 1.00 85.00 539 TRP A O 1
ATOM 4336 N N . PHE A 1 540 ? -10.303 -3.545 12.112 1.00 82.75 540 PHE A N 1
ATOM 4337 C CA . PHE A 1 540 ? -9.451 -3.591 13.303 1.00 82.75 540 PHE A CA 1
ATOM 4338 C C . PHE A 1 540 ? -8.403 -4.706 13.247 1.00 82.75 540 PHE A C 1
ATOM 4340 O O . PHE A 1 540 ? -7.230 -4.460 13.542 1.00 82.75 540 PHE A O 1
ATOM 4347 N N . VAL A 1 541 ? -8.801 -5.918 12.845 1.00 88.12 541 VAL A N 1
ATOM 4348 C CA . VAL A 1 541 ? -7.878 -7.054 12.701 1.00 88.12 541 VAL A CA 1
ATOM 4349 C C . VAL A 1 541 ? -6.827 -6.755 11.638 1.00 88.12 541 VAL A C 1
ATOM 4351 O O . VAL A 1 541 ? -5.636 -6.930 11.893 1.00 88.12 541 VAL A O 1
ATOM 4354 N N . PHE A 1 542 ? -7.250 -6.292 10.460 1.00 89.75 542 PHE A N 1
ATOM 4355 C CA . PHE A 1 542 ? -6.351 -6.029 9.342 1.00 89.75 542 PHE A CA 1
ATOM 4356 C C . PHE A 1 542 ? -5.322 -4.947 9.688 1.00 89.75 542 PHE A C 1
ATOM 4358 O O . PHE A 1 542 ? -4.122 -5.182 9.545 1.00 89.75 542 PHE A O 1
ATOM 4365 N N . GLN A 1 543 ? -5.769 -3.807 10.226 1.00 83.88 543 GLN A N 1
ATOM 4366 C CA . GLN A 1 543 ? -4.890 -2.707 10.632 1.00 83.88 543 GLN A CA 1
ATOM 4367 C C . GLN A 1 543 ? -3.890 -3.138 11.706 1.00 83.88 543 GLN A C 1
ATOM 4369 O O . GLN A 1 543 ? -2.692 -2.857 11.603 1.00 83.88 543 GLN A O 1
ATOM 4374 N N . PHE A 1 544 ? -4.361 -3.865 12.725 1.00 85.56 544 PHE A N 1
ATOM 4375 C CA . PHE A 1 544 ? -3.495 -4.352 13.790 1.00 85.56 544 PHE A CA 1
ATOM 4376 C C . PHE A 1 544 ? -2.437 -5.317 13.245 1.00 85.56 544 PHE A C 1
ATOM 4378 O O . PHE A 1 544 ? -1.244 -5.111 13.467 1.00 85.56 544 PHE A O 1
ATOM 4385 N N . LEU A 1 545 ? -2.849 -6.348 12.501 1.00 89.69 545 LEU A N 1
ATOM 4386 C CA . LEU A 1 545 ? -1.929 -7.355 11.972 1.00 89.69 545 LEU A CA 1
ATOM 4387 C C . LEU A 1 545 ? -0.934 -6.765 10.973 1.00 89.69 545 LEU A C 1
ATOM 4389 O O . LEU A 1 545 ? 0.245 -7.107 11.041 1.00 89.69 545 LEU A O 1
ATOM 4393 N N . HIS A 1 546 ? -1.377 -5.868 10.090 1.00 85.44 546 HIS A N 1
ATOM 4394 C CA . HIS A 1 546 ? -0.503 -5.191 9.136 1.00 85.44 546 HIS A CA 1
ATOM 4395 C C . HIS A 1 546 ? 0.577 -4.375 9.863 1.00 85.44 546 HIS A C 1
ATOM 4397 O O . HIS A 1 546 ? 1.767 -4.550 9.595 1.00 85.44 546 HIS A O 1
ATOM 4403 N N . ARG A 1 547 ? 0.186 -3.558 10.852 1.00 83.56 547 ARG A N 1
ATOM 4404 C CA . ARG A 1 547 ? 1.113 -2.745 11.657 1.00 83.56 547 ARG A CA 1
ATOM 4405 C C . ARG A 1 547 ? 2.109 -3.598 12.446 1.00 83.56 547 ARG A C 1
ATOM 4407 O O . ARG A 1 547 ? 3.309 -3.321 12.437 1.00 83.56 547 ARG A O 1
ATOM 4414 N N . GLU A 1 548 ? 1.631 -4.632 13.137 1.00 84.25 548 GLU A N 1
ATOM 4415 C CA . GLU A 1 548 ? 2.491 -5.523 13.926 1.00 84.25 548 GLU A CA 1
ATOM 4416 C C . GLU A 1 548 ? 3.445 -6.339 13.044 1.00 84.25 548 GLU A C 1
ATOM 4418 O O . GLU A 1 548 ? 4.611 -6.547 13.405 1.00 84.25 548 GLU A O 1
ATOM 4423 N N . LEU A 1 549 ? 2.978 -6.793 11.878 1.00 86.19 549 LEU A N 1
ATOM 4424 C CA . LEU A 1 549 ? 3.804 -7.525 10.927 1.00 86.19 549 LEU A CA 1
ATOM 4425 C C . LEU A 1 549 ? 4.887 -6.617 10.345 1.00 86.19 549 LEU A C 1
ATOM 4427 O O . LEU A 1 549 ? 6.051 -7.012 10.309 1.00 86.19 549 LEU A O 1
ATOM 4431 N N . GLU A 1 550 ? 4.539 -5.393 9.947 1.00 81.31 550 GLU A N 1
ATOM 4432 C CA . GLU A 1 550 ? 5.503 -4.428 9.426 1.00 81.31 550 GLU A CA 1
ATOM 4433 C C . GLU A 1 550 ? 6.584 -4.100 10.465 1.00 81.31 550 GLU A C 1
ATOM 4435 O O . GLU A 1 550 ? 7.778 -4.126 10.145 1.00 81.31 550 GLU A O 1
ATOM 4440 N N . ARG A 1 551 ? 6.196 -3.887 11.731 1.00 78.81 551 ARG A N 1
ATOM 4441 C CA . ARG A 1 551 ? 7.148 -3.720 12.841 1.00 78.81 551 ARG A CA 1
ATOM 4442 C C . ARG A 1 551 ? 8.074 -4.931 12.964 1.00 78.81 551 ARG A C 1
ATOM 4444 O O . ARG A 1 551 ? 9.294 -4.778 13.001 1.00 78.81 551 ARG A O 1
ATOM 4451 N N . THR A 1 552 ? 7.504 -6.134 12.947 1.00 76.81 552 THR A N 1
ATOM 4452 C CA . THR A 1 552 ? 8.260 -7.390 13.049 1.00 76.81 552 THR A CA 1
ATOM 4453 C C . THR A 1 552 ? 9.247 -7.552 11.884 1.00 76.81 552 THR A C 1
ATOM 4455 O O . THR A 1 552 ? 10.396 -7.940 12.098 1.00 76.81 552 THR A O 1
ATOM 4458 N N . ILE A 1 553 ? 8.846 -7.215 10.653 1.00 77.62 553 ILE A N 1
ATOM 4459 C CA . ILE A 1 553 ? 9.709 -7.252 9.462 1.00 77.62 553 ILE A CA 1
ATOM 4460 C C . ILE A 1 553 ? 10.858 -6.251 9.597 1.00 77.62 553 ILE A C 1
ATOM 4462 O O . ILE A 1 553 ? 12.012 -6.634 9.391 1.00 77.62 553 ILE A O 1
ATOM 4466 N N . ARG A 1 554 ? 10.570 -5.006 10.005 1.00 74.00 554 ARG A N 1
ATOM 4467 C CA . ARG A 1 554 ? 11.580 -3.956 10.223 1.00 74.00 554 ARG A CA 1
ATOM 4468 C C . ARG A 1 554 ? 12.635 -4.394 11.242 1.00 74.00 554 ARG A C 1
ATOM 4470 O O . ARG A 1 554 ? 13.829 -4.253 10.975 1.00 74.00 554 ARG A O 1
ATOM 4477 N N . GLU A 1 555 ? 12.218 -5.010 12.348 1.00 70.25 555 GLU A N 1
ATOM 4478 C CA . GLU A 1 555 ? 13.121 -5.572 13.365 1.00 70.25 555 GLU A CA 1
ATOM 4479 C C . GLU A 1 555 ? 13.972 -6.752 12.859 1.00 70.25 555 GLU A C 1
ATOM 4481 O O . GLU A 1 555 ? 15.089 -6.975 13.341 1.00 70.25 555 GLU A O 1
ATOM 4486 N N . MET A 1 556 ? 13.459 -7.529 11.899 1.00 65.25 556 MET A N 1
ATOM 4487 C CA . MET A 1 556 ? 14.171 -8.659 11.295 1.00 65.25 556 MET A CA 1
ATOM 4488 C C . MET A 1 556 ? 15.205 -8.235 10.245 1.00 65.25 556 MET A C 1
ATOM 4490 O O . MET A 1 556 ? 16.184 -8.962 10.038 1.00 65.25 556 MET A O 1
ATOM 4494 N N . THR A 1 557 ? 15.038 -7.076 9.599 1.00 56.00 557 THR A N 1
ATOM 4495 C CA . THR A 1 557 ? 15.989 -6.526 8.616 1.00 56.00 557 THR A CA 1
ATOM 4496 C C . THR A 1 557 ? 17.361 -6.274 9.259 1.00 56.00 557 THR A C 1
ATOM 4498 O O . THR A 1 557 ? 17.622 -5.234 9.851 1.00 56.00 557 THR A O 1
ATOM 4501 N N . GLY A 1 558 ? 18.259 -7.263 9.165 1.00 50.78 558 GLY A N 1
ATOM 4502 C CA . GLY A 1 558 ? 19.626 -7.209 9.704 1.00 50.78 558 GLY A CA 1
ATOM 4503 C C . GLY A 1 558 ? 19.987 -8.300 10.723 1.00 50.78 558 GLY A C 1
ATOM 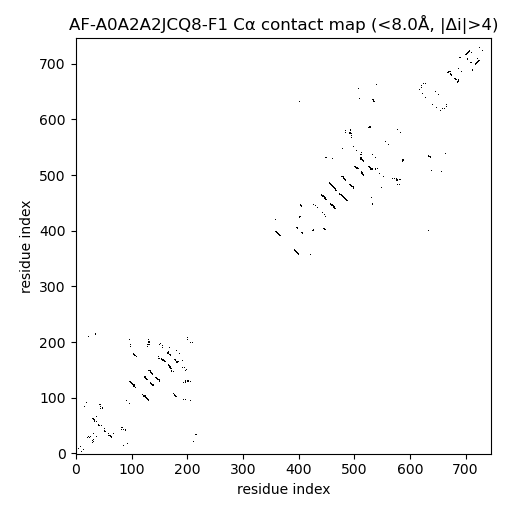4504 O O . GLY A 1 558 ? 21.133 -8.345 11.171 1.00 50.78 558 GLY A O 1
ATOM 4505 N N . ARG A 1 559 ? 19.067 -9.209 11.086 1.00 54.41 559 ARG A N 1
ATOM 4506 C CA . ARG A 1 559 ? 19.327 -10.328 12.019 1.00 54.41 559 ARG A CA 1
ATOM 4507 C C . ARG A 1 559 ? 18.897 -11.676 11.423 1.00 54.41 559 ARG A C 1
ATOM 4509 O O . ARG A 1 559 ? 18.011 -11.741 10.580 1.00 54.41 559 ARG A O 1
ATOM 4516 N N . LYS A 1 560 ? 19.535 -12.779 11.844 1.00 52.03 560 LYS A N 1
ATOM 4517 C CA . LYS A 1 560 ? 19.092 -14.138 11.473 1.00 52.03 560 LYS A CA 1
ATOM 4518 C C . LYS A 1 560 ? 17.714 -14.416 12.090 1.00 52.03 560 LYS A C 1
ATOM 4520 O O . LYS A 1 560 ? 17.481 -14.038 13.235 1.00 52.03 560 LYS A O 1
ATOM 4525 N N . MET A 1 561 ? 16.847 -15.096 11.336 1.00 51.38 561 MET A N 1
ATOM 4526 C CA . MET A 1 561 ? 15.524 -15.555 11.778 1.00 51.38 561 MET A CA 1
ATOM 4527 C C . MET A 1 561 ? 15.674 -16.356 13.083 1.00 51.38 561 MET A C 1
ATOM 4529 O O . MET A 1 561 ? 16.365 -17.376 13.094 1.00 51.38 561 MET A O 1
ATOM 4533 N N . LYS A 1 562 ? 15.119 -15.838 14.189 1.00 56.69 562 LYS A N 1
ATOM 4534 C CA . LYS A 1 562 ? 15.172 -16.479 15.514 1.00 56.69 562 LYS A CA 1
ATOM 4535 C C . LYS A 1 562 ? 14.199 -17.671 15.556 1.00 56.69 562 LYS A C 1
ATOM 4537 O O . LYS A 1 562 ? 13.153 -17.639 14.910 1.00 56.69 562 LYS A O 1
ATOM 4542 N N . GLU A 1 563 ? 14.561 -18.708 16.309 1.00 58.09 563 GLU A N 1
ATOM 4543 C CA . GLU A 1 563 ? 13.699 -19.864 16.605 1.00 58.09 563 GLU A CA 1
ATOM 4544 C C . GLU A 1 563 ? 12.423 -19.452 17.370 1.00 58.09 563 GLU A C 1
ATOM 4546 O O . GLU A 1 563 ? 12.405 -18.371 17.974 1.00 58.09 563 GLU A O 1
ATOM 4551 N N . PRO A 1 564 ? 11.345 -20.270 17.327 1.00 60.28 564 PRO A N 1
ATOM 4552 C CA . PRO A 1 564 ? 10.150 -20.030 18.135 1.00 60.28 564 PRO A CA 1
ATOM 4553 C C . PRO A 1 564 ? 10.514 -19.830 19.605 1.00 60.28 564 PRO A C 1
ATOM 4555 O O . PRO A 1 564 ? 11.379 -20.505 20.156 1.00 60.28 564 PRO A O 1
ATOM 4558 N N . SER A 1 565 ? 9.842 -18.882 20.251 1.00 67.88 565 SER A N 1
ATOM 4559 C CA . SER A 1 565 ? 10.019 -18.654 21.681 1.00 67.88 565 SER A CA 1
ATOM 4560 C C . SER A 1 565 ? 9.486 -19.855 22.477 1.00 67.88 565 SER A C 1
ATOM 4562 O O . SER A 1 565 ? 8.507 -20.475 22.070 1.00 67.88 565 SER A O 1
ATOM 4564 N N . LEU A 1 566 ? 10.030 -20.120 23.672 1.00 72.50 566 LEU A N 1
ATOM 4565 C CA . LEU A 1 566 ? 9.476 -21.106 24.627 1.00 72.50 566 LEU A CA 1
ATOM 4566 C C . LEU A 1 566 ? 7.966 -20.893 24.892 1.00 72.50 566 LEU A C 1
ATOM 4568 O O . LEU A 1 566 ? 7.231 -21.809 25.247 1.00 72.50 566 LEU A O 1
ATOM 4572 N N . ALA A 1 567 ? 7.491 -19.656 24.715 1.00 73.88 567 ALA A N 1
ATOM 4573 C CA . ALA A 1 567 ? 6.076 -19.309 24.781 1.00 73.88 567 ALA A CA 1
ATOM 4574 C C . ALA A 1 567 ? 5.253 -19.908 23.636 1.00 73.88 567 ALA A C 1
ATOM 4576 O O . ALA A 1 567 ? 4.150 -20.390 23.858 1.00 73.88 567 ALA A O 1
ATOM 4577 N N . THR A 1 568 ? 5.801 -19.888 22.423 1.00 80.56 568 THR A N 1
ATOM 4578 C CA . THR A 1 568 ? 5.174 -20.465 21.233 1.00 80.56 568 THR A CA 1
ATOM 4579 C C . THR A 1 568 ? 4.964 -21.966 21.414 1.00 80.56 568 THR A C 1
ATOM 4581 O O . THR A 1 568 ? 3.858 -22.460 21.213 1.00 80.56 568 THR A O 1
ATOM 4584 N N . GLU A 1 569 ? 6.010 -22.677 21.846 1.00 82.06 569 GLU A N 1
ATOM 4585 C CA . GLU A 1 569 ? 5.966 -24.126 22.080 1.00 82.06 569 GLU A CA 1
ATOM 4586 C C . GLU A 1 569 ? 4.930 -24.484 23.152 1.00 82.06 569 GLU A C 1
ATOM 4588 O O . GLU A 1 569 ? 4.101 -25.364 22.947 1.00 82.06 569 GLU A O 1
ATOM 4593 N N . HIS A 1 570 ? 4.879 -23.708 24.240 1.00 84.25 570 HIS A N 1
ATOM 4594 C CA . HIS A 1 570 ? 3.906 -23.891 25.315 1.00 84.25 570 HIS A CA 1
ATOM 4595 C C . HIS A 1 570 ? 2.442 -23.892 24.847 1.00 84.25 570 HIS A C 1
ATOM 4597 O O . HIS A 1 570 ? 1.641 -24.649 25.396 1.00 84.25 570 HIS A O 1
ATOM 4603 N N . TYR A 1 571 ? 2.077 -23.032 23.889 1.00 87.81 571 TYR A N 1
ATOM 4604 C CA . TYR A 1 571 ? 0.718 -22.991 23.339 1.00 87.81 571 TYR A CA 1
ATOM 4605 C C . TYR A 1 571 ? 0.503 -24.056 22.260 1.00 87.81 571 TYR A C 1
ATOM 4607 O O . TYR A 1 571 ? -0.575 -24.643 22.204 1.00 87.81 571 TYR A O 1
ATOM 4615 N N . MET A 1 572 ? 1.518 -24.353 21.442 1.00 85.44 572 MET A N 1
ATOM 4616 C CA . MET A 1 572 ? 1.441 -25.426 20.441 1.00 85.44 572 MET A CA 1
ATOM 4617 C C . MET A 1 572 ? 1.222 -26.802 21.077 1.00 85.44 572 MET A C 1
ATOM 4619 O O . MET A 1 572 ? 0.431 -27.588 20.561 1.00 85.44 572 MET A O 1
ATOM 4623 N N . ASP A 1 573 ? 1.841 -27.064 22.229 1.00 86.25 573 ASP A N 1
ATOM 4624 C CA . ASP A 1 573 ? 1.667 -28.313 22.982 1.00 86.25 573 ASP A CA 1
ATOM 4625 C C . ASP A 1 573 ? 0.283 -28.430 23.655 1.00 86.25 573 ASP A C 1
ATOM 4627 O O . ASP A 1 573 ? -0.089 -29.501 24.134 1.00 86.25 573 ASP A O 1
ATOM 4631 N N . ARG A 1 574 ? -0.496 -27.339 23.701 1.00 87.44 574 ARG A N 1
ATOM 4632 C CA . ARG A 1 574 ? -1.832 -27.268 24.324 1.00 87.44 574 ARG A CA 1
ATOM 4633 C C . ARG A 1 574 ? -2.975 -27.173 23.322 1.00 87.44 574 ARG A C 1
ATOM 4635 O O . ARG A 1 574 ? -4.100 -26.891 23.729 1.00 87.44 574 ARG A O 1
ATOM 4642 N N . ILE A 1 575 ? -2.714 -27.409 22.038 1.00 87.31 575 ILE A N 1
ATOM 4643 C CA . ILE A 1 575 ? -3.781 -27.538 21.044 1.00 87.31 575 ILE A CA 1
ATOM 4644 C C . ILE A 1 575 ? -4.641 -28.745 21.441 1.00 87.31 575 ILE A C 1
ATOM 4646 O O . ILE A 1 575 ? -4.183 -29.887 21.410 1.00 87.31 575 ILE A O 1
ATOM 4650 N N . ASN A 1 576 ? -5.871 -28.475 21.869 1.00 90.44 576 ASN A N 1
ATOM 4651 C CA . ASN A 1 576 ? -6.772 -29.457 22.474 1.00 90.44 576 ASN A CA 1
ATOM 4652 C C . ASN A 1 576 ? -8.190 -29.422 21.887 1.00 90.44 576 ASN A C 1
ATOM 4654 O O . ASN A 1 576 ? -9.056 -30.153 22.369 1.00 90.44 576 ASN A O 1
ATOM 4658 N N . SER A 1 577 ? -8.428 -28.606 20.857 1.00 87.94 577 SER A N 1
ATOM 4659 C CA . SER A 1 577 ? -9.721 -28.586 20.169 1.00 87.94 577 SER A CA 1
ATOM 4660 C C . SER A 1 577 ? -9.967 -29.909 19.426 1.00 87.94 577 SER A C 1
ATOM 4662 O O . SER A 1 577 ? -9.018 -30.540 18.941 1.00 87.94 577 SER A O 1
ATOM 4664 N N . PRO A 1 578 ? -11.232 -30.354 19.309 1.00 84.12 578 PRO A N 1
ATOM 4665 C CA . PRO A 1 578 ? -11.602 -31.492 18.480 1.00 84.12 578 PRO A CA 1
ATOM 4666 C C . PRO A 1 578 ? -11.030 -31.384 17.062 1.00 84.12 578 PRO A C 1
ATOM 4668 O O . PRO A 1 578 ? -11.056 -30.318 16.451 1.00 84.12 578 PRO A O 1
ATOM 4671 N N . VAL A 1 579 ? -10.582 -32.509 16.497 1.00 82.12 579 VAL A N 1
ATOM 4672 C CA . VAL A 1 579 ? -9.932 -32.560 15.170 1.00 82.12 579 VAL A CA 1
ATOM 4673 C C . VAL A 1 579 ? -10.789 -31.917 14.069 1.00 82.12 579 VAL A C 1
ATOM 4675 O O . VAL A 1 579 ? -10.252 -31.279 13.170 1.00 82.12 579 VAL A O 1
ATOM 4678 N N . ILE A 1 580 ? -12.117 -32.039 14.164 1.00 81.31 580 ILE A N 1
ATOM 4679 C CA . ILE A 1 580 ? -13.073 -31.447 13.215 1.00 81.31 580 ILE A CA 1
ATOM 4680 C C . ILE A 1 580 ? -13.034 -29.911 13.265 1.00 81.31 580 ILE A C 1
ATOM 4682 O O . ILE A 1 580 ? -13.106 -29.270 12.220 1.00 81.31 580 ILE A O 1
ATOM 4686 N N . LEU A 1 581 ? -12.884 -29.320 14.455 1.00 82.62 581 LEU A N 1
ATOM 4687 C CA . LEU A 1 581 ? -12.754 -27.869 14.624 1.00 82.62 581 LEU A CA 1
ATOM 4688 C C . LEU A 1 581 ? -11.356 -27.401 14.198 1.00 82.62 581 LEU A C 1
ATOM 4690 O O . LEU A 1 581 ? -11.243 -26.434 13.449 1.00 82.62 581 LEU A O 1
ATOM 4694 N N . CYS A 1 582 ? -10.306 -28.156 14.549 1.00 83.12 582 CYS A N 1
ATOM 4695 C CA . CYS A 1 582 ? -8.934 -27.911 14.086 1.00 83.12 582 CYS A CA 1
ATOM 4696 C C . CYS A 1 582 ? -8.827 -27.855 12.553 1.00 83.12 582 CYS A C 1
ATOM 4698 O O . CYS A 1 582 ? -8.156 -26.977 12.018 1.00 83.12 582 CYS A O 1
ATOM 4700 N N . ALA A 1 583 ? -9.507 -28.758 11.839 1.00 80.88 583 ALA A N 1
ATOM 4701 C CA . ALA A 1 583 ? -9.487 -28.803 10.376 1.00 80.88 583 ALA A CA 1
ATOM 4702 C C . ALA A 1 583 ? -10.056 -27.529 9.729 1.00 80.88 583 ALA A C 1
ATOM 4704 O O . ALA A 1 583 ? -9.602 -27.125 8.662 1.00 80.88 583 ALA A O 1
ATOM 4705 N N . GLN A 1 584 ? -11.007 -26.854 10.379 1.00 81.38 584 GLN A N 1
ATOM 4706 C CA . GLN A 1 584 ? -11.572 -25.611 9.850 1.00 81.38 584 GLN A CA 1
ATOM 4707 C C . GLN A 1 584 ? -10.586 -24.438 9.891 1.00 81.38 584 GLN A C 1
ATOM 4709 O O . GLN A 1 584 ? -10.757 -23.486 9.140 1.00 81.38 584 GLN A O 1
ATOM 4714 N N . TRP A 1 585 ? -9.557 -24.488 10.742 1.00 82.62 585 TRP A N 1
ATOM 4715 C CA . TRP A 1 585 ? -8.475 -23.499 10.730 1.00 82.62 585 TRP A CA 1
ATOM 4716 C C . TRP A 1 585 ? -7.513 -23.690 9.552 1.00 82.62 585 TRP A C 1
ATOM 4718 O O . TRP A 1 585 ? -6.713 -22.805 9.272 1.00 82.62 585 TRP A O 1
ATOM 4728 N N . GLN A 1 586 ? -7.575 -24.841 8.878 1.00 72.88 586 GLN A N 1
ATOM 4729 C CA . GLN A 1 586 ? -6.707 -25.209 7.758 1.00 72.88 586 GLN A CA 1
ATOM 4730 C C . GLN A 1 586 ? -7.414 -25.091 6.398 1.00 72.88 586 GLN A C 1
ATOM 4732 O O . GLN A 1 586 ? -6.897 -25.598 5.406 1.00 72.88 586 GLN A O 1
ATOM 4737 N N . GLN A 1 587 ? -8.596 -24.466 6.346 1.00 64.56 587 GLN A N 1
ATOM 4738 C CA . GLN A 1 587 ? -9.320 -24.244 5.094 1.00 64.56 587 GLN A CA 1
ATOM 4739 C C . GLN A 1 587 ? -8.507 -23.331 4.173 1.00 64.56 587 GLN A C 1
ATOM 4741 O O . GLN A 1 587 ? -8.060 -22.257 4.587 1.00 64.56 587 GLN A O 1
ATOM 4746 N N . SER A 1 588 ? -8.293 -23.774 2.933 1.00 56.72 588 SER A N 1
ATOM 4747 C CA . SER A 1 588 ? -7.561 -22.987 1.949 1.00 56.72 588 SER A CA 1
ATOM 4748 C C . SER A 1 588 ? -8.433 -21.817 1.485 1.00 56.72 588 SER A C 1
ATOM 4750 O O . SER A 1 588 ? -9.616 -22.024 1.210 1.00 56.72 588 SER A O 1
ATOM 4752 N N . PRO A 1 589 ? -7.865 -20.612 1.291 1.00 54.97 589 PRO A N 1
ATOM 4753 C CA . PRO A 1 589 ? -8.563 -19.494 0.649 1.00 54.97 589 PRO A CA 1
ATOM 4754 C C . PRO A 1 589 ? -9.128 -19.819 -0.745 1.00 54.97 589 PRO A C 1
ATOM 4756 O O . PRO A 1 589 ? -9.918 -19.051 -1.274 1.00 54.97 589 PRO A O 1
ATOM 4759 N N . LEU A 1 590 ? -8.697 -20.930 -1.353 1.00 48.62 590 LEU A N 1
ATOM 4760 C CA . LEU A 1 590 ? -9.090 -21.360 -2.694 1.00 48.62 590 LEU A CA 1
ATOM 4761 C C . LEU A 1 590 ? -10.315 -22.293 -2.714 1.00 48.62 590 LEU A C 1
ATOM 4763 O O . LEU A 1 590 ? -10.876 -22.498 -3.785 1.00 48.62 590 LEU A O 1
ATOM 4767 N N . ASP A 1 591 ? -10.729 -22.863 -1.576 1.00 41.12 591 ASP A N 1
ATOM 4768 C CA . ASP A 1 591 ? -11.672 -23.998 -1.565 1.00 41.12 591 ASP A CA 1
ATOM 4769 C C . ASP A 1 591 ? -13.154 -23.592 -1.713 1.00 41.12 591 ASP A C 1
ATOM 4771 O O . ASP A 1 591 ? -13.984 -24.427 -2.067 1.00 41.12 591 ASP A O 1
ATOM 4775 N N . GLU A 1 592 ? -13.513 -22.327 -1.472 1.00 44.38 592 GLU A N 1
ATOM 4776 C CA . GLU A 1 592 ? -14.896 -21.825 -1.637 1.00 44.38 592 GLU A CA 1
ATOM 4777 C C . GLU A 1 592 ? -15.113 -21.078 -2.963 1.00 44.38 592 GLU A C 1
ATOM 4779 O O . GLU A 1 592 ? -16.243 -20.776 -3.341 1.00 44.38 592 GLU A O 1
ATOM 4784 N N . ASP A 1 593 ? -14.028 -20.834 -3.692 1.00 43.84 593 ASP A N 1
ATOM 4785 C CA . ASP A 1 593 ? -13.973 -19.981 -4.874 1.00 43.84 593 ASP A CA 1
ATOM 4786 C C . ASP A 1 593 ? -14.017 -20.800 -6.190 1.00 43.84 593 ASP A C 1
ATOM 4788 O O . ASP A 1 593 ? -13.981 -20.244 -7.283 1.00 43.84 593 ASP A O 1
ATOM 4792 N N . GLU A 1 594 ? -14.156 -22.133 -6.143 1.00 35.00 594 GLU A N 1
ATOM 4793 C CA . GLU A 1 594 ? -14.245 -22.989 -7.346 1.00 35.00 594 GLU A CA 1
ATOM 4794 C C . GLU A 1 594 ? -15.573 -22.884 -8.138 1.00 35.00 594 GLU A C 1
ATOM 4796 O O . GLU A 1 594 ? -15.784 -23.656 -9.073 1.00 35.00 594 GLU A O 1
ATOM 4801 N N . ASP A 1 595 ? -16.437 -21.897 -7.861 1.00 35.72 595 ASP A N 1
ATOM 4802 C CA . ASP A 1 595 ? -17.470 -21.455 -8.821 1.00 35.72 595 ASP A CA 1
ATOM 4803 C C . ASP A 1 595 ? -16.964 -20.327 -9.745 1.00 35.72 595 ASP A C 1
ATOM 4805 O O . ASP A 1 595 ? -17.731 -19.591 -10.369 1.00 35.72 595 ASP A O 1
ATOM 4809 N N . TYR A 1 596 ? -15.641 -20.188 -9.898 1.00 40.72 596 TYR A N 1
ATOM 4810 C CA . TYR A 1 596 ? -15.086 -19.505 -11.059 1.00 40.72 596 TYR A CA 1
ATOM 4811 C C . TYR A 1 596 ? -15.369 -20.337 -12.305 1.00 40.72 596 TYR A C 1
ATOM 4813 O O . TYR A 1 596 ? -14.578 -21.177 -12.747 1.00 40.72 596 TYR A O 1
ATOM 4821 N N . GLY A 1 597 ? -16.483 -20.006 -12.949 1.00 34.75 597 GLY A N 1
ATOM 4822 C CA . GLY A 1 597 ? -16.581 -20.110 -14.387 1.00 34.75 597 GLY A CA 1
ATOM 4823 C C . GLY A 1 597 ? -15.313 -19.524 -15.009 1.00 34.75 597 GLY A C 1
ATOM 4824 O O . GLY A 1 597 ? -15.188 -18.314 -15.188 1.00 34.75 597 GLY A O 1
ATOM 4825 N N . LEU A 1 598 ? -14.403 -20.402 -15.438 1.00 39.00 598 LEU A N 1
ATOM 4826 C CA . LEU A 1 598 ? -13.441 -20.171 -16.519 1.00 39.00 598 LEU A CA 1
ATOM 4827 C C . LEU A 1 598 ? -14.202 -19.952 -17.845 1.00 39.00 598 LEU A C 1
ATOM 4829 O O . LEU A 1 598 ? -13.907 -20.550 -18.879 1.00 39.00 598 LEU A O 1
ATOM 4833 N N . GLY A 1 599 ? -15.245 -19.127 -17.803 1.00 32.91 599 GLY A N 1
ATOM 4834 C CA . GLY A 1 599 ? -15.976 -18.622 -18.936 1.00 32.91 599 GLY A CA 1
ATOM 4835 C C . GLY A 1 599 ? -15.203 -17.438 -19.482 1.00 32.91 599 GLY A C 1
ATOM 4836 O O . GLY A 1 599 ? -14.726 -16.579 -18.745 1.00 32.91 599 GLY A O 1
ATOM 4837 N N . ALA A 1 600 ? -15.101 -17.378 -20.799 1.00 36.94 600 ALA A N 1
ATOM 4838 C CA . ALA A 1 600 ? -14.472 -16.304 -21.552 1.00 36.94 600 ALA A CA 1
ATOM 4839 C C . ALA A 1 600 ? -15.073 -14.890 -21.313 1.00 36.94 600 ALA A C 1
ATOM 4841 O O . ALA A 1 600 ? -14.738 -13.978 -22.063 1.00 36.94 600 ALA A O 1
ATOM 4842 N N . ASP A 1 601 ? -15.937 -14.694 -20.308 1.00 39.09 601 ASP A N 1
ATOM 4843 C CA . ASP A 1 601 ? -16.655 -13.451 -20.007 1.00 39.09 601 ASP A CA 1
ATOM 4844 C C . ASP A 1 601 ? -15.906 -12.487 -19.075 1.00 39.09 601 ASP A C 1
ATOM 4846 O O . ASP A 1 601 ? -15.962 -11.284 -19.312 1.00 39.09 601 ASP A O 1
ATOM 4850 N N . VAL A 1 602 ? -15.109 -12.954 -18.104 1.00 41.38 602 VAL A N 1
ATOM 4851 C CA . VAL A 1 602 ? -14.336 -12.042 -17.221 1.00 41.38 602 VAL A CA 1
ATOM 4852 C C . VAL A 1 602 ? -13.247 -11.291 -18.005 1.00 41.38 602 VAL A C 1
ATOM 4854 O O . VAL A 1 602 ? -12.980 -10.117 -17.766 1.00 41.38 602 VAL A O 1
ATOM 4857 N N . VAL A 1 603 ? -12.670 -11.932 -19.029 1.00 43.59 603 VAL A N 1
ATOM 4858 C CA . VAL A 1 603 ? -11.717 -11.294 -19.960 1.00 43.59 603 VAL A CA 1
ATOM 4859 C C . VAL A 1 603 ? -12.430 -10.384 -20.974 1.00 43.59 603 VAL A C 1
ATOM 4861 O O . VAL A 1 603 ? -11.810 -9.474 -21.516 1.00 43.59 603 VAL A O 1
ATOM 4864 N N . ARG A 1 604 ? -13.731 -10.590 -21.227 1.00 45.59 604 ARG A N 1
ATOM 4865 C CA . ARG A 1 604 ? -14.541 -9.723 -22.102 1.00 45.59 604 ARG A CA 1
ATOM 4866 C C . ARG A 1 604 ? -15.068 -8.473 -21.398 1.00 45.59 604 ARG A C 1
ATOM 4868 O O . ARG A 1 604 ? -15.325 -7.493 -22.086 1.00 45.59 604 ARG A O 1
ATOM 4875 N N . GLN A 1 605 ? -15.213 -8.504 -20.073 1.00 44.16 605 GLN A N 1
ATOM 4876 C CA . GLN A 1 605 ? -15.704 -7.377 -19.271 1.00 44.16 605 GLN A CA 1
ATOM 4877 C C . GLN A 1 605 ? -14.609 -6.409 -18.805 1.00 44.16 605 GLN A C 1
ATOM 4879 O O . GLN A 1 605 ? -14.932 -5.346 -18.282 1.00 44.16 605 GLN A O 1
ATOM 4884 N N . GLN A 1 606 ? -13.323 -6.705 -19.038 1.00 44.16 606 GLN A N 1
ATOM 4885 C CA . GLN A 1 606 ? -12.284 -5.677 -18.944 1.00 44.16 606 GLN A CA 1
ATOM 4886 C C . GLN A 1 606 ? -12.451 -4.704 -20.115 1.00 44.16 606 GLN A C 1
ATOM 4888 O O . GLN A 1 606 ? -11.853 -4.865 -21.180 1.00 44.16 606 GLN A O 1
ATOM 4893 N N . GLY A 1 607 ? -13.317 -3.712 -19.909 1.00 48.44 607 GLY A N 1
ATOM 4894 C CA . GLY A 1 607 ? -13.516 -2.597 -20.819 1.00 48.44 607 GLY A CA 1
ATOM 4895 C C . GLY A 1 607 ? -12.221 -1.824 -21.060 1.00 48.44 607 GLY A C 1
ATOM 4896 O O . GLY A 1 607 ? -11.170 -2.060 -20.450 1.00 48.44 607 GLY A O 1
ATOM 4897 N N . SER A 1 608 ? -12.292 -0.866 -21.973 1.00 50.72 608 SER A N 1
ATOM 4898 C CA . SER A 1 608 ? -11.212 0.089 -22.198 1.00 50.72 608 SER A CA 1
ATOM 4899 C C . SER A 1 608 ? -10.786 0.771 -20.878 1.00 50.72 608 SER A C 1
ATOM 4901 O O . SER A 1 608 ? -11.585 0.883 -19.945 1.00 50.72 608 SER A O 1
ATOM 4903 N N . PRO A 1 609 ? -9.542 1.278 -20.757 1.00 54.44 609 PRO A N 1
ATOM 4904 C CA . PRO A 1 609 ? -9.079 1.942 -19.533 1.00 54.44 609 PRO A CA 1
ATOM 4905 C C . PRO A 1 609 ? -9.992 3.081 -19.042 1.00 54.44 609 PRO A C 1
ATOM 4907 O O . PRO A 1 609 ? -10.007 3.364 -17.851 1.00 54.44 609 PRO A O 1
ATOM 4910 N N . GLY A 1 610 ? -10.759 3.716 -19.938 1.00 57.22 610 GLY A N 1
ATOM 4911 C CA . GLY A 1 610 ? -11.738 4.748 -19.587 1.00 57.22 610 GLY A CA 1
ATOM 4912 C C . GLY A 1 610 ? -13.023 4.201 -18.954 1.00 57.22 610 GLY A C 1
ATOM 4913 O O . GLY A 1 610 ? -13.516 4.786 -17.996 1.00 57.22 610 GLY A O 1
ATOM 4914 N N . GLU A 1 611 ? -13.528 3.059 -19.426 1.00 60.84 611 GLU A N 1
ATOM 4915 C CA . GLU A 1 611 ? -14.728 2.408 -18.870 1.00 60.84 611 GLU A CA 1
ATOM 4916 C C . GLU A 1 611 ? -14.457 1.858 -17.464 1.00 60.84 611 GLU A C 1
ATOM 4918 O O . GLU A 1 611 ? -15.285 2.015 -16.572 1.00 60.84 611 GLU A O 1
ATOM 4923 N N . ASN A 1 612 ? -13.250 1.328 -17.223 1.00 67.69 612 ASN A N 1
ATOM 4924 C CA . ASN A 1 612 ? -12.842 0.884 -15.887 1.00 67.69 612 ASN A CA 1
ATOM 4925 C C . ASN A 1 612 ? -12.786 2.030 -14.867 1.00 67.69 612 ASN A C 1
ATOM 4927 O O . ASN A 1 612 ? -13.142 1.829 -13.712 1.00 67.69 612 ASN A O 1
ATOM 4931 N N . LEU A 1 613 ? -12.363 3.231 -15.275 1.00 72.56 613 LEU A N 1
ATOM 4932 C CA . LEU A 1 613 ? -12.319 4.395 -14.384 1.00 72.56 613 LEU A CA 1
ATOM 4933 C C . LEU A 1 613 ? -13.718 4.964 -14.099 1.00 72.56 613 LEU A C 1
ATOM 4935 O O . LEU A 1 613 ? -13.964 5.418 -12.980 1.00 72.56 613 LEU A O 1
ATOM 4939 N N . SER A 1 614 ? -14.632 4.918 -15.077 1.00 78.56 614 SER A N 1
ATOM 4940 C CA . SER A 1 614 ? -16.042 5.291 -14.876 1.00 78.56 614 SER A CA 1
ATOM 4941 C C . SER A 1 614 ? -16.713 4.340 -13.889 1.00 78.56 614 SER A C 1
ATOM 4943 O O . SER A 1 614 ? -17.230 4.785 -12.869 1.00 78.56 614 SER A O 1
ATOM 4945 N N . MET A 1 615 ? -16.582 3.030 -14.124 1.00 81.06 615 MET A N 1
ATOM 4946 C CA . MET A 1 615 ? -17.153 2.001 -13.257 1.00 81.06 615 MET A CA 1
ATOM 4947 C C . MET A 1 615 ? -16.568 2.056 -11.840 1.00 81.06 615 MET A C 1
ATOM 4949 O O . MET A 1 615 ? -17.307 2.004 -10.866 1.00 81.06 615 MET A O 1
ATOM 4953 N N . GLN A 1 616 ? -15.252 2.248 -11.685 1.00 84.81 616 GLN A N 1
ATOM 4954 C CA . GLN A 1 616 ? -14.638 2.437 -10.361 1.00 84.81 616 GLN A CA 1
ATOM 4955 C C . GLN A 1 616 ? -15.154 3.690 -9.638 1.00 84.81 616 GLN A C 1
ATOM 4957 O O . GLN A 1 616 ? -15.272 3.685 -8.414 1.00 84.81 616 GLN A O 1
ATOM 4962 N N . SER A 1 617 ? -15.459 4.764 -10.372 1.00 83.25 617 SER A N 1
ATOM 4963 C CA . SER A 1 617 ? -16.010 5.995 -9.789 1.00 83.25 617 SER A CA 1
ATOM 4964 C C . SER A 1 617 ? -17.457 5.808 -9.327 1.00 83.25 617 SER A C 1
ATOM 4966 O O . SER A 1 617 ? -17.819 6.293 -8.256 1.00 83.25 617 SER A O 1
ATOM 4968 N N . GLU A 1 618 ? -18.258 5.070 -10.096 1.00 86.94 618 GLU A N 1
ATOM 4969 C CA . GLU A 1 618 ? -19.622 4.673 -9.727 1.00 86.94 618 GLU A CA 1
ATOM 4970 C C . GLU A 1 618 ? -19.618 3.733 -8.516 1.00 86.94 618 GLU A C 1
ATOM 4972 O O . GLU A 1 618 ? -20.274 4.033 -7.521 1.00 86.94 618 GLU A O 1
ATOM 4977 N N . ILE A 1 619 ? -18.784 2.684 -8.534 1.00 89.56 619 ILE A N 1
ATOM 4978 C CA . ILE A 1 619 ? -18.584 1.778 -7.393 1.00 89.56 619 ILE A CA 1
ATOM 4979 C C . ILE A 1 619 ? -18.180 2.564 -6.146 1.00 89.56 619 ILE A C 1
ATOM 4981 O O . ILE A 1 619 ? -18.760 2.354 -5.090 1.00 89.56 619 ILE A O 1
ATOM 4985 N N . ARG A 1 620 ? -17.227 3.500 -6.245 1.00 87.81 620 ARG A N 1
ATOM 4986 C CA . ARG A 1 620 ? -16.802 4.330 -5.105 1.00 87.81 620 ARG A CA 1
ATOM 4987 C C . ARG A 1 620 ? -17.952 5.158 -4.530 1.00 87.81 620 ARG A C 1
ATOM 4989 O O . ARG A 1 620 ? -18.037 5.308 -3.310 1.00 87.81 620 ARG A O 1
ATOM 4996 N N . ARG A 1 621 ? -18.797 5.741 -5.386 1.00 86.12 621 ARG A N 1
ATOM 4997 C CA . ARG A 1 621 ? -19.939 6.558 -4.954 1.00 86.12 621 ARG A CA 1
ATOM 4998 C C . ARG A 1 621 ? -20.971 5.701 -4.227 1.00 86.12 621 ARG A C 1
ATOM 5000 O O . ARG A 1 621 ? -21.328 6.039 -3.101 1.00 86.12 621 ARG A O 1
ATOM 5007 N N . GLU A 1 622 ? -21.389 4.593 -4.833 1.00 89.75 622 GLU A N 1
ATOM 5008 C CA . GLU A 1 622 ? -22.401 3.717 -4.234 1.00 89.75 622 GLU A CA 1
ATOM 5009 C C . GLU A 1 622 ? -21.876 3.004 -2.990 1.00 89.75 622 GLU A C 1
ATOM 5011 O O . GLU A 1 622 ? -22.566 2.952 -1.979 1.00 89.75 622 GLU A O 1
ATOM 5016 N N . LEU A 1 623 ? -20.623 2.543 -2.992 1.00 89.94 623 LEU A N 1
ATOM 5017 C CA . LEU A 1 623 ? -20.009 1.916 -1.820 1.00 89.94 623 LEU A CA 1
ATOM 5018 C C . LEU A 1 623 ? -19.995 2.870 -0.627 1.00 89.94 623 LEU A C 1
ATOM 5020 O O . LEU A 1 623 ? -20.333 2.473 0.485 1.00 89.94 623 LEU A O 1
ATOM 5024 N N . ARG A 1 624 ? -19.676 4.146 -0.858 1.00 87.81 624 ARG A N 1
ATOM 5025 C CA . ARG A 1 624 ? -19.738 5.175 0.182 1.00 87.81 624 ARG A CA 1
ATOM 5026 C C . ARG A 1 624 ? -21.161 5.375 0.697 1.00 87.81 624 ARG A C 1
ATOM 5028 O O . ARG A 1 624 ? -21.342 5.475 1.904 1.00 87.81 624 ARG A O 1
ATOM 5035 N N . HIS A 1 625 ? -22.153 5.403 -0.190 1.00 85.12 625 HIS A N 1
ATOM 5036 C CA . HIS A 1 625 ? -23.556 5.543 0.195 1.00 85.12 625 HIS A CA 1
ATOM 5037 C C . HIS A 1 625 ? -24.061 4.345 1.021 1.00 85.12 625 HIS A C 1
ATOM 5039 O O . HIS A 1 625 ? -24.648 4.522 2.090 1.00 85.12 625 HIS A O 1
ATOM 5045 N N . VAL A 1 626 ? -23.762 3.122 0.577 1.00 87.44 626 VAL A N 1
ATOM 5046 C CA . VAL A 1 626 ? -24.095 1.876 1.285 1.00 87.44 626 VAL A CA 1
ATOM 5047 C C . VAL A 1 626 ? -23.430 1.849 2.662 1.00 87.44 626 VAL A C 1
ATOM 5049 O O . VAL A 1 626 ? -24.091 1.624 3.670 1.00 87.44 626 VAL A O 1
ATOM 5052 N N . MET A 1 627 ? -22.135 2.152 2.748 1.00 85.94 627 MET A N 1
ATOM 5053 C CA . MET A 1 627 ? -21.421 2.134 4.029 1.00 85.94 627 MET A CA 1
ATOM 5054 C C . MET A 1 627 ? -21.889 3.223 5.001 1.00 85.94 627 MET A C 1
ATOM 5056 O O . MET A 1 627 ? -21.820 3.019 6.207 1.00 85.94 627 MET A O 1
ATOM 5060 N N . GLN A 1 628 ? -22.390 4.357 4.502 1.00 82.31 628 GLN A N 1
ATOM 5061 C CA . GLN A 1 628 ? -22.957 5.428 5.332 1.00 82.31 628 GLN A CA 1
ATOM 5062 C C . GLN A 1 628 ? -24.377 5.139 5.832 1.00 82.31 628 GLN A C 1
ATOM 5064 O O . GLN A 1 628 ? -24.798 5.733 6.823 1.00 82.31 628 GLN A O 1
ATOM 5069 N N . SER A 1 629 ? -25.121 4.270 5.148 1.00 80.19 629 SER A N 1
ATOM 5070 C CA . SER A 1 629 ? -26.508 3.935 5.496 1.00 80.19 629 SER A CA 1
ATOM 5071 C C . SER A 1 629 ? -26.636 2.694 6.385 1.00 80.19 629 SER A C 1
ATOM 5073 O O . SER A 1 629 ? -27.685 2.492 6.997 1.00 80.19 629 SER A O 1
ATOM 5075 N N . LEU A 1 630 ? -25.583 1.878 6.482 1.00 84.19 630 LEU A N 1
ATOM 5076 C CA . LEU A 1 630 ? -25.572 0.616 7.219 1.00 84.19 630 LEU A CA 1
ATOM 5077 C C . LEU A 1 630 ? -24.864 0.710 8.579 1.00 84.19 630 LEU A C 1
ATOM 5079 O O . LEU A 1 630 ? -23.937 1.491 8.776 1.00 84.19 630 LEU A O 1
ATOM 5083 N N . ASP A 1 631 ? -25.259 -0.168 9.504 1.00 79.81 631 ASP A N 1
ATOM 5084 C CA . ASP A 1 631 ? -24.525 -0.404 10.750 1.00 79.81 631 ASP A CA 1
ATOM 5085 C C . ASP A 1 631 ? -23.343 -1.360 10.497 1.00 79.81 631 ASP A C 1
ATOM 5087 O O . ASP A 1 631 ? -23.495 -2.584 10.432 1.00 79.81 631 ASP A O 1
ATOM 5091 N N . LEU A 1 632 ? -22.146 -0.790 10.355 1.00 83.12 632 LEU A N 1
ATOM 5092 C CA . LEU A 1 632 ? -20.912 -1.508 10.013 1.00 83.12 632 LEU A CA 1
ATOM 5093 C C . LEU A 1 632 ? -20.447 -2.501 11.094 1.00 83.12 632 LEU A C 1
ATOM 5095 O O . LEU A 1 632 ? -19.590 -3.348 10.819 1.00 83.12 632 LEU A O 1
ATOM 5099 N N . GLU A 1 633 ? -21.009 -2.442 12.307 1.00 76.25 633 GLU A N 1
ATOM 5100 C CA . GLU A 1 633 ? -20.762 -3.437 13.357 1.00 76.25 633 GLU A CA 1
ATOM 5101 C C . GLU A 1 633 ? -21.555 -4.734 13.141 1.00 76.25 633 GLU A C 1
ATOM 5103 O O . GLU A 1 633 ? -21.182 -5.772 13.693 1.00 76.25 633 GLU A O 1
ATOM 5108 N N . GLN A 1 634 ? -22.620 -4.700 12.331 1.00 78.19 634 GLN A N 1
ATOM 5109 C CA . GLN A 1 634 ? -23.522 -5.836 12.090 1.00 78.19 634 GLN A CA 1
ATOM 5110 C C . GLN A 1 634 ? -23.452 -6.397 10.670 1.00 78.19 634 GLN A C 1
ATOM 5112 O O . GLN A 1 634 ? -24.064 -7.424 10.388 1.00 78.19 634 GLN A O 1
ATOM 5117 N N . VAL A 1 635 ? -22.717 -5.727 9.791 1.00 85.25 635 VAL A N 1
ATOM 5118 C CA . VAL A 1 635 ? -22.678 -6.015 8.359 1.00 85.25 635 VAL A CA 1
ATOM 5119 C C . VAL A 1 635 ? -21.339 -6.645 7.993 1.00 85.25 635 VAL A C 1
ATOM 5121 O O . VAL A 1 635 ? -20.283 -6.205 8.454 1.00 85.25 635 VAL A O 1
ATOM 5124 N N . THR A 1 636 ? -21.376 -7.681 7.159 1.00 86.94 636 THR A N 1
ATOM 5125 C CA . THR A 1 636 ? -20.194 -8.342 6.593 1.00 86.94 636 THR A CA 1
ATOM 5126 C C . THR A 1 636 ? -19.822 -7.747 5.232 1.00 86.94 636 THR A C 1
ATOM 5128 O O . THR A 1 636 ? -20.636 -7.109 4.565 1.00 86.94 636 THR A O 1
ATOM 5131 N N . SER A 1 637 ? -18.593 -7.981 4.760 1.00 86.31 637 SER A N 1
ATOM 5132 C CA . SER A 1 637 ? -18.187 -7.535 3.416 1.00 86.31 637 SER A CA 1
ATOM 5133 C C . SER A 1 637 ? -19.024 -8.191 2.312 1.00 86.31 637 SER A C 1
ATOM 5135 O O . SER A 1 637 ? -19.223 -7.601 1.251 1.00 86.31 637 SER A O 1
ATOM 5137 N N . ARG A 1 638 ? -19.573 -9.384 2.579 1.00 85.62 638 ARG A N 1
ATOM 5138 C CA . ARG A 1 638 ? -20.529 -10.056 1.698 1.00 85.62 638 ARG A CA 1
ATOM 5139 C C . ARG A 1 638 ? -21.838 -9.276 1.586 1.00 85.62 638 ARG A C 1
ATOM 5141 O O . ARG A 1 638 ? -22.288 -9.060 0.468 1.00 85.62 638 ARG A O 1
ATOM 5148 N N . ASP A 1 639 ? -22.401 -8.815 2.698 1.00 88.31 639 ASP A N 1
ATOM 5149 C CA . ASP A 1 639 ? -23.652 -8.044 2.702 1.00 88.31 639 ASP A CA 1
ATOM 5150 C C . ASP A 1 639 ? -23.494 -6.718 1.938 1.00 88.31 639 ASP A C 1
ATOM 5152 O O . ASP A 1 639 ? -24.352 -6.348 1.138 1.00 88.31 639 ASP A O 1
ATOM 5156 N N . ILE A 1 640 ? -22.352 -6.034 2.107 1.00 88.56 640 ILE A N 1
ATOM 5157 C CA . ILE A 1 640 ? -22.020 -4.820 1.336 1.00 88.56 640 ILE A CA 1
ATOM 5158 C C . ILE A 1 640 ? -21.929 -5.135 -0.157 1.00 88.56 640 ILE A C 1
ATOM 5160 O O . ILE A 1 640 ? -22.462 -4.398 -0.986 1.00 88.56 640 ILE A O 1
ATOM 5164 N N . LYS A 1 641 ? -21.261 -6.232 -0.519 1.00 88.00 641 LYS A N 1
ATOM 5165 C CA . LYS A 1 641 ? -21.135 -6.651 -1.915 1.00 88.00 641 LYS A CA 1
ATOM 5166 C C . LYS A 1 641 ? -22.490 -7.023 -2.521 1.00 88.00 641 LYS A C 1
ATOM 5168 O O . LYS A 1 641 ? -22.739 -6.696 -3.679 1.00 88.00 641 LYS A O 1
ATOM 5173 N N . GLU A 1 642 ? -23.361 -7.688 -1.765 1.00 88.44 642 GLU A N 1
ATOM 5174 C CA . GLU A 1 642 ? -24.727 -8.008 -2.190 1.00 88.44 642 GLU A CA 1
ATOM 5175 C C . GLU A 1 642 ? -25.543 -6.726 -2.420 1.00 88.44 642 GLU A C 1
ATOM 5177 O O . GLU A 1 642 ? -26.165 -6.603 -3.475 1.00 88.44 642 GLU A O 1
ATOM 5182 N N . ALA A 1 643 ? -25.455 -5.736 -1.525 1.00 89.00 643 ALA A N 1
ATOM 5183 C CA . ALA A 1 643 ? -26.086 -4.424 -1.705 1.00 89.00 643 ALA A CA 1
ATOM 5184 C C . ALA A 1 643 ? -25.550 -3.678 -2.943 1.00 89.00 643 ALA A C 1
ATOM 5186 O O . ALA A 1 643 ? -26.323 -3.169 -3.750 1.00 89.00 643 ALA A O 1
ATOM 5187 N N . LEU A 1 644 ? -24.232 -3.686 -3.167 1.00 89.88 644 LEU A N 1
ATOM 5188 C CA . LEU A 1 644 ? -23.631 -3.107 -4.373 1.00 89.88 644 LEU A CA 1
ATOM 5189 C C . LEU A 1 644 ? -24.071 -3.811 -5.655 1.00 89.88 644 LEU A C 1
ATOM 5191 O O . LEU A 1 644 ? -24.264 -3.165 -6.683 1.00 89.88 644 LEU A O 1
ATOM 5195 N N . THR A 1 645 ? -24.221 -5.135 -5.599 1.00 89.62 645 THR A N 1
ATOM 5196 C CA . THR A 1 645 ? -24.630 -5.934 -6.758 1.00 89.62 645 THR A CA 1
ATOM 5197 C C . THR A 1 645 ? -26.081 -5.651 -7.149 1.00 89.62 645 THR A C 1
ATOM 5199 O O . THR A 1 645 ? -26.422 -5.722 -8.329 1.00 89.62 645 THR A O 1
ATOM 5202 N N . GLN A 1 646 ? -26.934 -5.314 -6.176 1.00 89.31 646 GLN A N 1
ATOM 5203 C CA . GLN A 1 646 ? -28.325 -4.926 -6.423 1.00 89.31 646 GLN A CA 1
ATOM 5204 C C . GLN A 1 646 ? -28.424 -3.603 -7.193 1.00 89.31 646 GLN A C 1
ATOM 5206 O O . GLN A 1 646 ? -29.226 -3.516 -8.120 1.00 89.31 646 GLN A O 1
ATOM 5211 N N . GLU A 1 647 ? -27.577 -2.622 -6.870 1.00 87.19 647 GLU A N 1
ATOM 5212 C CA . GLU A 1 647 ? -27.611 -1.289 -7.491 1.00 87.19 647 GLU A CA 1
ATOM 5213 C C . GLU A 1 647 ? -26.823 -1.206 -8.811 1.00 87.19 647 GLU A C 1
ATOM 5215 O O . GLU A 1 647 ? -27.288 -0.622 -9.788 1.00 87.19 647 GLU A O 1
ATOM 5220 N N . LEU A 1 648 ? -25.627 -1.804 -8.870 1.00 86.38 648 LEU A N 1
ATOM 5221 C CA . LEU A 1 648 ? -24.688 -1.654 -9.996 1.00 86.38 648 LEU A CA 1
ATOM 5222 C C . LEU A 1 648 ? -24.587 -2.893 -10.902 1.00 86.38 648 LEU A C 1
ATOM 5224 O O . LEU A 1 648 ? -23.900 -2.862 -11.926 1.00 86.38 648 LEU A O 1
ATOM 5228 N N . GLY A 1 649 ? -25.249 -3.999 -10.550 1.00 85.19 649 GLY A N 1
ATOM 5229 C CA . GLY A 1 649 ? -25.104 -5.281 -11.241 1.00 85.19 649 GLY A CA 1
ATOM 5230 C C . GLY A 1 649 ? -23.823 -6.026 -10.846 1.00 85.19 649 GLY A C 1
ATOM 5231 O O . GLY A 1 649 ? -23.316 -5.885 -9.740 1.00 85.19 649 GLY A O 1
ATOM 5232 N N . ASN A 1 650 ? -23.288 -6.881 -11.724 1.00 82.94 650 ASN A N 1
ATOM 5233 C CA . ASN A 1 650 ? -22.164 -7.749 -11.354 1.00 82.94 650 ASN A CA 1
ATOM 5234 C C . ASN A 1 650 ? -20.863 -6.954 -11.095 1.00 82.94 650 ASN A C 1
ATOM 5236 O O . ASN A 1 650 ? -20.252 -6.428 -12.025 1.00 82.94 650 ASN A O 1
ATOM 5240 N N . VAL A 1 651 ? -20.409 -6.949 -9.837 1.00 85.19 651 VAL A N 1
ATOM 5241 C CA . VAL A 1 651 ? -19.169 -6.296 -9.381 1.00 85.19 651 VAL A CA 1
ATOM 5242 C C . VAL A 1 651 ? -18.002 -7.265 -9.123 1.00 85.19 651 VAL A C 1
ATOM 5244 O O . VAL A 1 651 ? -16.961 -6.861 -8.605 1.00 85.19 651 VAL A O 1
ATOM 5247 N N . ASP A 1 652 ? -18.119 -8.543 -9.501 1.00 80.56 652 ASP A N 1
ATOM 5248 C CA . ASP A 1 652 ? -17.102 -9.575 -9.238 1.00 80.56 652 ASP A CA 1
ATOM 5249 C C . ASP A 1 652 ? -15.738 -9.278 -9.874 1.00 80.56 652 ASP A C 1
ATOM 5251 O O . ASP A 1 652 ? -14.707 -9.710 -9.359 1.00 80.56 652 ASP A O 1
ATOM 5255 N N . ALA A 1 653 ? -15.712 -8.517 -10.970 1.00 81.00 653 ALA A N 1
ATOM 5256 C CA . ALA A 1 653 ? -14.473 -8.084 -11.610 1.00 81.00 653 ALA A CA 1
ATOM 5257 C C . ALA A 1 653 ? -13.687 -7.046 -10.779 1.00 81.00 653 ALA A C 1
ATOM 5259 O O . ALA A 1 653 ? -12.502 -6.837 -11.035 1.00 81.00 653 ALA A O 1
ATOM 5260 N N . TYR A 1 654 ? -14.325 -6.414 -9.785 1.00 83.06 654 TYR A N 1
ATOM 5261 C CA . TYR A 1 654 ? -13.777 -5.308 -8.994 1.00 83.06 654 TYR A CA 1
ATOM 5262 C C . TYR A 1 654 ? -13.625 -5.637 -7.499 1.00 83.06 654 TYR A C 1
ATOM 5264 O O . TYR A 1 654 ? -13.456 -4.717 -6.704 1.00 83.06 654 TYR A O 1
ATOM 5272 N N . LYS A 1 655 ? -13.643 -6.920 -7.097 1.00 81.81 655 LYS A N 1
ATOM 5273 C CA . LYS A 1 655 ? -13.545 -7.346 -5.680 1.00 81.81 655 LYS A CA 1
ATOM 5274 C C . LYS A 1 655 ? -12.365 -6.701 -4.930 1.00 81.81 655 LYS A C 1
ATOM 5276 O O . LYS A 1 655 ? -12.583 -6.027 -3.931 1.00 81.81 655 LYS A O 1
ATOM 5281 N N . GLU A 1 656 ? -11.151 -6.792 -5.483 1.00 79.94 656 GLU A N 1
ATOM 5282 C CA . GLU A 1 656 ? -9.939 -6.210 -4.873 1.00 79.94 656 GLU A CA 1
ATOM 5283 C C . GLU A 1 656 ? -10.036 -4.679 -4.735 1.00 79.94 656 GLU A C 1
ATOM 5285 O O . GLU A 1 656 ? -9.610 -4.103 -3.736 1.00 79.94 656 GLU A O 1
ATOM 5290 N N . PHE A 1 657 ? -10.640 -4.004 -5.721 1.00 84.31 657 PHE A N 1
ATOM 5291 C CA . PHE A 1 657 ? -10.875 -2.561 -5.650 1.00 84.31 657 PHE A CA 1
ATOM 5292 C C . PHE A 1 657 ? -11.891 -2.212 -4.556 1.00 84.31 657 PHE A C 1
ATOM 5294 O O . PHE A 1 657 ? -11.656 -1.274 -3.802 1.00 84.31 657 PHE A O 1
ATOM 5301 N N . ILE A 1 658 ? -12.984 -2.973 -4.445 1.00 87.12 658 ILE A N 1
ATOM 5302 C CA . ILE A 1 658 ? -14.017 -2.778 -3.421 1.00 87.12 658 ILE A CA 1
ATOM 5303 C C . ILE A 1 658 ? -13.425 -2.945 -2.022 1.00 87.12 658 ILE A C 1
ATOM 5305 O O . ILE A 1 658 ? -13.680 -2.107 -1.169 1.00 87.12 658 ILE A O 1
ATOM 5309 N N . GLU A 1 659 ? -12.597 -3.962 -1.786 1.00 81.12 659 GLU A N 1
ATOM 5310 C CA . GLU A 1 659 ? -11.947 -4.177 -0.486 1.00 81.12 659 GLU A CA 1
ATOM 5311 C C . GLU A 1 659 ? -11.049 -3.004 -0.083 1.00 81.12 659 GLU A C 1
ATOM 5313 O O . GLU A 1 659 ? -11.146 -2.490 1.033 1.00 81.12 659 GLU A O 1
ATOM 5318 N N . ILE A 1 660 ? -10.183 -2.554 -0.997 1.00 81.94 660 ILE A N 1
ATOM 5319 C CA . ILE A 1 660 ? -9.289 -1.420 -0.743 1.00 81.94 660 ILE A CA 1
ATOM 5320 C C . ILE A 1 660 ? -10.108 -0.144 -0.531 1.00 81.94 660 ILE A C 1
ATOM 5322 O O . ILE A 1 660 ? -9.823 0.631 0.380 1.00 81.94 660 ILE A O 1
ATOM 5326 N N . GLU A 1 661 ? -11.141 0.080 -1.340 1.00 86.56 661 GLU A N 1
ATOM 5327 C CA . GLU A 1 661 ? -11.989 1.262 -1.219 1.00 86.56 661 GLU A CA 1
ATOM 5328 C C . GLU A 1 661 ? -12.825 1.232 0.071 1.00 86.56 661 GLU A C 1
ATOM 5330 O O . GLU A 1 661 ? -12.971 2.266 0.715 1.00 86.56 661 GLU A O 1
ATOM 5335 N N . MET A 1 662 ? -13.289 0.060 0.521 1.00 84.81 662 MET A N 1
ATOM 5336 C CA . MET A 1 662 ? -13.944 -0.120 1.822 1.00 84.81 662 MET A CA 1
ATOM 5337 C C . MET A 1 662 ? -13.018 0.290 2.967 1.00 84.81 662 MET A C 1
ATOM 5339 O O . MET A 1 662 ? -13.431 1.034 3.853 1.00 84.81 662 MET A O 1
ATOM 5343 N N . LEU A 1 663 ? -11.759 -0.160 2.940 1.00 82.00 663 LEU A N 1
ATOM 5344 C CA . LEU A 1 663 ? -10.735 0.244 3.904 1.00 82.00 663 LEU A CA 1
ATOM 5345 C C . LEU A 1 663 ? -10.536 1.775 3.902 1.00 82.00 663 LEU A C 1
ATOM 5347 O O . LEU A 1 663 ? -10.483 2.402 4.959 1.00 82.00 663 LEU A O 1
ATOM 5351 N N . VAL A 1 664 ? -10.462 2.393 2.721 1.00 81.50 664 VAL A N 1
ATOM 5352 C CA . VAL A 1 664 ? -10.321 3.852 2.585 1.00 81.50 664 VAL A CA 1
ATOM 5353 C C . VAL A 1 664 ? -11.537 4.586 3.154 1.00 81.50 664 VAL A C 1
ATOM 5355 O O . VAL A 1 664 ? -11.373 5.544 3.909 1.00 81.50 664 VAL A O 1
ATOM 5358 N N . ILE A 1 665 ? -12.750 4.137 2.831 1.00 82.25 665 ILE A N 1
ATOM 5359 C CA . ILE A 1 665 ? -13.994 4.746 3.312 1.00 82.25 665 ILE A CA 1
ATOM 5360 C C . ILE A 1 665 ? -14.113 4.607 4.834 1.00 82.25 665 ILE A C 1
ATOM 5362 O O . ILE A 1 665 ? -14.441 5.593 5.486 1.00 82.25 665 ILE A O 1
ATOM 5366 N N . LEU A 1 666 ? -13.779 3.448 5.416 1.00 78.94 666 LEU A N 1
ATOM 5367 C CA . LEU A 1 666 ? -13.759 3.256 6.876 1.00 78.94 666 LEU A CA 1
ATOM 5368 C C . LEU A 1 666 ? -12.826 4.251 7.567 1.00 78.94 666 LEU A C 1
ATOM 5370 O O . LEU A 1 666 ? -13.229 4.889 8.536 1.00 78.94 666 LEU A O 1
ATOM 5374 N N . GLY A 1 667 ? -11.614 4.434 7.034 1.00 72.38 667 GLY A N 1
ATOM 5375 C CA . GLY A 1 667 ? -10.669 5.425 7.555 1.00 72.38 667 GLY A CA 1
ATOM 5376 C C . GLY A 1 667 ? -11.183 6.866 7.454 1.00 72.38 667 GLY A C 1
ATOM 5377 O O . GLY A 1 667 ? -10.946 7.664 8.356 1.00 72.38 667 GLY A O 1
ATOM 5378 N N . GLN A 1 668 ? -11.922 7.191 6.387 1.00 69.75 668 GLN A N 1
ATOM 5379 C CA . GLN A 1 668 ? -12.531 8.511 6.169 1.00 69.75 668 GLN A CA 1
ATOM 5380 C C . GLN A 1 668 ? -13.796 8.759 7.004 1.00 69.75 668 GLN A C 1
ATOM 5382 O O . GLN A 1 668 ? -14.161 9.912 7.217 1.00 69.75 668 GLN A O 1
ATOM 5387 N N . MET A 1 669 ? -14.496 7.704 7.426 1.00 69.06 669 MET A N 1
ATOM 5388 C CA . MET A 1 669 ? -15.725 7.796 8.222 1.00 69.06 669 MET A CA 1
ATOM 5389 C C . MET A 1 669 ? -15.465 7.931 9.728 1.00 69.06 669 MET A C 1
ATOM 5391 O O . MET A 1 669 ? -16.385 8.270 10.475 1.00 69.06 669 MET A O 1
ATOM 5395 N N . GLU A 1 670 ? -14.241 7.668 10.192 1.00 67.56 670 GLU A N 1
ATOM 5396 C CA . GLU A 1 670 ? -13.867 7.827 11.596 1.00 67.56 670 GLU A CA 1
ATOM 5397 C C . GLU A 1 670 ? -13.861 9.315 11.973 1.00 67.56 670 GLU A C 1
ATOM 5399 O O . GLU A 1 670 ? -13.011 10.076 11.519 1.00 67.56 670 GLU A O 1
ATOM 5404 N N . LYS A 1 671 ? -14.824 9.747 12.796 1.00 74.06 671 LYS A N 1
ATOM 5405 C CA . LYS A 1 671 ? -14.890 11.126 13.303 1.00 74.06 671 LYS A CA 1
ATOM 5406 C C . LYS A 1 671 ? -13.775 11.388 14.324 1.00 74.06 671 LYS A C 1
ATOM 5408 O O . LYS A 1 671 ? -13.439 10.482 15.093 1.00 74.06 671 LYS A O 1
ATOM 5413 N N . PRO A 1 672 ? -13.254 12.624 14.422 1.00 82.88 672 PRO A N 1
ATOM 5414 C CA . PRO A 1 672 ? -12.276 12.963 15.438 1.00 82.88 672 PRO A CA 1
ATOM 5415 C C . PRO A 1 672 ? -12.898 12.835 16.833 1.00 82.88 672 PRO A C 1
ATOM 5417 O O . PRO A 1 672 ? -14.025 13.260 17.090 1.00 82.88 672 PRO A O 1
ATOM 5420 N N . SER A 1 673 ? -12.137 12.265 17.761 1.00 84.00 673 SER A N 1
ATOM 5421 C CA . SER A 1 673 ? -12.537 12.142 19.158 1.00 84.00 673 SER A CA 1
ATOM 5422 C C . SER A 1 673 ? -12.410 13.491 19.856 1.00 84.00 673 SER A C 1
ATOM 5424 O O . SER A 1 673 ? -11.307 14.008 20.032 1.00 84.00 673 SER A O 1
ATOM 5426 N N . GLN A 1 674 ? -13.527 14.062 20.290 1.00 85.75 674 GLN A N 1
ATOM 5427 C CA . GLN A 1 674 ? -13.517 15.269 21.109 1.00 85.75 674 GLN A CA 1
ATOM 5428 C C . GLN A 1 674 ? -13.106 14.913 22.545 1.00 85.75 674 GLN A C 1
ATOM 5430 O O . GLN A 1 674 ? -13.833 14.223 23.256 1.00 85.75 674 GLN A O 1
ATOM 5435 N N . ILE A 1 675 ? -11.919 15.357 22.968 1.00 87.62 675 ILE A N 1
ATOM 5436 C CA . ILE A 1 675 ? -11.409 15.137 24.332 1.00 87.62 675 ILE A CA 1
ATOM 5437 C C . ILE A 1 675 ? -11.906 16.251 25.259 1.00 87.62 675 ILE A C 1
ATOM 5439 O O . ILE A 1 675 ? -12.360 15.990 26.372 1.00 87.62 675 ILE A O 1
ATOM 5443 N N . PHE A 1 676 ? -11.814 17.495 24.792 1.00 86.81 676 PHE A N 1
ATOM 5444 C CA . PHE A 1 676 ? -12.372 18.680 25.440 1.00 86.81 676 PHE A CA 1
ATOM 5445 C C . PHE A 1 676 ? -13.093 19.526 24.392 1.00 86.81 676 PHE A C 1
ATOM 5447 O O . PHE A 1 676 ? -12.823 19.380 23.203 1.00 86.81 676 PHE A O 1
ATOM 5454 N N . ASP A 1 677 ? -13.917 20.477 24.831 1.00 86.00 677 ASP A N 1
ATOM 5455 C CA . ASP A 1 677 ? -14.642 21.397 23.939 1.00 86.00 677 ASP A CA 1
ATOM 5456 C C . ASP A 1 677 ? -13.727 22.076 22.900 1.00 86.00 677 ASP A C 1
ATOM 5458 O O . ASP A 1 677 ? -14.130 22.296 21.766 1.00 86.00 677 ASP A O 1
ATOM 5462 N N . TYR A 1 678 ? -12.470 22.340 23.277 1.00 87.94 678 TYR A N 1
ATOM 5463 C CA . TYR A 1 678 ? -11.440 22.994 22.462 1.00 87.94 678 TYR A CA 1
ATOM 5464 C C . TYR A 1 678 ? -10.351 22.037 21.934 1.00 87.94 678 TYR A C 1
ATOM 5466 O O . TYR A 1 678 ? -9.366 22.493 21.355 1.00 87.94 678 TYR A O 1
ATOM 5474 N N . LEU A 1 679 ? -10.454 20.724 22.187 1.00 92.12 679 LEU A N 1
ATOM 5475 C CA . LEU A 1 679 ? -9.409 19.754 21.842 1.00 92.12 679 LEU A CA 1
ATOM 5476 C C . LEU A 1 679 ? -9.9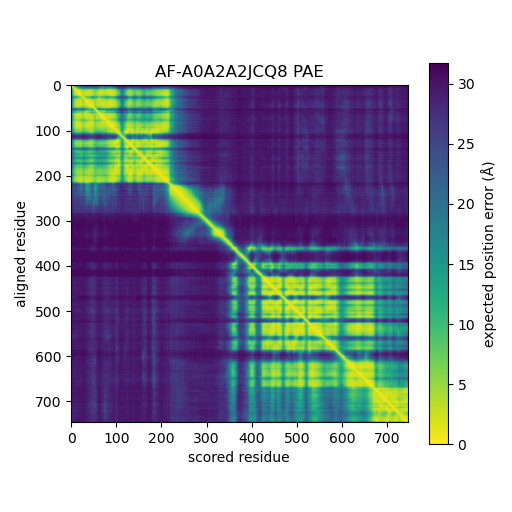94 18.493 21.211 1.00 92.12 679 LEU A C 1
ATOM 5478 O O . LEU A 1 679 ? -10.619 17.671 21.885 1.00 92.12 679 LEU A O 1
ATOM 5482 N N . TYR A 1 680 ? -9.663 18.304 19.939 1.00 91.94 680 TYR A N 1
ATOM 5483 C CA . TYR A 1 680 ? -9.964 17.104 19.174 1.00 91.94 680 TYR A CA 1
ATOM 5484 C C . TYR A 1 680 ? -8.705 16.258 18.978 1.00 91.94 680 TYR A C 1
ATOM 5486 O O . TYR A 1 680 ? -7.610 16.782 18.766 1.00 91.94 680 TYR A O 1
ATOM 5494 N N . LEU A 1 681 ? -8.873 14.941 19.024 1.00 91.69 681 LEU A N 1
ATOM 5495 C CA . LEU A 1 681 ? -7.883 13.953 18.624 1.00 91.69 681 LEU A CA 1
ATOM 5496 C C . LEU A 1 681 ? -8.382 13.266 17.355 1.00 91.69 681 LEU A C 1
ATOM 5498 O O . LEU A 1 681 ? -9.403 12.585 17.381 1.00 91.69 681 LEU A O 1
ATOM 5502 N N . GLY A 1 682 ? -7.665 13.460 16.254 1.00 87.69 682 GLY A N 1
ATOM 5503 C CA . GLY A 1 682 ? -8.003 12.888 14.953 1.00 87.69 682 GLY A CA 1
ATOM 5504 C C . GLY A 1 682 ? -6.845 12.103 14.353 1.00 87.69 682 GLY A C 1
ATOM 5505 O O . GLY A 1 682 ? -5.700 12.205 14.804 1.00 87.69 682 GLY A O 1
ATOM 5506 N N . ASN A 1 683 ? -7.162 11.322 13.328 1.00 81.38 683 ASN A N 1
ATOM 5507 C CA . ASN A 1 683 ? -6.193 10.611 12.504 1.00 81.38 683 ASN A CA 1
ATOM 5508 C C . ASN A 1 683 ? -5.755 11.482 11.297 1.00 81.38 683 ASN A C 1
ATOM 5510 O O . ASN A 1 683 ? -6.113 12.658 11.179 1.00 81.38 683 ASN A O 1
ATOM 5514 N N . GLU A 1 684 ? -4.958 10.910 10.391 1.00 81.75 684 GLU A N 1
ATOM 5515 C CA . GLU A 1 684 ? -4.526 11.584 9.157 1.00 81.75 684 GLU A CA 1
ATOM 5516 C C . GLU A 1 684 ? -5.703 12.032 8.276 1.00 81.75 684 GLU A C 1
ATOM 5518 O O . GLU A 1 684 ? -5.676 13.133 7.724 1.00 81.75 684 GLU A O 1
ATOM 5523 N N . TRP A 1 685 ? -6.753 11.215 8.178 1.00 79.81 685 TRP A N 1
ATOM 5524 C CA . TRP A 1 685 ? -7.925 11.515 7.362 1.00 79.81 685 TRP A CA 1
ATOM 5525 C C . TRP A 1 685 ? -8.678 12.731 7.896 1.00 79.81 685 TRP A C 1
ATOM 5527 O O . TRP A 1 685 ? -8.973 13.631 7.107 1.00 79.81 685 TRP A O 1
ATOM 5537 N N . ASN A 1 686 ? -8.869 12.831 9.216 1.00 85.19 686 ASN A N 1
ATOM 5538 C CA . ASN A 1 686 ? -9.461 14.019 9.841 1.00 85.19 686 ASN A CA 1
ATOM 5539 C C . ASN A 1 686 ? -8.613 15.271 9.582 1.00 85.19 686 ASN A C 1
ATOM 5541 O O . ASN A 1 686 ? -9.141 16.325 9.241 1.00 85.19 686 ASN A O 1
ATOM 5545 N N . ALA A 1 687 ? -7.283 15.158 9.686 1.00 85.69 687 ALA A N 1
ATOM 5546 C CA . ALA A 1 687 ? -6.371 16.274 9.423 1.00 85.69 687 ALA A CA 1
ATOM 5547 C C . ALA A 1 687 ? -6.356 16.712 7.943 1.00 85.69 687 ALA A C 1
ATOM 5549 O O . ALA A 1 687 ? -6.027 17.861 7.641 1.00 85.69 687 ALA A O 1
ATOM 5550 N N . SER A 1 688 ? -6.705 15.808 7.023 1.00 83.06 688 SER A N 1
ATOM 5551 C CA . SER A 1 688 ? -6.807 16.073 5.583 1.00 83.06 688 SER A CA 1
ATOM 5552 C C . SER A 1 688 ? -8.182 16.591 5.140 1.00 83.06 688 SER A C 1
ATOM 5554 O O . SER A 1 688 ? -8.328 17.040 4.003 1.00 83.06 688 SER A O 1
ATOM 5556 N N . ASN A 1 689 ? -9.190 16.550 6.014 1.00 81.88 689 ASN A N 1
ATOM 5557 C CA . ASN A 1 689 ? -10.563 16.920 5.692 1.00 81.88 689 ASN A CA 1
ATOM 5558 C C . ASN A 1 689 ? -10.841 18.386 6.060 1.00 81.88 689 ASN A C 1
ATOM 5560 O O . ASN A 1 689 ? -11.167 18.710 7.200 1.00 81.88 689 ASN A O 1
ATOM 5564 N N . TYR A 1 690 ? -10.709 19.286 5.080 1.00 84.50 690 TYR A N 1
ATOM 5565 C CA . TYR A 1 690 ? -10.897 20.725 5.295 1.00 84.50 690 TYR A CA 1
ATOM 5566 C C . TYR A 1 690 ? -12.290 21.069 5.839 1.00 84.50 690 TYR A C 1
ATOM 5568 O O . TYR A 1 690 ? -12.397 21.862 6.771 1.00 84.50 690 TYR A O 1
ATOM 5576 N N . ASP A 1 691 ? -13.343 20.458 5.292 1.00 82.62 691 ASP A N 1
ATOM 5577 C CA . ASP A 1 691 ? -14.723 20.772 5.667 1.00 82.62 691 ASP A CA 1
ATOM 5578 C C . ASP A 1 691 ? -15.021 20.346 7.111 1.00 82.62 691 ASP A C 1
ATOM 5580 O O . ASP A 1 691 ? -15.643 21.104 7.851 1.00 82.62 691 ASP A O 1
ATOM 5584 N N . GLU A 1 692 ? -14.511 19.185 7.539 1.00 84.56 692 GLU A N 1
ATOM 5585 C CA . GLU A 1 692 ? -14.634 18.702 8.923 1.00 84.56 692 GLU A CA 1
ATOM 5586 C C . GLU A 1 692 ? -13.845 19.572 9.914 1.00 84.56 692 GLU A C 1
ATOM 5588 O O . GLU A 1 692 ? -14.330 19.880 11.005 1.00 84.56 692 GLU A O 1
ATOM 5593 N N . LEU A 1 693 ? -12.641 20.016 9.540 1.00 89.75 693 LEU A N 1
ATOM 5594 C CA . LEU A 1 693 ? -11.853 20.939 10.361 1.00 89.75 693 LEU A CA 1
ATOM 5595 C C . LEU A 1 693 ? -12.564 22.288 10.525 1.00 89.75 693 LEU A C 1
ATOM 5597 O O . LEU A 1 693 ? -12.587 22.836 11.626 1.00 89.75 693 LEU A O 1
ATOM 5601 N N . MET A 1 694 ? -13.175 22.802 9.456 1.00 88.88 694 MET A N 1
ATOM 5602 C CA . MET A 1 694 ? -13.935 24.051 9.496 1.00 88.88 694 MET A CA 1
ATOM 5603 C C . MET A 1 694 ? -15.248 23.907 10.271 1.00 88.88 694 MET A C 1
ATOM 5605 O O . MET A 1 694 ? -15.574 24.793 11.057 1.00 88.88 694 MET A O 1
ATOM 5609 N N . SER A 1 695 ? -15.986 22.803 10.099 1.00 86.19 695 SER A N 1
ATOM 5610 C CA . SER A 1 695 ? -17.233 22.558 10.839 1.00 86.19 695 SER A CA 1
ATOM 5611 C C . SER A 1 695 ? -17.001 22.385 12.338 1.00 86.19 695 SER A C 1
ATOM 5613 O O . SER A 1 695 ? -17.866 22.737 13.132 1.00 86.19 695 SER A O 1
ATOM 5615 N N . ASN A 1 696 ? -15.833 21.861 12.717 1.00 86.62 696 ASN A N 1
ATOM 5616 C CA . ASN A 1 696 ? -15.408 21.720 14.110 1.00 86.62 696 ASN A CA 1
ATOM 5617 C C . ASN A 1 696 ? -14.676 22.968 14.644 1.00 86.62 696 ASN A C 1
ATOM 5619 O O . ASN A 1 696 ? -14.109 22.910 15.734 1.00 86.62 696 ASN A O 1
ATOM 5623 N N . GLU A 1 697 ? -14.660 24.070 13.883 1.00 90.06 697 GLU A N 1
ATOM 5624 C CA . GLU A 1 697 ? -14.032 25.352 14.241 1.00 90.06 697 GLU A CA 1
ATOM 5625 C C . GLU A 1 697 ? -12.548 25.229 14.644 1.00 90.06 697 GLU A C 1
ATOM 5627 O O . GLU A 1 697 ? -12.035 25.951 15.502 1.00 90.06 697 GLU A O 1
ATOM 5632 N N . VAL A 1 698 ? -11.819 24.305 14.014 1.00 92.19 698 VAL A N 1
ATOM 5633 C CA . VAL A 1 698 ? -10.403 24.075 14.310 1.00 92.19 698 VAL A CA 1
ATOM 5634 C C . VAL A 1 698 ? -9.571 25.242 13.776 1.00 92.19 698 VAL A C 1
ATOM 5636 O O . VAL A 1 698 ? -9.589 25.530 12.588 1.00 92.19 698 VAL A O 1
ATOM 5639 N N . GLY A 1 699 ? -8.789 25.906 14.633 1.00 90.25 699 GLY A N 1
ATOM 5640 C CA . GLY A 1 699 ? -7.827 26.947 14.218 1.00 90.25 699 GLY A CA 1
ATOM 5641 C C . GLY A 1 699 ? -6.356 26.518 14.297 1.00 90.25 699 GLY A C 1
ATOM 5642 O O . GLY A 1 699 ? -5.489 27.072 13.614 1.00 90.25 699 GLY A O 1
ATOM 5643 N N . TYR A 1 700 ? -6.066 25.509 15.120 1.00 95.06 700 TYR A N 1
ATOM 5644 C CA . TYR A 1 700 ? -4.714 25.080 15.474 1.00 95.06 700 TYR A CA 1
ATOM 5645 C C . TYR A 1 700 ? -4.579 23.572 15.314 1.00 95.06 700 TYR A C 1
ATOM 5647 O O . TYR A 1 700 ? -5.425 22.816 15.782 1.00 95.06 700 TYR A O 1
ATOM 5655 N N . ILE A 1 701 ? -3.489 23.131 14.686 1.00 95.56 701 ILE A N 1
ATOM 5656 C CA . ILE A 1 701 ? -3.223 21.713 14.443 1.00 95.56 701 ILE A CA 1
ATOM 5657 C C . ILE A 1 701 ? -1.849 21.356 15.006 1.00 95.56 701 ILE A C 1
ATOM 5659 O O . ILE A 1 701 ? -0.805 21.840 14.553 1.00 95.56 701 ILE A O 1
ATOM 5663 N N . LEU A 1 702 ? -1.856 20.483 16.013 1.00 94.50 702 LEU A N 1
ATOM 5664 C CA . LEU A 1 702 ? -0.657 19.895 16.594 1.00 94.50 702 LEU A CA 1
ATOM 5665 C C . LEU A 1 702 ? -0.408 18.522 15.959 1.00 94.50 702 LEU A C 1
ATOM 5667 O O . LEU A 1 702 ? -1.107 17.559 16.256 1.00 94.50 702 LEU A O 1
ATOM 5671 N N . ASN A 1 703 ? 0.603 18.427 15.102 1.00 93.25 703 ASN A N 1
ATOM 5672 C CA . ASN A 1 703 ? 0.955 17.201 14.394 1.00 93.25 703 ASN A CA 1
ATOM 5673 C C . ASN A 1 703 ? 2.163 16.524 15.064 1.00 93.25 703 ASN A C 1
ATOM 5675 O O . ASN A 1 703 ? 3.298 16.984 14.938 1.00 93.25 703 ASN A O 1
ATOM 5679 N N . MET A 1 704 ? 1.918 15.436 15.793 1.00 90.00 704 MET A N 1
ATOM 5680 C CA . MET A 1 704 ? 2.925 14.689 16.566 1.00 90.00 704 MET A CA 1
ATOM 5681 C C . MET A 1 704 ? 3.415 13.427 15.840 1.00 90.00 704 MET A C 1
ATOM 5683 O O . MET A 1 704 ? 3.622 12.395 16.471 1.00 90.00 704 MET A O 1
ATOM 5687 N N . THR A 1 705 ? 3.576 13.488 14.517 1.00 84.25 705 THR A N 1
ATOM 5688 C CA . THR A 1 705 ? 3.956 12.324 13.705 1.00 84.25 705 THR A CA 1
ATOM 5689 C C . THR A 1 705 ? 5.022 12.679 12.672 1.00 84.25 705 THR A C 1
ATOM 5691 O O . THR A 1 705 ? 5.184 13.838 12.262 1.00 84.25 705 THR A O 1
ATOM 5694 N N . ARG A 1 706 ? 5.763 11.666 12.217 1.00 80.81 706 ARG A N 1
ATOM 5695 C CA . ARG A 1 706 ? 6.676 11.811 11.081 1.00 80.81 706 ARG A CA 1
ATOM 5696 C C . ARG A 1 706 ? 5.937 11.662 9.752 1.00 80.81 706 ARG A C 1
ATOM 5698 O O . ARG A 1 706 ? 6.332 12.301 8.778 1.00 80.81 706 ARG A O 1
ATOM 5705 N N . GLU A 1 707 ? 4.918 10.815 9.733 1.00 79.88 707 GLU A N 1
ATOM 5706 C CA . GLU A 1 707 ? 4.243 10.302 8.546 1.00 79.88 707 GLU A CA 1
ATOM 5707 C C . GLU A 1 707 ? 3.211 11.282 7.982 1.00 79.88 707 GLU A C 1
ATOM 5709 O O . GLU A 1 707 ? 3.120 11.425 6.767 1.00 79.88 707 GLU A O 1
ATOM 5714 N N . VAL A 1 708 ? 2.482 11.996 8.845 1.00 83.06 708 VAL A N 1
ATOM 5715 C CA . VAL A 1 708 ? 1.373 12.859 8.420 1.00 83.06 708 VAL A CA 1
ATOM 5716 C C . VAL A 1 708 ? 1.889 14.234 8.037 1.00 83.06 708 VAL A C 1
ATOM 5718 O O . VAL A 1 708 ? 2.569 14.891 8.829 1.00 83.06 708 VAL A O 1
ATOM 5721 N N . ASP A 1 709 ? 1.557 14.716 6.846 1.00 85.00 709 ASP A N 1
ATOM 5722 C CA . ASP A 1 709 ? 1.916 16.061 6.399 1.00 85.00 709 ASP A CA 1
ATOM 5723 C C . ASP A 1 709 ? 0.960 17.144 6.906 1.00 85.00 709 ASP A C 1
ATOM 5725 O O . ASP A 1 709 ? -0.152 16.893 7.360 1.00 85.00 709 ASP A O 1
ATOM 5729 N N . ASN A 1 710 ? 1.417 18.396 6.859 1.00 90.44 710 ASN A N 1
ATOM 5730 C CA . ASN A 1 710 ? 0.538 19.529 7.117 1.00 90.44 710 ASN A CA 1
ATOM 5731 C C . ASN A 1 710 ? -0.241 19.805 5.829 1.00 90.44 710 ASN A C 1
ATOM 5733 O O . ASN A 1 710 ? 0.312 20.398 4.902 1.00 90.44 710 ASN A O 1
ATOM 5737 N N . PHE A 1 711 ? -1.496 19.365 5.766 1.00 87.50 711 PHE A N 1
ATOM 5738 C CA . PHE A 1 711 ? -2.320 19.454 4.556 1.00 87.50 711 PHE A CA 1
ATOM 5739 C C . PHE A 1 711 ? -2.679 20.897 4.176 1.00 87.50 711 PHE A C 1
ATOM 5741 O O . PHE A 1 711 ? -2.697 21.243 2.995 1.00 87.50 711 PHE A O 1
ATOM 5748 N N . PHE A 1 712 ? -2.895 21.762 5.173 1.00 90.94 712 PHE A N 1
ATOM 5749 C CA . PHE A 1 712 ? -3.427 23.119 4.982 1.00 90.94 712 PHE A CA 1
ATOM 5750 C C . PHE A 1 712 ? -2.580 24.205 5.674 1.00 90.94 712 PHE A C 1
ATOM 5752 O O . PHE A 1 712 ? -3.091 24.975 6.492 1.00 90.94 712 PHE A O 1
ATOM 5759 N N . PRO A 1 713 ? -1.264 24.290 5.395 1.00 85.50 713 PRO A N 1
ATOM 5760 C CA . PRO A 1 713 ? -0.316 25.077 6.189 1.00 85.50 713 PRO A CA 1
ATOM 5761 C C . PRO A 1 713 ? -0.536 26.595 6.122 1.00 85.50 713 PRO A C 1
ATOM 5763 O O . PRO A 1 713 ? 0.088 27.326 6.885 1.00 85.50 713 PRO A O 1
ATOM 5766 N N . GLN A 1 714 ? -1.374 27.077 5.199 1.00 86.88 714 GLN A N 1
ATOM 5767 C CA . GLN A 1 714 ? -1.707 28.498 5.057 1.00 86.88 714 GLN A CA 1
ATOM 5768 C C . GLN A 1 714 ? -3.004 28.878 5.785 1.00 86.88 714 GLN A C 1
ATOM 5770 O O . GLN A 1 714 ? -3.243 30.061 6.002 1.00 86.88 714 GLN A O 1
ATOM 5775 N N . GLN A 1 715 ? -3.837 27.896 6.137 1.00 89.19 715 GLN A N 1
ATOM 5776 C CA . GLN A 1 715 ? -5.180 28.099 6.680 1.00 89.19 715 GLN A CA 1
ATOM 5777 C C . GLN A 1 715 ? -5.233 27.907 8.198 1.00 89.19 715 GLN A C 1
ATOM 5779 O O . GLN A 1 715 ? -6.009 28.584 8.862 1.00 89.19 715 GLN A O 1
ATOM 5784 N N . PHE A 1 716 ? -4.396 27.023 8.746 1.00 92.69 716 PHE A N 1
ATOM 5785 C CA . PHE A 1 716 ? -4.368 26.721 10.178 1.00 92.69 716 PHE A CA 1
ATOM 5786 C C . PHE A 1 716 ? -2.985 26.991 10.764 1.00 92.69 716 PHE A C 1
ATOM 5788 O O . PHE A 1 716 ? -1.964 26.923 10.074 1.00 92.69 716 PHE A O 1
ATOM 5795 N N . CYS A 1 717 ? -2.928 27.259 12.066 1.00 92.25 717 CYS A N 1
ATOM 5796 C CA . CYS A 1 717 ? -1.663 27.358 12.778 1.00 92.25 717 CYS A CA 1
ATOM 5797 C C . CYS A 1 717 ? -1.133 25.953 13.084 1.00 92.25 717 CYS A C 1
ATOM 5799 O O . CYS A 1 717 ? -1.707 25.235 13.898 1.00 92.25 717 CYS A O 1
ATOM 5801 N N . TYR A 1 718 ? -0.023 25.564 12.452 1.00 94.62 718 TYR A N 1
ATOM 5802 C CA . TYR A 1 718 ? 0.582 24.247 12.659 1.00 94.62 718 TYR A CA 1
ATOM 5803 C C . TYR A 1 718 ? 1.746 24.271 13.643 1.00 94.62 718 TYR A C 1
ATOM 5805 O O . TYR A 1 718 ? 2.619 25.142 13.597 1.00 94.62 718 TYR A O 1
ATOM 5813 N N . ARG A 1 719 ? 1.840 23.204 14.434 1.00 93.12 719 ARG A N 1
ATOM 5814 C CA . ARG A 1 719 ? 3.063 22.805 15.131 1.00 93.12 719 ARG A CA 1
ATOM 5815 C C . ARG A 1 719 ? 3.321 21.332 14.822 1.00 93.12 719 ARG A C 1
ATOM 5817 O O . ARG A 1 719 ? 2.525 20.488 15.213 1.00 93.12 719 ARG A O 1
ATOM 5824 N N . LYS A 1 720 ? 4.399 21.023 14.090 1.00 92.81 720 LYS A N 1
ATOM 5825 C CA . LYS A 1 720 ? 4.757 19.644 13.709 1.00 92.81 720 LYS A CA 1
ATOM 5826 C C . LYS A 1 720 ? 6.012 19.181 14.444 1.00 92.81 720 LYS A C 1
ATOM 5828 O O . LYS A 1 720 ? 7.025 19.880 14.414 1.00 92.81 720 LYS A O 1
ATOM 5833 N N . TYR A 1 721 ? 5.958 17.992 15.034 1.00 90.25 721 TYR A N 1
ATOM 5834 C CA . TYR A 1 721 ? 7.103 17.297 15.614 1.00 90.25 721 TYR A CA 1
ATOM 5835 C C . TYR A 1 721 ? 7.296 15.955 14.910 1.00 90.25 721 TYR A C 1
ATOM 5837 O O . TYR A 1 721 ? 6.391 15.129 14.875 1.00 90.25 721 TYR A O 1
ATOM 5845 N N . LEU A 1 722 ? 8.492 15.739 14.358 1.00 87.94 722 LEU A N 1
ATOM 5846 C CA . LEU A 1 722 ? 8.843 14.534 13.601 1.00 87.94 722 LEU A CA 1
ATOM 5847 C C . LEU A 1 722 ? 9.182 13.381 14.549 1.00 87.94 722 LEU A C 1
ATOM 5849 O O . LEU A 1 722 ? 10.346 13.039 14.755 1.00 87.94 722 LEU A O 1
ATOM 5853 N N . VAL A 1 723 ? 8.142 12.825 15.152 1.00 86.94 723 VAL A N 1
ATOM 5854 C CA . VAL A 1 723 ? 8.210 11.783 16.174 1.00 86.94 723 VAL A CA 1
ATOM 5855 C C . VAL A 1 723 ? 7.697 10.479 15.567 1.00 86.94 723 VAL A C 1
ATOM 5857 O O . VAL A 1 723 ? 6.680 10.482 14.882 1.00 86.94 723 VAL A O 1
ATOM 5860 N N . SER A 1 724 ? 8.407 9.374 15.794 1.00 79.25 724 SER A N 1
ATOM 5861 C CA . SER A 1 724 ? 7.948 8.036 15.400 1.00 79.25 724 SER A CA 1
ATOM 5862 C C . SER A 1 724 ? 7.188 7.372 16.547 1.00 79.25 724 SER A C 1
ATOM 5864 O O . SER A 1 724 ? 7.597 7.495 17.707 1.00 79.25 724 SER A O 1
ATOM 5866 N N . ASP A 1 725 ? 6.115 6.654 16.210 1.00 80.56 725 ASP A N 1
ATOM 5867 C CA . ASP A 1 725 ? 5.285 5.893 17.152 1.00 80.56 725 ASP A CA 1
ATOM 5868 C C . ASP A 1 725 ? 6.001 4.612 17.620 1.00 80.56 725 ASP A C 1
ATOM 5870 O O . ASP A 1 725 ? 5.705 3.486 17.214 1.00 80.56 725 ASP A O 1
ATOM 5874 N N . GLU A 1 726 ? 7.031 4.808 18.442 1.00 75.75 726 GLU A N 1
ATOM 5875 C CA . GLU A 1 726 ? 7.820 3.749 19.060 1.00 75.75 726 GLU A CA 1
ATOM 5876 C C . GLU A 1 726 ? 7.862 3.941 20.587 1.00 75.75 726 GLU A C 1
ATOM 5878 O O . GLU A 1 726 ? 8.057 5.066 21.058 1.00 75.75 726 GLU A O 1
ATOM 5883 N N . PRO A 1 727 ? 7.785 2.861 21.393 1.00 72.38 727 PRO A N 1
ATOM 5884 C CA . PRO A 1 727 ? 7.842 2.955 22.858 1.00 72.38 727 PRO A CA 1
ATOM 5885 C C . PRO A 1 727 ? 9.120 3.612 23.404 1.00 72.38 727 PRO A C 1
ATOM 5887 O O . PRO A 1 727 ? 9.130 4.128 24.519 1.00 72.38 727 PRO A O 1
ATOM 5890 N N . SER A 1 728 ? 10.216 3.585 22.638 1.00 75.69 728 SER A N 1
ATOM 5891 C CA . SER A 1 728 ? 11.491 4.212 23.004 1.00 75.69 728 SER A CA 1
ATOM 5892 C C . SER A 1 728 ? 11.560 5.716 22.735 1.00 75.69 728 SER A C 1
ATOM 5894 O O . SER A 1 728 ? 12.544 6.352 23.125 1.00 75.69 728 SER A O 1
ATOM 5896 N N . THR A 1 729 ? 10.567 6.294 22.058 1.00 81.19 729 THR A N 1
ATOM 5897 C CA . THR A 1 729 ? 10.608 7.695 21.643 1.00 81.19 729 THR A CA 1
ATOM 5898 C C . THR A 1 729 ? 10.436 8.640 22.836 1.00 81.19 729 THR A C 1
ATOM 5900 O O . THR A 1 729 ? 9.491 8.538 23.617 1.00 81.19 729 THR A O 1
ATOM 5903 N N . GLN A 1 730 ? 11.355 9.600 22.992 1.00 83.38 730 GLN A N 1
ATOM 5904 C CA . GLN A 1 730 ? 11.306 10.570 24.089 1.00 83.38 730 GLN A CA 1
ATOM 5905 C C . GLN A 1 730 ? 10.323 11.707 23.781 1.00 83.38 730 GLN A C 1
ATOM 5907 O O . GLN A 1 730 ? 10.680 12.694 23.149 1.00 83.38 730 GLN A O 1
ATOM 5912 N N . LEU A 1 731 ? 9.087 11.591 24.271 1.00 87.19 731 LEU A N 1
ATOM 5913 C CA . LEU A 1 731 ? 8.056 12.631 24.121 1.00 87.19 731 LEU A CA 1
ATOM 5914 C C . LEU A 1 731 ? 8.209 13.792 25.117 1.00 87.19 731 LEU A C 1
ATOM 5916 O O . LEU A 1 731 ? 7.773 14.912 24.854 1.00 87.19 731 LEU A O 1
ATOM 5920 N N . LEU A 1 732 ? 8.854 13.538 26.261 1.00 87.25 732 LEU A N 1
ATOM 5921 C CA . LEU A 1 732 ? 8.994 14.497 27.364 1.00 87.25 732 LEU A CA 1
ATOM 5922 C C . LEU A 1 732 ? 9.711 15.792 26.961 1.00 87.25 732 LEU A C 1
ATOM 5924 O O . LEU A 1 732 ? 9.386 16.850 27.495 1.00 87.25 732 LEU A O 1
ATOM 5928 N N . SER A 1 733 ? 10.639 15.741 26.001 1.00 86.12 733 SER A N 1
ATOM 5929 C CA . SER A 1 733 ? 11.330 16.931 25.484 1.00 86.12 733 SER A CA 1
ATOM 5930 C C . SER A 1 733 ? 10.380 17.946 24.849 1.00 86.12 733 SER A C 1
ATOM 5932 O O . SER A 1 733 ? 10.678 19.135 24.848 1.00 86.12 733 SER A O 1
ATOM 5934 N N . HIS A 1 734 ? 9.235 17.492 24.335 1.00 87.62 734 HIS A N 1
ATOM 5935 C CA . HIS A 1 734 ? 8.253 18.326 23.645 1.00 87.62 734 HIS A CA 1
ATOM 5936 C C . HIS A 1 734 ? 7.063 18.708 24.536 1.00 87.62 734 HIS A C 1
ATOM 5938 O O . HIS A 1 734 ? 6.205 19.482 24.116 1.00 87.62 734 HIS A O 1
ATOM 5944 N N . TRP A 1 735 ? 7.002 18.211 25.776 1.00 88.75 735 TRP A N 1
ATOM 5945 C CA . TRP A 1 735 ? 5.845 18.376 26.662 1.00 88.75 735 TRP A CA 1
ATOM 5946 C C . TRP A 1 735 ? 5.489 19.841 26.940 1.00 88.75 735 TRP A C 1
ATOM 5948 O O . TRP A 1 735 ? 4.333 20.239 26.817 1.00 88.75 735 TRP A O 1
ATOM 5958 N N . ASN A 1 736 ? 6.479 20.665 27.289 1.00 89.56 736 ASN A N 1
ATOM 5959 C CA . ASN A 1 736 ? 6.225 22.067 27.631 1.00 89.56 736 ASN A CA 1
ATOM 5960 C C . ASN A 1 736 ? 5.743 22.859 26.411 1.00 89.56 736 ASN A C 1
ATOM 5962 O O . ASN A 1 736 ? 4.743 23.563 26.499 1.00 89.56 736 ASN A O 1
ATOM 5966 N N . GLU A 1 737 ? 6.402 22.685 25.265 1.00 89.88 737 GLU A N 1
ATOM 5967 C CA . GLU A 1 737 ? 6.061 23.403 24.033 1.00 89.88 737 GLU A CA 1
ATOM 5968 C C . GLU A 1 737 ? 4.683 23.002 23.487 1.00 89.88 737 GLU A C 1
ATOM 5970 O O . GLU A 1 737 ? 3.904 23.858 23.075 1.00 89.88 737 GLU A O 1
ATOM 5975 N N . THR A 1 738 ? 4.359 21.705 23.509 1.00 91.88 738 THR A N 1
ATOM 5976 C CA . THR A 1 738 ? 3.043 21.192 23.089 1.00 91.88 738 THR A CA 1
ATOM 5977 C C . THR A 1 738 ? 1.937 21.691 24.017 1.00 91.88 738 THR A C 1
ATOM 5979 O O . THR A 1 738 ? 0.889 22.129 23.549 1.00 91.88 738 THR A O 1
ATOM 5982 N N . THR A 1 739 ? 2.190 21.718 25.328 1.00 90.00 739 THR A N 1
ATOM 5983 C CA . THR A 1 739 ? 1.248 22.252 26.320 1.00 90.00 739 THR A CA 1
ATOM 5984 C C . THR A 1 739 ? 1.024 23.754 26.146 1.00 90.00 739 THR A C 1
ATOM 5986 O O . THR A 1 739 ? -0.112 24.213 26.233 1.00 90.00 739 THR A O 1
ATOM 5989 N N . GLU A 1 740 ? 2.080 24.536 25.915 1.00 92.38 740 GLU A N 1
ATOM 5990 C CA . GLU A 1 740 ? 1.963 25.974 25.641 1.00 92.38 740 GLU A CA 1
ATOM 5991 C C . GLU A 1 740 ? 1.191 26.243 24.350 1.00 92.38 740 GLU A C 1
ATOM 5993 O O . GLU A 1 740 ? 0.337 27.125 24.327 1.00 92.38 740 GLU A O 1
ATOM 5998 N N . PHE A 1 741 ? 1.425 25.446 23.306 1.00 93.69 741 PHE A N 1
ATOM 5999 C CA . PHE A 1 741 ? 0.700 25.554 22.045 1.00 93.69 741 PHE A CA 1
ATOM 6000 C C . PHE A 1 741 ? -0.799 25.270 22.209 1.00 93.69 741 PHE A C 1
ATOM 6002 O O . PHE A 1 741 ? -1.622 26.062 21.758 1.00 93.69 741 PHE A O 1
ATOM 6009 N N . ILE A 1 742 ? -1.163 24.199 22.925 1.00 92.25 742 ILE A N 1
ATOM 6010 C CA . ILE A 1 742 ? -2.569 23.884 23.229 1.00 92.25 742 ILE A CA 1
ATOM 6011 C C . ILE A 1 742 ? -3.204 24.994 24.080 1.00 92.25 742 ILE A C 1
ATOM 6013 O O . ILE A 1 742 ? -4.349 25.368 23.851 1.00 92.25 742 ILE A O 1
ATOM 6017 N N . LYS A 1 743 ? -2.466 25.560 25.043 1.00 90.44 743 LYS A N 1
ATOM 6018 C CA . LYS A 1 743 ? -2.950 26.676 25.874 1.00 90.44 743 LYS A CA 1
ATOM 6019 C C . LYS A 1 743 ? -3.133 27.982 25.109 1.00 90.44 743 LYS A C 1
ATOM 6021 O O . LYS A 1 743 ? -3.920 28.797 25.558 1.00 90.44 743 LYS A O 1
ATOM 6026 N N . LEU A 1 744 ? -2.374 28.205 24.040 1.00 89.62 744 LEU A N 1
ATOM 6027 C CA . LEU A 1 744 ? -2.513 29.380 23.180 1.00 89.62 744 LEU A CA 1
ATOM 6028 C C . LEU A 1 744 ? -3.709 29.247 22.228 1.00 89.62 744 LEU A C 1
ATOM 6030 O O . LEU A 1 744 ? -4.272 30.257 21.824 1.00 89.62 744 LEU A O 1
ATOM 6034 N N . ALA A 1 745 ? -4.058 28.013 21.862 1.00 84.38 745 ALA A N 1
ATOM 6035 C CA . ALA A 1 745 ? -5.212 27.696 21.027 1.00 84.38 745 ALA A CA 1
ATOM 6036 C C . ALA A 1 745 ? -6.546 27.712 21.795 1.00 84.38 745 ALA A C 1
ATOM 6038 O O . ALA A 1 745 ? -7.590 27.923 21.183 1.00 84.38 745 ALA A O 1
ATOM 6039 N N . LYS A 1 746 ? -6.498 27.459 23.109 1.00 80.50 746 LYS A N 1
ATOM 6040 C CA . LYS A 1 746 ? -7.621 27.602 24.043 1.00 80.50 746 LYS A CA 1
ATOM 6041 C C . LYS A 1 746 ? -7.861 29.068 24.384 1.00 80.50 746 LYS A C 1
ATOM 6043 O O . LYS A 1 746 ? -9.047 29.447 24.485 1.00 80.50 746 LYS A O 1
#

Foldseek 3Di:
DDDDDDCVPDPQSVLLLVVLQLLLVVDPVSWHAQLLLLLVQQQLCVLLVHHRCPDDDGDPRTHDSVNSVVVCCVVPVDPVSRRSSSVVVSCVQVVQWLDKDKWWKFWFADDPDDDDTDPTDIFIWIWTFGQQKIWTGTPDPPDDIDIDGQALPWDKDFPQDDPQWTWIWTDDPNTIMIITDNDPVVVVSVVVSSNVSHVRNDSVSSNVVSSVNSPDPPPPPPVVVVVVVVVVVVVVVVVVVVVVVVVVVVVVVVVVVVVVVVVVVVVVVVVVVVVVVVVVVVVVVVVVVVVPDDDDDDDDDDDDDDDDDDDDDDPPPVVVVVVVVVVVVVVVVVVVPPDDDDDDDDDDDDDDDPDDQPKDKAKAWDDDDDDDDDDDDDDDDDDDDDDPPDDGPTWIWTDHQFKIATDPPDDDDPDDDDDDDDDRPCSVCVNQVVVVDDPQKDFGMWGWFDDPDPQKIKIWTWIWHQPPPDDDSPPIWIKTWIWMDHPNHIATQDIDTLLQFDDWDADLFLWIKTHGDPPDPPDPQPIFITHGQFLVRSLVVRVVSHVNSVVSVVVCVPPDSDDDDPSRVVSVVRRDDDPVSSVVRRDDPCPVVVPPPPDPVLVVPPDDPVVVVVLLVVLLVVLLVLVVVDDRSRHTSNNSLVSSCVVSNDCSSCSRVSSVSSSVSVLLPDQWDPPDLQDTHHDLNCQQDPVSCVVSVPAEDEAEDLPRDNNCPPRHHYDHDHFHPDPPTDPVVCVVVVVVRSVVSD